Protein 5NMU (pdb70)

Organism: Microcystis aeruginosa (strain PCC 7806) (NCBI:txid267872)

Secondary structure (DSSP, 8-state):
---BHHHHSBS---EE-TTSBHHHHHHHHHHHT-SEEEEPPSSTTSPPEEEEHHHHHHHTGGGT--TTT-BGGGT-BSS---B-TT-BHHHHHHHHHHHT-SEEEEEETTEEEEEEEHHHHHHH--TTTS---TTHHHHHHHHHHHHHHHHHHH-TTSHHHHHHHHHHHHHHHHHH-/--BHHHHSB----EE-TTSBHHHHHHHHHHHT-SEEEEPPSSTTPPPEEEEHHHHHHHTGGGT--TTTSBGGGT-BSS---B-TTSBHHHHHHHHHHHT-SEEEEEETTEEEEEEEHHHHHHH--TTTS---TTHHHHHHHHHHHHHHHHHHT-S---HHHHHHHHHHHHHH-/--SPPBHHHHSB----EE-TTSBHHHHHHHHHHHT-SEEEEPPSSTTSPPEEEEHHHHHHHTGGGT--TTT-BGGGT-BSSPP-B-TTSBHHHHHHHHHHHT-SEEEEEETTEEEEEEEHHHHHHH--TTTS---TTHHHHHHHHHHHHHHHHHHS-TT--THHHHHHHH-

Solvent-accessible surface area: 25749 Å² total; per-residue (Å²): 233,74,38,33,0,65,107,5,22,51,89,126,42,28,53,18,92,3,7,10,14,0,30,60,0,46,135,37,14,140,121,101,162,34,126,7,0,0,1,67,31,61,104,123,79,7,18,28,0,10,0,17,66,28,22,19,82,142,90,1,68,72,142,67,91,59,44,146,101,34,17,0,39,90,3,13,28,2,6,9,12,61,0,61,5,48,10,5,4,33,27,0,42,79,6,4,54,73,30,192,48,104,23,0,0,0,13,109,69,123,74,33,56,0,19,0,8,60,39,10,20,114,151,95,14,19,98,119,125,130,103,60,110,46,15,25,79,4,25,9,40,4,9,83,80,60,0,139,66,55,1,84,88,125,32,122,140,24,111,72,5,58,58,11,79,73,84,2,102,120,16,74,61,80,43,109,196,140,42,42,0,59,107,4,17,56,128,50,41,29,43,19,128,2,2,15,22,0,15,71,0,1,146,36,0,75,119,106,124,28,46,8,0,0,1,87,35,97,105,103,72,13,18,27,0,8,0,17,4,9,22,0,0,19,90,0,3,2,93,8,72,40,0,93,92,32,19,0,41,88,2,7,34,3,6,12,17,64,1,74,2,66,13,4,6,23,18,0,0,47,7,0,10,72,25,157,42,46,20,0,0,0,18,97,67,96,77,34,50,0,20,0,8,0,8,10,1,0,17,96,8,23,14,27,121,113,44,80,103,16,16,23,75,2,29,3,36,5,14,98,86,73,0,63,67,62,13,98,90,149,27,132,114,69,4,55,70,10,120,79,75,5,52,113,22,78,72,102,46,132,92,135,156,76,39,48,0,70,110,4,21,51,132,114,49,64,36,17,109,14,68,18,24,0,18,68,0,2,148,45,0,91,132,74,126,32,44,8,0,1,1,67,32,155,94,130,171,23,54,32,0,10,0,17,4,11,21,0,0,15,89,0,6,1,99,12,82,42,0,105,93,30,96,0,132,88,4,41,48,54,104,15,51,65,1,79,4,93,52,7,5,38,87,0,0,52,49,0,12,122,56,157,43,46,19,0,0,0,14,98,67,138,76,33,55,0,20,0,9,0,8,8,0,0,18,90,6,28,14,24,116,76,43,88,97,13,84,5,84,81,76,42,124,50,20,34,104,77,7,102,62,79,26,84,88,111,38,121,87,87,88,125,87,93,16,46,46,21,70,101,113

B-factor: mean 53.78, std 20.83, range [27.97, 143.53]

Radius of gyration: 27.19 Å; Cα contacts (8 Å, |Δi|>4): 928; chains: 3; bounding box: 87×64×67 Å

Sequence (521 aa):
MVLQAQEIMTQNVVTIRGSATVADAVKLMKEKKLRGLIVEPRHEQDPYGIVTETDIVYKVAAFGHDPKTMRVYEIMAKPCVVVNPELGVEYVARLFAQTRIRRAPVIQGKTLLGIISVSDILFKSDFVEKPKRLFIEDEIEAAREDARAICAAKGETSPDCAAAWDVVEELQAEASHVLQAQEIMTQNVVTIRGSATVADAVKLMKEKKLRGLIVEPRHEQDPYGIVTETDIVYKVAAFGHDPKTMRVYEIMAKPCVVVNPELGVEYVARLFAQTRIRRAPVIQGKTLLGIISVSDILFKSDFVEKPKRLFIEDEIEAAREDARAICAAKGETSCAAAWDVVEELQAEASGPMVLQAQEIMTQNVVTIRGSATVADAVKLMKEKKLRGLIVEPRHEQDPYGIVTETDIVYKVAAFGHDPKTMRVYEIMAKPCVVVNPELGVEYVARLFAQTRIRRAPVIQGKTLLGIISVSDILFKSDFVEKPKRLFIEDEIEAAREDARAICAAKGETSAWDVVEELQAE

Foldseek 3Di:
DFDWQLNLFAQDAAADAQFAFLVVVVVVCVVVVDQKHKHDAPDQPFAIKMDGVCLCCVVDVVVVHDRRPHTNNVRIGPPDDEGARGHGLVVVVVVCVVVVHFKHFHDDRSDTGGMHGVVSCVPPNCCVVQPDDPPLVVVLVVLVVVLVVCCVVPHVPDPVNVVSVVSNVVSVVSVVD/DDWQLNLFAQDAAADAQQAFLVVVVVVCVVVVDQKHKHAAPDDPFAIKMAGVCLCCVVDVVVVHDSRPHTNNVRIGPPDDEAERGDDLVVVVVVCVVVVHFKHFHDDNNDTRGMGGPVSCVPPNPCVVQPDDPCLVVVLVVLVVVLVVCCVVVHVPPSVVSVVVNVVSVVVVD/DPDFDWQLNLFAQDADADAQFDFLVVVVVVCVVVVHQKHKHDAPDQPFAIKMDGVCLCCVVDVVVPHDSRPHTNNVRIDPPDDEAARGHGLVVVVVVCVVVVHFKHFHDDNSRTGGMGGVVSCVVPPPCVVDPDDPCLVVVLVVQVVVLCVCCVPVPVVGSVCSNVVSVVD

Structure (mmCIF, N/CA/C/O backbone):
data_5NMU
#
_entry.id   5NMU
#
_cell.length_a   81.607
_cell.length_b   124.021
_cell.length_c   118.447
_cell.angle_alpha   90.00
_cell.angle_beta   90.00
_cell.angle_gamma   90.00
#
_symmetry.space_group_name_H-M   'C 2 2 21'
#
loop_
_entity.id
_entity.type
_entity.pdbx_description
1 polymer CBS-CP12
2 non-polymer 'CHLORIDE ION'
3 water water
#
loop_
_atom_site.group_PDB
_atom_site.id
_atom_site.type_symbol
_atom_site.label_atom_id
_atom_site.label_alt_id
_atom_site.label_comp_id
_atom_site.label_asym_id
_atom_site.label_entity_id
_atom_site.label_seq_id
_atom_site.pdbx_PDB_ins_code
_atom_site.Cartn_x
_atom_site.Cartn_y
_atom_site.Cartn_z
_atom_site.occupancy
_atom_site.B_iso_or_equiv
_atom_site.auth_seq_id
_atom_site.auth_comp_id
_atom_site.auth_asym_id
_atom_site.auth_atom_id
_atom_site.pdbx_PDB_model_num
ATOM 1 N N . MET A 1 3 ? 3.969 -19.741 -1.094 1.00 74.45 3 MET A N 1
ATOM 2 C CA . MET A 1 3 ? 2.657 -20.113 -1.718 1.00 74.17 3 MET A CA 1
ATOM 3 C C . MET A 1 3 ? 2.785 -20.533 -3.189 1.00 67.23 3 MET A C 1
ATOM 4 O O . MET A 1 3 ? 3.170 -19.731 -4.035 1.00 67.89 3 MET A O 1
ATOM 9 N N . VAL A 1 4 ? 2.377 -21.769 -3.479 1.00 60.07 4 VAL A N 1
ATOM 10 C CA . VAL A 1 4 ? 2.514 -22.399 -4.811 1.00 54.12 4 VAL A CA 1
ATOM 11 C C . VAL A 1 4 ? 1.681 -21.634 -5.867 1.00 49.71 4 VAL A C 1
ATOM 12 O O . VAL A 1 4 ? 0.491 -21.330 -5.646 1.00 46.48 4 VAL A O 1
ATOM 16 N N . LEU A 1 5 ? 2.310 -21.320 -7.002 1.00 46.17 5 LEU A N 1
ATOM 17 C CA . LEU A 1 5 ? 1.592 -20.673 -8.114 1.00 43.76 5 LEU A CA 1
ATOM 18 C C . LEU A 1 5 ? 0.472 -21.598 -8.650 1.00 42.33 5 LEU A C 1
ATOM 19 O O . LEU A 1 5 ? 0.680 -22.818 -8.810 1.00 40.29 5 LEU A O 1
ATOM 24 N N . GLN A 1 6 ? -0.709 -21.017 -8.883 1.00 41.37 6 GLN A N 1
ATOM 25 C CA . GLN A 1 6 ? -1.904 -21.761 -9.263 1.00 40.39 6 GLN A CA 1
ATOM 26 C C . GLN A 1 6 ? -2.294 -21.550 -10.708 1.00 39.09 6 GLN A C 1
ATOM 27 O O . GLN A 1 6 ? -2.008 -20.514 -11.256 1.00 38.19 6 GLN A O 1
ATOM 33 N N . ALA A 1 7 ? -3.026 -22.520 -11.274 1.00 37.29 7 ALA A N 1
ATOM 34 C CA . ALA A 1 7 ? -3.613 -22.421 -12.623 1.00 36.40 7 ALA A CA 1
ATOM 35 C C . ALA A 1 7 ? -4.348 -21.124 -12.826 1.00 38.03 7 ALA A C 1
ATOM 36 O O . ALA A 1 7 ? -4.120 -20.456 -13.807 1.00 36.42 7 ALA A O 1
ATOM 38 N N . GLN A 1 8 ? -5.224 -20.739 -11.891 1.00 40.60 8 GLN A N 1
ATOM 39 C CA . GLN A 1 8 ? -5.966 -19.491 -12.081 1.00 42.76 8 GLN A CA 1
ATOM 40 C C . GLN A 1 8 ? -5.094 -18.253 -12.178 1.00 42.19 8 GLN A C 1
ATOM 41 O O . GLN A 1 8 ? -5.488 -17.276 -12.807 1.00 42.67 8 GLN A O 1
ATOM 47 N N . GLU A 1 9 ? -3.906 -18.290 -11.599 1.00 41.57 9 GLU A N 1
ATOM 48 C CA . GLU A 1 9 ? -3.003 -17.142 -11.677 1.00 42.37 9 GLU A CA 1
ATOM 49 C C . GLU A 1 9 ? -2.365 -16.982 -13.032 1.00 41.48 9 GLU A C 1
ATOM 50 O O . GLU A 1 9 ? -1.992 -15.885 -13.381 1.00 41.79 9 GLU A O 1
ATOM 56 N N . ILE A 1 10 ? -2.200 -18.057 -13.791 1.00 39.81 10 ILE A N 1
ATOM 57 C CA . ILE A 1 10 ? -1.540 -17.948 -15.103 1.00 39.58 10 ILE A CA 1
ATOM 58 C C . ILE A 1 10 ? -2.456 -18.197 -16.293 1.00 38.19 10 ILE A C 1
ATOM 59 O O . ILE A 1 10 ? -2.027 -18.073 -17.404 1.00 37.36 10 ILE A O 1
ATOM 64 N N . MET A 1 11 ? -3.702 -18.559 -16.059 1.00 37.96 11 MET A N 1
ATOM 65 C CA . MET A 1 11 ? -4.618 -18.829 -17.132 1.00 37.42 11 MET A CA 1
ATOM 66 C C . MET A 1 11 ? -4.914 -17.596 -17.955 1.00 39.41 11 MET A C 1
ATOM 67 O O . MET A 1 11 ? -4.789 -16.503 -17.481 1.00 39.08 11 MET A O 1
ATOM 72 N N . THR A 1 12 ? -5.317 -17.787 -19.207 1.00 39.61 12 THR A N 1
ATOM 73 C CA . THR A 1 12 ? -5.920 -16.704 -19.936 1.00 42.62 12 THR A CA 1
ATOM 74 C C . THR A 1 12 ? -7.339 -16.488 -19.373 1.00 44.62 12 THR A C 1
ATOM 75 O O . THR A 1 12 ? -8.191 -17.382 -19.419 1.00 42.42 12 THR A O 1
ATOM 79 N N . GLN A 1 13 ? -7.565 -15.294 -18.845 1.00 50.05 13 GLN A N 1
ATOM 80 C CA . GLN A 1 13 ? -8.786 -14.973 -18.102 1.00 54.70 13 GLN A CA 1
ATOM 81 C C . GLN A 1 13 ? -9.958 -14.755 -19.059 1.00 57.91 13 GLN A C 1
ATOM 82 O O . GLN A 1 13 ? -11.105 -15.190 -18.752 1.00 58.57 13 GLN A O 1
ATOM 85 N N . ASN A 1 14 ? -9.680 -14.065 -20.175 1.00 58.09 14 ASN A N 1
ATOM 86 C CA . ASN A 1 14 ? -10.667 -13.818 -21.203 1.00 61.38 14 ASN A CA 1
ATOM 87 C C . ASN A 1 14 ? -10.927 -15.129 -21.844 1.00 60.38 14 ASN A C 1
ATOM 88 O O . ASN A 1 14 ? -10.082 -15.612 -22.584 1.00 68.41 14 ASN A O 1
ATOM 93 N N . VAL A 1 15 ? -12.067 -15.728 -21.558 1.00 56.38 15 VAL A N 1
ATOM 94 C CA . VAL A 1 15 ? -12.395 -17.007 -22.154 1.00 53.92 15 VAL A CA 1
ATOM 95 C C . VAL A 1 15 ? -13.669 -16.784 -22.965 1.00 53.05 15 VAL A C 1
ATOM 96 O O . VAL A 1 15 ? -14.490 -15.994 -22.586 1.00 54.36 15 VAL A O 1
ATOM 100 N N . VAL A 1 16 ? -13.742 -17.447 -24.112 1.00 52.16 16 VAL A N 1
ATOM 101 C CA . VAL A 1 16 ? -14.809 -17.326 -25.088 1.00 51.38 16 VAL A CA 1
ATOM 102 C C . VAL A 1 16 ? -15.372 -18.712 -25.259 1.00 50.03 16 VAL A C 1
ATOM 103 O O . VAL A 1 16 ? -14.578 -19.693 -25.319 1.00 50.70 16 VAL A O 1
ATOM 107 N N . THR A 1 17 ? -16.702 -18.801 -25.366 1.00 47.71 17 THR A N 1
ATOM 108 C CA . THR A 1 17 ? -17.365 -20.066 -25.608 1.00 45.38 17 THR A CA 1
ATOM 109 C C . THR A 1 17 ? -18.032 -20.074 -27.004 1.00 45.94 17 THR A C 1
ATOM 110 O O . THR A 1 17 ? -18.160 -19.040 -27.631 1.00 45.98 17 THR A O 1
ATOM 114 N N . ILE A 1 18 ? -18.450 -21.257 -27.455 1.00 43.67 18 ILE A N 1
ATOM 115 C CA . ILE A 1 18 ? -19.240 -21.415 -28.688 1.00 42.89 18 ILE A CA 1
ATOM 116 C C . ILE A 1 18 ? -20.185 -22.596 -28.511 1.00 43.41 18 ILE A C 1
ATOM 117 O O . ILE A 1 18 ? -19.949 -23.505 -27.658 1.00 42.31 18 ILE A O 1
ATOM 122 N N . ARG A 1 19 ? -21.274 -22.607 -29.251 1.00 42.94 19 ARG A N 1
ATOM 123 C CA . ARG A 1 19 ? -22.171 -23.752 -29.144 1.00 44.87 19 ARG A CA 1
ATOM 124 C C . ARG A 1 19 ? -21.648 -24.894 -30.010 1.00 43.31 19 ARG A C 1
ATOM 125 O O . ARG A 1 19 ? -20.970 -24.665 -30.995 1.00 41.43 19 ARG A O 1
ATOM 133 N N . GLY A 1 20 ? -21.917 -26.124 -29.579 1.00 41.44 20 GLY A N 1
ATOM 134 C CA . GLY A 1 20 ? -21.617 -27.311 -30.318 1.00 40.76 20 GLY A CA 1
ATOM 135 C C . GLY A 1 20 ? -22.254 -27.364 -31.705 1.00 41.87 20 GLY A C 1
ATOM 136 O O . GLY A 1 20 ? -21.688 -27.985 -32.615 1.00 39.83 20 GLY A O 1
ATOM 137 N N . SER A 1 21 ? -23.407 -26.714 -31.848 1.00 43.21 21 SER A N 1
ATOM 138 C CA . SER A 1 21 ? -24.151 -26.653 -33.088 1.00 45.17 21 SER A CA 1
ATOM 139 C C . SER A 1 21 ? -23.587 -25.661 -34.087 1.00 45.16 21 SER A C 1
ATOM 140 O O . SER A 1 21 ? -24.050 -25.622 -35.203 1.00 47.70 21 SER A O 1
ATOM 143 N N . ALA A 1 22 ? -22.616 -24.829 -33.689 1.00 44.59 22 ALA A N 1
ATOM 144 C CA . ALA A 1 22 ? -22.086 -23.819 -34.589 1.00 43.68 22 ALA A CA 1
ATOM 145 C C . ALA A 1 22 ? -21.228 -24.500 -35.641 1.00 42.53 22 ALA A C 1
ATOM 146 O O . ALA A 1 22 ? -20.730 -25.626 -35.434 1.00 41.21 22 ALA A O 1
ATOM 148 N N . THR A 1 23 ? -21.013 -23.792 -36.740 1.00 42.92 23 THR A N 1
ATOM 149 C CA . THR A 1 23 ? -20.226 -24.343 -37.856 1.00 42.15 23 THR A CA 1
ATOM 150 C C . THR A 1 23 ? -18.759 -24.170 -37.489 1.00 40.90 23 THR A C 1
ATOM 151 O O . THR A 1 23 ? -18.405 -23.219 -36.740 1.00 40.42 23 THR A O 1
ATOM 155 N N . VAL A 1 24 ? -17.909 -25.018 -38.060 1.00 39.17 24 VAL A N 1
ATOM 156 C CA . VAL A 1 24 ? -16.482 -24.894 -37.869 1.00 38.96 24 VAL A CA 1
ATOM 157 C C . VAL A 1 24 ? -16.022 -23.511 -38.407 1.00 40.57 24 VAL A C 1
ATOM 158 O O . VAL A 1 24 ? -15.152 -22.860 -37.828 1.00 40.84 24 VAL A O 1
ATOM 162 N N . ALA A 1 25 ? -16.622 -23.045 -39.502 1.00 42.10 25 ALA A N 1
ATOM 163 C CA . ALA A 1 25 ? -16.373 -21.696 -39.999 1.00 43.24 25 ALA A CA 1
ATOM 164 C C . ALA A 1 25 ? -16.621 -20.600 -38.963 1.00 43.66 25 ALA A C 1
ATOM 165 O O . ALA A 1 25 ? -15.856 -19.617 -38.890 1.00 45.07 25 ALA A O 1
ATOM 167 N N . ASP A 1 26 ? -17.707 -20.721 -38.207 1.00 44.71 26 ASP A N 1
ATOM 168 C CA . ASP A 1 26 ? -18.012 -19.762 -37.122 1.00 45.15 26 ASP A CA 1
ATOM 169 C C . ASP A 1 26 ? -16.907 -19.808 -36.100 1.00 42.70 26 ASP A C 1
ATOM 170 O O . ASP A 1 26 ? -16.424 -18.779 -35.641 1.00 43.31 26 ASP A O 1
ATOM 175 N N . ALA A 1 27 ? -16.493 -21.016 -35.734 1.00 42.59 27 ALA A N 1
ATOM 176 C CA . ALA A 1 27 ? -15.434 -21.172 -34.738 1.00 40.82 27 ALA A CA 1
ATOM 177 C C . ALA A 1 27 ? -14.174 -20.501 -35.244 1.00 41.28 27 ALA A C 1
ATOM 178 O O . ALA A 1 27 ? -13.496 -19.813 -34.476 1.00 41.11 27 ALA A O 1
ATOM 180 N N . VAL A 1 28 ? -13.874 -20.682 -36.544 1.00 40.70 28 VAL A N 1
ATOM 181 C CA . VAL A 1 28 ? -12.642 -20.170 -37.109 1.00 40.53 28 VAL A CA 1
ATOM 182 C C . VAL A 1 28 ? -12.633 -18.658 -37.097 1.00 41.75 28 VAL A C 1
ATOM 183 O O . VAL A 1 28 ? -11.617 -18.048 -36.770 1.00 40.77 28 VAL A O 1
ATOM 187 N N . LYS A 1 29 ? -13.763 -18.058 -37.456 1.00 44.51 29 LYS A N 1
ATOM 188 C CA . LYS A 1 29 ? -13.864 -16.627 -37.502 1.00 47.19 29 LYS A CA 1
ATOM 189 C C . LYS A 1 29 ? -13.676 -16.017 -36.112 1.00 46.44 29 LYS A C 1
ATOM 190 O O . LYS A 1 29 ? -13.012 -15.006 -35.944 1.00 47.21 29 LYS A O 1
ATOM 196 N N . LEU A 1 30 ? -14.323 -16.624 -35.135 1.00 45.57 30 LEU A N 1
ATOM 197 C CA . LEU A 1 30 ? -14.169 -16.220 -33.747 1.00 46.11 30 LEU A CA 1
ATOM 198 C C . LEU A 1 30 ? -12.695 -16.335 -33.328 1.00 44.12 30 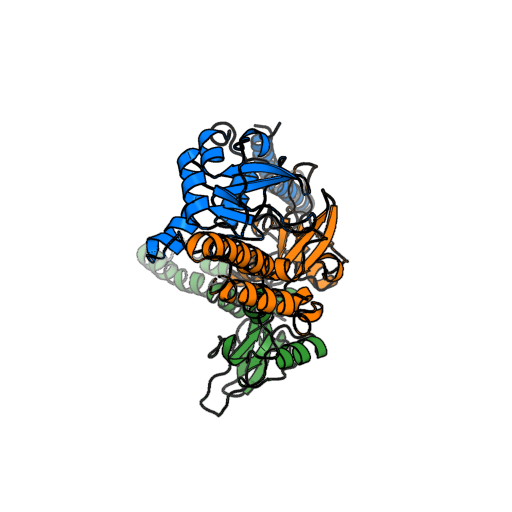LEU A C 1
ATOM 199 O O . LEU A 1 30 ? -12.128 -15.403 -32.741 1.00 42.19 30 LEU A O 1
ATOM 204 N N . MET A 1 31 ? -12.060 -17.443 -33.702 1.00 42.97 31 MET A N 1
ATOM 205 C CA . MET A 1 31 ? -10.684 -17.674 -33.292 1.00 42.48 31 MET A CA 1
ATOM 206 C C . MET A 1 31 ? -9.717 -16.698 -33.917 1.00 43.28 31 MET A C 1
ATOM 207 O O . MET A 1 31 ? -8.797 -16.258 -33.255 1.00 40.90 31 MET A O 1
ATOM 212 N N . LYS A 1 32 ? -9.906 -16.381 -35.196 1.00 47.13 32 LYS A N 1
ATOM 213 C CA . LYS A 1 32 ? -9.067 -15.382 -35.850 1.00 51.34 32 LYS A CA 1
ATOM 214 C C . LYS A 1 32 ? -9.248 -13.964 -35.287 1.00 51.97 32 LYS A C 1
ATOM 215 O O . LYS A 1 32 ? -8.288 -13.236 -35.073 1.00 53.48 32 LYS A O 1
ATOM 221 N N . GLU A 1 33 ? -10.485 -13.572 -35.103 1.00 52.63 33 GLU A N 1
ATOM 222 C CA . GLU A 1 33 ? -10.812 -12.273 -34.562 1.00 56.50 33 GLU A CA 1
ATOM 223 C C . GLU A 1 33 ? -10.150 -11.992 -33.203 1.00 57.01 33 GLU A C 1
ATOM 224 O O . GLU A 1 33 ? -9.686 -10.889 -32.955 1.00 56.10 33 GLU A O 1
ATOM 230 N N . LYS A 1 34 ? -10.102 -12.984 -32.318 1.00 54.98 34 LYS A N 1
ATOM 231 C CA . LYS A 1 34 ? -9.454 -12.789 -31.032 1.00 56.32 34 LYS A CA 1
ATOM 232 C C . LYS A 1 34 ? -8.111 -13.540 -30.846 1.00 52.90 34 LYS A C 1
ATOM 233 O O . LYS A 1 34 ? -7.588 -13.567 -29.759 1.00 54.02 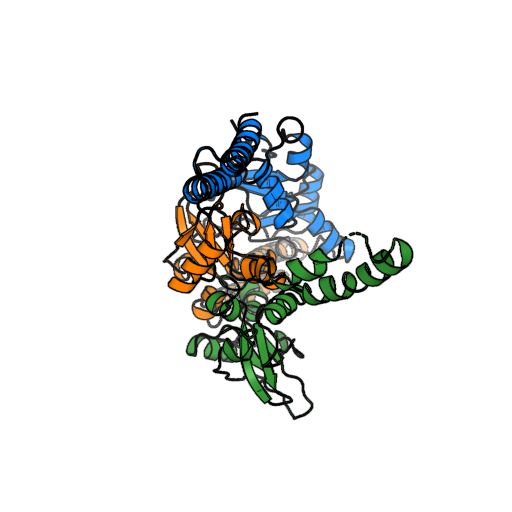34 LYS A O 1
ATOM 239 N N . LYS A 1 35 ? -7.549 -14.127 -31.891 1.00 52.08 35 LYS A N 1
ATOM 240 C CA . LYS A 1 35 ? -6.288 -14.897 -31.775 1.00 51.13 35 LYS A CA 1
ATOM 241 C C . LYS A 1 35 ? -6.359 -15.984 -30.679 1.00 47.17 35 LYS A C 1
ATOM 242 O O . LYS A 1 35 ? -5.532 -16.070 -29.791 1.00 45.67 35 LYS A O 1
ATOM 248 N N . LEU A 1 36 ? -7.383 -16.818 -30.779 1.00 45.22 36 LEU A N 1
ATOM 249 C CA . LEU A 1 36 ? -7.650 -17.897 -29.812 1.00 43.54 36 LEU A CA 1
ATOM 250 C C . LEU A 1 36 ? -7.246 -19.210 -30.396 1.00 39.88 36 LEU A C 1
ATOM 251 O O . LEU A 1 36 ? -7.540 -19.486 -31.533 1.00 38.43 36 LEU A O 1
ATOM 256 N N . ARG A 1 37 ? -6.566 -20.013 -29.611 1.00 37.95 37 ARG A N 1
ATOM 257 C CA . ARG A 1 37 ? -6.169 -21.325 -30.025 1.00 38.40 37 ARG A CA 1
ATOM 258 C C . ARG A 1 37 ? -7.071 -22.449 -29.479 1.00 37.92 37 ARG A C 1
ATOM 259 O O . ARG A 1 37 ? -6.897 -23.644 -29.874 1.00 34.94 37 ARG A O 1
ATOM 267 N N . GLY A 1 38 ? -8.043 -22.071 -28.630 1.00 36.27 38 GLY A N 1
ATOM 268 C CA . GLY A 1 38 ? -9.056 -22.984 -28.132 1.00 36.22 38 GLY A CA 1
ATOM 269 C C . GLY A 1 38 ? -10.330 -22.234 -27.807 1.00 37.06 38 GLY A C 1
ATOM 270 O O . GLY A 1 38 ? -10.265 -21.102 -27.372 1.00 38.18 38 GLY A O 1
ATOM 271 N N . LEU A 1 39 ? -11.477 -22.832 -28.107 1.00 37.60 39 LEU A N 1
ATOM 272 C CA . LEU A 1 39 ? -12.765 -22.324 -27.687 1.00 38.04 39 LEU A CA 1
ATOM 273 C C . LEU A 1 39 ? -13.439 -23.366 -26.828 1.00 37.42 39 LEU A C 1
ATOM 274 O O . LEU A 1 39 ? -13.455 -24.574 -27.142 1.00 35.49 39 LEU A O 1
ATOM 279 N N . ILE A 1 40 ? -14.058 -22.891 -25.755 1.00 38.16 40 ILE A N 1
ATOM 280 C CA . ILE A 1 40 ? -14.768 -23.789 -24.868 1.00 37.23 40 ILE A CA 1
ATOM 281 C C . ILE A 1 40 ? -16.195 -23.940 -25.393 1.00 38.45 40 ILE A C 1
ATOM 282 O O . ILE A 1 40 ? -16.851 -22.957 -25.765 1.00 41.47 40 ILE A O 1
ATOM 287 N N . VAL A 1 41 ? -16.688 -25.165 -25.404 1.00 38.08 41 VAL A N 1
ATOM 288 C CA . VAL A 1 41 ? -18.030 -25.441 -25.872 1.00 38.84 41 VAL A CA 1
ATOM 289 C C . VAL A 1 41 ? -19.038 -25.361 -24.694 1.00 40.77 41 VAL A C 1
ATOM 290 O O . VAL A 1 41 ? -18.903 -26.068 -23.647 1.00 37.59 41 VAL A O 1
ATOM 294 N N . GLU A 1 42 ? -20.089 -24.604 -24.944 1.00 42.19 42 GLU A N 1
ATOM 295 C CA . GLU A 1 42 ? -21.031 -24.161 -23.925 1.00 44.90 42 GLU A CA 1
ATOM 296 C C . GLU A 1 42 ? -21.917 -25.333 -23.458 1.00 43.74 42 GLU A C 1
ATOM 297 O O . GLU A 1 42 ? -22.541 -25.950 -24.269 1.00 43.11 42 GLU A O 1
ATOM 303 N N . PRO A 1 43 ? -21.951 -25.647 -22.151 1.00 44.01 43 PRO A N 1
ATOM 304 C CA . PRO A 1 43 ? -22.878 -26.652 -21.640 1.00 45.05 43 PRO A CA 1
ATOM 305 C C . PRO A 1 43 ? -24.296 -26.284 -22.001 1.00 47.52 43 PRO A C 1
ATOM 306 O O . PRO A 1 43 ? -24.652 -25.111 -21.971 1.00 47.88 43 PRO A O 1
ATOM 310 N N . ARG A 1 44 ? -25.100 -27.254 -22.381 1.00 50.00 44 ARG A N 1
ATOM 311 C CA . ARG A 1 44 ? -26.474 -26.936 -22.795 1.00 53.65 44 ARG A CA 1
ATOM 312 C C . ARG A 1 44 ? -27.423 -26.772 -21.595 1.00 52.95 44 ARG A C 1
ATOM 313 O O . ARG A 1 44 ? -28.466 -26.182 -21.725 1.00 53.21 44 ARG A O 1
ATOM 321 N N . HIS A 1 45 ? -27.051 -27.328 -20.455 1.00 51.77 45 HIS A N 1
ATOM 322 C CA . HIS A 1 45 ? -27.801 -27.217 -19.207 1.00 51.87 45 HIS A CA 1
ATOM 323 C C . HIS A 1 45 ? -26.789 -27.520 -18.091 1.00 50.10 45 HIS A C 1
ATOM 324 O O . HIS A 1 45 ? -25.633 -27.900 -18.360 1.00 46.06 45 HIS A O 1
ATOM 331 N N . GLU A 1 46 ? -27.228 -27.371 -16.850 1.00 51.06 46 GLU A N 1
ATOM 332 C CA . GLU A 1 46 ? -26.349 -27.455 -15.668 1.00 50.90 46 GLU A CA 1
ATOM 333 C C . GLU A 1 46 ? -25.567 -28.757 -15.506 1.00 49.34 46 GLU A C 1
ATOM 334 O O . GLU A 1 46 ? -24.426 -28.716 -15.072 1.00 47.56 46 GLU A O 1
ATOM 340 N N . GLN A 1 47 ? -26.180 -29.889 -15.854 1.00 49.68 47 GLN A N 1
ATOM 341 C CA . GLN A 1 47 ? -25.518 -31.209 -15.808 1.00 49.32 47 GLN A CA 1
ATOM 342 C C . GLN A 1 47 ? -24.693 -31.590 -17.064 1.00 46.51 47 GLN A C 1
ATOM 343 O O . GLN A 1 47 ? -24.098 -32.667 -17.086 1.00 44.76 47 GLN A O 1
ATOM 349 N N . ASP A 1 48 ? -24.655 -30.724 -18.071 1.00 44.28 48 ASP A N 1
ATOM 350 C CA . ASP A 1 48 ? -24.001 -31.018 -19.353 1.00 42.71 48 ASP A CA 1
ATOM 351 C C . ASP A 1 48 ? -22.514 -30.661 -19.251 1.00 40.90 48 ASP A C 1
ATOM 352 O O . ASP A 1 48 ? -22.164 -29.541 -18.851 1.00 39.07 48 ASP A O 1
ATOM 357 N N . PRO A 1 49 ? -21.623 -31.591 -19.622 1.00 39.79 49 PRO A N 1
ATOM 358 C CA . PRO A 1 49 ? -20.193 -31.259 -19.452 1.00 39.81 49 PRO A CA 1
ATOM 359 C C . PRO A 1 49 ? -19.707 -30.142 -20.370 1.00 39.29 49 PRO A C 1
ATOM 360 O O . PRO A 1 49 ? -20.349 -29.839 -21.338 1.00 38.18 49 PRO A O 1
ATOM 364 N N . TYR A 1 50 ? -18.592 -29.524 -19.996 1.00 38.46 50 TYR A N 1
ATOM 365 C CA . TYR A 1 50 ? -17.860 -28.640 -20.871 1.00 38.73 50 TYR A CA 1
ATOM 366 C C . TYR A 1 50 ? -17.199 -29.419 -21.996 1.00 37.17 50 TYR A C 1
ATOM 367 O O . TYR A 1 50 ? -16.941 -30.593 -21.881 1.00 35.97 50 TYR A O 1
ATOM 376 N N . GLY A 1 51 ? -16.958 -28.730 -23.092 1.00 36.18 51 GLY A N 1
ATOM 377 C CA . GLY A 1 51 ? -16.222 -29.312 -24.206 1.00 35.21 51 GLY A CA 1
ATOM 378 C C . GLY A 1 51 ? -15.216 -28.296 -24.657 1.00 33.60 51 GLY A C 1
ATOM 379 O O . GLY A 1 51 ? -15.229 -27.166 -24.164 1.00 33.05 51 GLY A O 1
ATOM 380 N N . ILE A 1 52 ? -14.343 -28.705 -25.558 1.00 32.57 52 ILE A N 1
ATOM 381 C CA . ILE A 1 52 ? -13.314 -27.845 -26.102 1.00 32.74 52 ILE A CA 1
ATOM 382 C C . ILE A 1 52 ? -13.073 -28.233 -27.566 1.00 32.43 52 ILE A C 1
ATOM 383 O O . ILE A 1 52 ? -13.120 -29.405 -27.929 1.00 31.84 52 ILE A O 1
ATOM 388 N N . VAL A 1 53 ? -12.820 -27.214 -28.378 1.00 34.21 53 VAL A N 1
ATOM 389 C CA . VAL A 1 53 ? -12.345 -27.356 -29.745 1.00 34.82 53 VAL A CA 1
ATOM 390 C C . VAL A 1 53 ? -11.095 -26.467 -29.888 1.00 34.42 53 VAL A C 1
ATOM 391 O O . VAL A 1 53 ? -11.079 -25.288 -29.419 1.00 34.16 53 VAL A O 1
ATOM 395 N N . THR A 1 54 ? -10.050 -27.069 -30.452 1.00 33.57 54 THR A N 1
ATOM 396 C CA . THR A 1 54 ? -8.717 -26.460 -30.517 1.00 33.08 54 THR A CA 1
ATOM 397 C C . THR A 1 54 ? -8.269 -26.245 -31.911 1.00 33.68 54 THR A C 1
ATOM 398 O O . THR A 1 54 ? -8.825 -26.846 -32.847 1.00 33.87 54 THR A O 1
ATOM 402 N N . GLU A 1 55 ? -7.249 -25.404 -32.055 1.00 33.52 55 GLU A N 1
ATOM 403 C CA . GLU A 1 55 ? -6.564 -25.239 -33.348 1.00 34.33 55 GLU A CA 1
ATOM 404 C C . GLU A 1 55 ? -6.158 -26.549 -34.028 1.00 34.71 55 GLU A C 1
ATOM 405 O O . GLU A 1 55 ? -6.224 -26.656 -35.265 1.00 35.96 55 GLU A O 1
ATOM 411 N N . THR A 1 56 ? -5.693 -27.502 -33.228 1.00 34.32 56 THR A N 1
ATOM 412 C CA . THR A 1 56 ? -5.201 -28.781 -33.684 1.00 35.53 56 THR A CA 1
ATOM 413 C C . THR A 1 56 ? -6.388 -29.614 -34.149 1.00 35.84 56 THR A C 1
ATOM 414 O O . THR A 1 56 ? -6.260 -30.301 -35.170 1.00 37.60 56 THR A O 1
ATOM 418 N N . ASP A 1 57 ? -7.552 -29.532 -33.486 1.00 33.29 57 ASP A N 1
ATOM 419 C CA . ASP A 1 57 ? -8.730 -30.240 -33.998 1.00 34.00 57 ASP A CA 1
ATOM 420 C C . ASP A 1 57 ? -9.071 -29.734 -35.413 1.00 34.55 57 ASP A C 1
ATOM 421 O O . ASP A 1 57 ? -9.422 -30.532 -36.312 1.00 33.59 57 ASP A O 1
ATOM 426 N N . ILE A 1 58 ? -9.078 -28.404 -35.539 1.00 33.20 58 ILE A N 1
ATOM 427 C CA . ILE A 1 58 ? -9.464 -27.766 -36.755 1.00 34.38 58 ILE A CA 1
ATOM 428 C C . ILE A 1 58 ? -8.495 -28.103 -37.914 1.00 34.55 58 ILE A C 1
ATOM 429 O O . ILE A 1 58 ? -8.925 -28.532 -38.959 1.00 33.16 58 ILE A O 1
ATOM 434 N N . VAL A 1 59 ? -7.204 -27.947 -37.678 1.00 34.04 59 VAL A N 1
ATOM 435 C CA . VAL A 1 59 ? -6.199 -28.257 -38.678 1.00 33.77 59 VAL A CA 1
ATOM 436 C C . VAL A 1 59 ? -6.133 -29.752 -39.033 1.00 34.73 59 VAL A C 1
ATOM 437 O O . VAL A 1 59 ? -6.065 -30.117 -40.248 1.00 34.54 59 VAL A O 1
ATOM 441 N N . TYR A 1 60 ? -6.132 -30.632 -38.000 1.00 33.40 60 TYR A N 1
ATOM 442 C CA . TYR A 1 60 ? -6.045 -32.078 -38.258 1.00 33.80 60 TYR A CA 1
ATOM 443 C C . TYR A 1 60 ? -7.305 -32.664 -38.854 1.00 34.42 60 TYR A C 1
ATOM 444 O O . TYR A 1 60 ? -7.211 -33.514 -39.709 1.00 34.29 60 TYR A O 1
ATOM 453 N N . LYS A 1 61 ? -8.474 -32.244 -38.397 1.00 35.37 61 LYS A N 1
ATOM 454 C CA . LYS A 1 61 ? -9.725 -32.938 -38.762 1.00 36.53 61 LYS A CA 1
ATOM 455 C C . LYS A 1 61 ? -10.477 -32.289 -39.904 1.00 38.10 61 LYS A C 1
ATOM 456 O O . LYS A 1 61 ? -11.309 -32.945 -40.519 1.00 39.70 61 LYS A O 1
ATOM 462 N N . VAL A 1 62 ? -10.204 -31.011 -40.174 1.00 36.85 62 VAL A N 1
ATOM 463 C CA . VAL A 1 62 ? -10.948 -30.257 -41.144 1.00 37.74 62 VAL A CA 1
ATOM 464 C C . VAL A 1 62 ? -9.965 -29.954 -42.268 1.00 39.12 62 VAL A C 1
ATOM 465 O O . VAL A 1 62 ? -10.078 -30.578 -43.355 1.00 39.36 62 VAL A O 1
ATOM 469 N N . ALA A 1 63 ? -8.983 -29.065 -42.016 1.00 38.99 63 ALA A N 1
ATOM 470 C CA . ALA A 1 63 ? -8.050 -28.636 -43.101 1.00 39.26 63 ALA A CA 1
ATOM 471 C C . ALA A 1 63 ? -7.282 -29.792 -43.751 1.00 39.44 63 ALA A C 1
ATOM 472 O O . ALA A 1 63 ? -7.184 -29.860 -44.978 1.00 40.85 63 ALA A O 1
ATOM 474 N N . ALA A 1 64 ? -6.732 -30.681 -42.933 1.00 38.60 64 ALA A N 1
ATOM 475 C CA . ALA A 1 64 ? -5.940 -31.802 -43.435 1.00 39.60 64 ALA A CA 1
ATOM 476 C C . ALA A 1 64 ? -6.673 -32.756 -44.352 1.00 40.92 64 ALA A C 1
ATOM 477 O O . ALA A 1 64 ? -6.026 -33.445 -45.111 1.00 39.48 64 ALA A O 1
ATOM 479 N N . PHE A 1 65 ? -8.006 -32.805 -44.278 1.00 43.65 65 PHE A N 1
ATOM 480 C CA . PHE A 1 65 ? -8.821 -33.683 -45.170 1.00 45.38 65 PHE A CA 1
ATOM 481 C C . PHE A 1 65 ? -9.620 -32.904 -46.170 1.00 45.77 65 PHE A C 1
ATOM 482 O O . PHE A 1 65 ? -10.541 -33.425 -46.760 1.00 48.93 65 PHE A O 1
ATOM 490 N N . GLY A 1 66 ? -9.275 -31.637 -46.352 1.00 44.45 66 GLY A N 1
ATOM 491 C CA . GLY A 1 66 ? -10.039 -30.751 -47.177 1.00 45.17 66 GLY A CA 1
ATOM 492 C C . GLY A 1 66 ? -11.528 -30.679 -46.979 1.00 45.06 66 GLY A C 1
ATOM 493 O O . GLY A 1 66 ? -12.227 -30.342 -47.921 1.00 45.11 66 GLY A O 1
ATOM 494 N N . HIS A 1 67 ? -12.030 -30.970 -45.784 1.00 44.46 67 HIS A N 1
ATOM 495 C CA . HIS A 1 67 ? -13.460 -30.812 -45.516 1.00 45.54 67 HIS A CA 1
ATOM 496 C C . HIS A 1 67 ? -13.818 -29.335 -45.526 1.00 45.20 67 HIS A C 1
ATOM 497 O O . HIS A 1 67 ? -12.951 -28.470 -45.386 1.00 43.72 67 HIS A O 1
ATOM 504 N N . ASP A 1 68 ? -15.096 -29.064 -45.732 1.00 46.36 68 ASP A N 1
ATOM 505 C CA . ASP A 1 68 ? -15.628 -27.706 -45.779 1.00 47.83 68 ASP A CA 1
ATOM 506 C C . ASP A 1 68 ? -16.098 -27.198 -44.415 1.00 47.10 68 ASP A C 1
ATOM 507 O O . ASP A 1 68 ? -17.167 -27.598 -43.945 1.00 48.01 68 ASP A O 1
ATOM 512 N N . PRO A 1 69 ? -15.350 -26.243 -43.815 1.00 45.64 69 PRO A N 1
ATOM 513 C CA . PRO A 1 69 ? -15.764 -25.765 -42.515 1.00 45.49 69 PRO A CA 1
ATOM 514 C C . PRO A 1 69 ? -17.131 -25.080 -42.456 1.00 46.81 69 PRO A C 1
ATOM 515 O O . PRO A 1 69 ? -17.708 -24.941 -41.341 1.00 46.12 69 PRO A O 1
ATOM 519 N N . LYS A 1 70 ? -17.649 -24.654 -43.609 1.00 47.08 70 LYS A N 1
ATOM 520 C CA . LYS A 1 70 ? -18.920 -23.914 -43.641 1.00 49.05 70 LYS A CA 1
ATOM 521 C C . LYS A 1 70 ? -20.097 -24.843 -43.439 1.00 49.85 70 LYS A C 1
ATOM 522 O O . LYS A 1 70 ? -21.149 -24.398 -43.024 1.00 53.26 70 LYS A O 1
ATOM 528 N N . THR A 1 71 ? -19.912 -26.135 -43.684 1.00 51.02 71 THR A N 1
ATOM 529 C CA . THR A 1 71 ? -20.957 -27.134 -43.456 1.00 53.07 71 THR A CA 1
ATOM 530 C C . THR A 1 71 ? -20.667 -27.990 -42.262 1.00 52.66 71 THR A C 1
ATOM 531 O O . THR A 1 71 ? -21.597 -28.305 -41.540 1.00 57.90 71 THR A O 1
ATOM 535 N N . MET A 1 72 ? -19.415 -28.368 -42.018 1.00 53.41 72 MET A N 1
ATOM 536 C CA . MET A 1 72 ? -19.070 -29.113 -40.756 1.00 51.01 72 MET A CA 1
ATOM 537 C C . MET A 1 72 ? -19.417 -28.354 -39.449 1.00 49.97 72 MET A C 1
ATOM 538 O O . MET A 1 72 ? -19.258 -27.127 -39.357 1.00 48.20 72 MET A O 1
ATOM 543 N N . ARG A 1 73 ? -19.839 -29.096 -38.419 1.00 47.58 73 ARG A N 1
ATOM 544 C CA . ARG A 1 73 ? -20.215 -28.495 -37.140 1.00 46.21 73 ARG A CA 1
ATOM 545 C C . ARG A 1 73 ? -19.176 -28.803 -36.065 1.00 43.29 73 ARG A C 1
ATOM 546 O O . ARG A 1 73 ? -18.432 -29.760 -36.174 1.00 41.57 73 ARG A O 1
ATOM 554 N N . VAL A 1 74 ? -19.149 -27.970 -35.033 1.00 42.20 74 VAL A N 1
ATOM 555 C CA . VAL A 1 74 ? -18.199 -28.085 -33.941 1.00 40.25 74 VAL A CA 1
ATOM 556 C C . VAL A 1 74 ? -18.354 -29.421 -33.236 1.00 39.58 74 VAL A C 1
ATOM 557 O O . VAL A 1 74 ? -17.362 -30.073 -32.936 1.00 37.13 74 VAL A O 1
ATOM 561 N N . TYR A 1 75 ? -19.592 -29.873 -33.045 1.00 41.34 75 TYR A N 1
ATOM 562 C CA . TYR A 1 75 ? -19.794 -31.160 -32.396 1.00 41.58 75 TYR A CA 1
ATOM 563 C C . TYR A 1 75 ? -19.080 -32.316 -33.079 1.00 41.21 75 TYR A C 1
ATOM 564 O O . TYR A 1 75 ? -18.732 -33.296 -32.388 1.00 39.16 75 TYR A O 1
ATOM 573 N N . GLU A 1 76 ? -18.852 -32.212 -34.396 1.00 39.90 76 GLU A N 1
ATOM 574 C CA . GLU A 1 76 ? -18.168 -33.286 -35.098 1.00 40.94 76 GLU A CA 1
ATOM 575 C C . GLU A 1 76 ? -16.676 -33.330 -34.792 1.00 40.02 76 GLU A C 1
ATOM 576 O O . GLU A 1 76 ? -16.082 -34.350 -35.008 1.00 41.01 76 GLU A O 1
ATOM 582 N N . ILE A 1 77 ? -16.060 -32.240 -34.319 1.00 39.56 77 ILE A N 1
ATOM 583 C CA . ILE A 1 77 ? -14.612 -32.221 -34.062 1.00 38.62 77 ILE A CA 1
ATOM 584 C C . ILE A 1 77 ? -14.197 -32.015 -32.586 1.00 38.13 77 ILE A C 1
ATOM 585 O O . ILE A 1 77 ? -13.061 -32.339 -32.219 1.00 37.11 77 ILE A O 1
ATOM 590 N N . MET A 1 78 ? -15.113 -31.499 -31.760 1.00 38.05 78 MET A N 1
ATOM 591 C CA . MET A 1 78 ? -14.808 -31.159 -30.389 1.00 36.88 78 MET A CA 1
ATOM 592 C C . MET A 1 78 ? -14.492 -32.368 -29.543 1.00 35.59 78 MET A C 1
ATOM 593 O O . MET A 1 78 ? -14.824 -33.498 -29.912 1.00 35.77 78 MET A O 1
ATOM 598 N N . ALA A 1 79 ? -13.940 -32.079 -28.367 1.00 33.52 79 ALA A N 1
ATOM 599 C CA . ALA A 1 79 ? -13.782 -33.040 -27.303 1.00 32.99 79 ALA A CA 1
ATOM 600 C C . ALA A 1 79 ? -14.788 -32.735 -26.219 1.00 33.13 79 ALA A C 1
ATOM 601 O O . ALA A 1 79 ? -14.741 -31.706 -25.622 1.00 32.38 79 ALA A O 1
ATOM 603 N N . LYS A 1 80 ? -15.734 -33.619 -25.983 1.00 34.18 80 LYS A N 1
ATOM 604 C CA . LYS A 1 80 ? -16.775 -33.335 -25.020 1.00 34.94 80 LYS A CA 1
ATOM 605 C C . LYS A 1 80 ? -17.195 -34.668 -24.502 1.00 35.90 80 LYS A C 1
ATOM 606 O O . LYS A 1 80 ? -17.543 -35.499 -25.315 1.00 35.96 80 LYS A O 1
ATOM 612 N N . PRO A 1 81 ? -17.156 -34.894 -23.189 1.00 36.77 81 PRO A N 1
ATOM 613 C CA . PRO A 1 81 ? -16.467 -34.022 -22.216 1.00 38.08 81 PRO A CA 1
ATOM 614 C C . PRO A 1 81 ? -14.969 -33.896 -22.459 1.00 37.95 81 PRO A C 1
ATOM 615 O O . PRO A 1 81 ? -14.371 -34.734 -23.104 1.00 39.32 81 PRO A O 1
ATOM 619 N N . CYS A 1 82 ? -14.373 -32.870 -21.899 1.00 37.83 82 CYS A N 1
ATOM 620 C CA . CYS A 1 82 ? -12.947 -32.642 -22.041 1.00 36.73 82 CYS A CA 1
ATOM 621 C C . CYS A 1 82 ? -12.280 -32.676 -20.680 1.00 35.63 82 CYS A C 1
ATOM 622 O O . CYS A 1 82 ? -12.956 -32.662 -19.672 1.00 37.10 82 CYS A O 1
ATOM 625 N N . VAL A 1 83 ? -10.963 -32.795 -20.661 1.00 34.62 83 VAL A N 1
ATOM 626 C CA . VAL A 1 83 ? -10.158 -32.677 -19.450 1.00 33.80 83 VAL A CA 1
ATOM 627 C C . VAL A 1 83 ? -10.278 -31.258 -19.023 1.00 34.77 83 VAL A C 1
ATOM 628 O O . VAL A 1 83 ? -10.130 -30.347 -19.854 1.00 34.98 83 VAL A O 1
ATOM 632 N N . VAL A 1 84 ? -10.485 -31.057 -17.722 1.00 35.66 84 VAL A N 1
ATOM 633 C CA . VAL A 1 84 ? -10.651 -29.745 -17.112 1.00 36.18 84 VAL A CA 1
ATOM 634 C C . VAL A 1 84 ? -9.602 -29.560 -15.982 1.00 36.01 84 VAL A C 1
ATOM 635 O O . VAL A 1 84 ? -9.072 -30.529 -15.433 1.00 34.40 84 VAL A O 1
ATOM 639 N N . VAL A 1 85 ? -9.335 -28.295 -15.667 1.00 35.51 85 VAL A N 1
ATOM 640 C CA . VAL A 1 85 ? -8.340 -27.890 -14.694 1.00 35.68 85 VAL A CA 1
ATOM 641 C C . VAL A 1 85 ? -9.060 -27.073 -13.582 1.00 37.15 85 VAL A C 1
ATOM 642 O O . VAL A 1 85 ? -9.760 -26.108 -13.899 1.00 34.82 85 VAL A O 1
ATOM 646 N N . ASN A 1 86 ? -8.883 -27.506 -12.310 1.00 39.10 86 ASN A N 1
ATOM 647 C CA . ASN A 1 86 ? -9.323 -26.806 -11.063 1.00 42.15 86 ASN A CA 1
ATOM 648 C C . ASN A 1 86 ? -8.489 -25.524 -10.957 1.00 38.83 86 ASN A C 1
ATOM 649 O O . ASN A 1 86 ? -7.276 -25.610 -11.153 1.00 37.74 86 ASN A O 1
ATOM 654 N N . PRO A 1 87 ? -9.107 -24.348 -10.641 1.00 38.13 87 PRO A N 1
ATOM 655 C CA . PRO A 1 87 ? -8.351 -23.089 -10.563 1.00 37.05 87 PRO A CA 1
ATOM 656 C C . PRO A 1 87 ? -7.176 -23.110 -9.598 1.00 38.23 87 PRO A C 1
ATOM 657 O O . PRO A 1 87 ? -6.179 -22.456 -9.896 1.00 37.14 87 PRO A O 1
ATOM 661 N N . GLU A 1 88 ? -7.279 -23.878 -8.489 1.00 38.32 88 GLU A N 1
ATOM 662 C CA . GLU A 1 88 ? -6.224 -23.995 -7.475 1.00 39.65 88 GLU A CA 1
ATOM 663 C C . GLU A 1 88 ? -5.069 -24.951 -7.793 1.00 39.00 88 GLU A C 1
ATOM 664 O O . GLU A 1 88 ? -4.055 -25.015 -7.058 1.00 38.83 88 GLU A O 1
ATOM 670 N N . LEU A 1 89 ? -5.188 -25.678 -8.895 1.00 38.57 89 LEU A N 1
ATOM 671 C CA . LEU A 1 89 ? -4.190 -26.687 -9.235 1.00 38.02 89 LEU A CA 1
ATOM 672 C C . LEU A 1 89 ? -2.856 -26.015 -9.488 1.00 37.67 89 LEU A C 1
ATOM 673 O O . LEU A 1 89 ? -2.748 -25.099 -10.305 1.00 38.96 89 LEU A O 1
ATOM 678 N N . GLY A 1 90 ? -1.859 -26.460 -8.749 1.00 36.78 90 GLY A N 1
ATOM 679 C CA . GLY A 1 90 ? -0.518 -25.959 -8.898 1.00 36.66 90 GLY A CA 1
ATOM 680 C C . GLY A 1 90 ? -0.021 -26.172 -10.340 1.00 35.86 90 GLY A C 1
ATOM 681 O O . GLY A 1 90 ? -0.313 -27.167 -11.010 1.00 34.46 90 GLY A O 1
ATOM 682 N N . VAL A 1 91 ? 0.731 -25.197 -10.812 1.00 36.91 91 VAL A N 1
ATOM 683 C CA . VAL A 1 91 ? 1.198 -25.187 -12.177 1.00 36.68 91 VAL A CA 1
ATOM 684 C C . VAL A 1 91 ? 2.090 -26.388 -12.565 1.00 36.44 91 VAL A C 1
ATOM 685 O O . VAL A 1 91 ? 2.141 -26.746 -13.719 1.00 36.34 91 VAL A O 1
ATOM 689 N N . GLU A 1 92 ? 2.851 -26.966 -11.640 1.00 36.67 92 GLU A N 1
ATOM 690 C CA . GLU A 1 92 ? 3.609 -28.195 -11.962 1.00 37.38 92 GLU A CA 1
ATOM 691 C C . GLU A 1 92 ? 2.608 -29.353 -12.266 1.00 36.49 92 GLU A C 1
ATOM 692 O O . GLU A 1 92 ? 2.841 -30.230 -13.133 1.00 32.45 92 GLU A O 1
ATOM 698 N N . TYR A 1 93 ? 1.474 -29.348 -11.563 1.00 35.55 93 TYR A N 1
ATOM 699 C CA . TYR A 1 93 ? 0.474 -30.393 -11.836 1.00 36.09 93 TYR A CA 1
ATOM 700 C C . TYR A 1 93 ? -0.278 -30.182 -13.124 1.00 34.42 93 TYR A C 1
ATOM 701 O O . TYR A 1 93 ? -0.665 -31.132 -13.731 1.00 32.56 93 TYR A O 1
ATOM 710 N N . VAL A 1 94 ? -0.539 -28.932 -13.511 1.00 34.27 94 VAL A N 1
ATOM 711 C CA . VAL A 1 94 ? -1.238 -28.702 -14.754 1.00 33.07 94 VAL A CA 1
ATOM 712 C C . VAL A 1 94 ? -0.327 -29.230 -15.903 1.00 32.55 94 VAL A C 1
ATOM 713 O O . VAL A 1 94 ? -0.834 -29.803 -16.892 1.00 31.79 94 VAL A O 1
ATOM 717 N N . ALA A 1 95 ? 0.982 -28.996 -15.766 1.00 32.66 95 ALA A N 1
ATOM 718 C CA . ALA A 1 95 ? 1.990 -29.460 -16.759 1.00 34.69 95 ALA A CA 1
ATOM 719 C C . ALA A 1 95 ? 1.920 -30.964 -16.864 1.00 34.68 95 ALA A C 1
ATOM 720 O O . ALA A 1 95 ? 1.876 -31.511 -17.939 1.00 32.81 95 ALA A O 1
ATOM 722 N N . ARG A 1 96 ? 1.853 -31.619 -15.713 1.00 35.75 96 ARG A N 1
ATOM 723 C CA . ARG A 1 96 ? 1.857 -33.080 -15.670 1.00 36.92 96 ARG A CA 1
ATOM 724 C C . ARG A 1 96 ? 0.578 -33.664 -16.224 1.00 36.59 96 ARG A C 1
ATOM 725 O O . ARG A 1 96 ? 0.665 -34.641 -16.973 1.00 33.95 96 ARG A O 1
ATOM 733 N N . LEU A 1 97 ? -0.583 -33.086 -15.851 1.00 34.15 97 LEU A N 1
ATOM 734 C CA . LEU A 1 97 ? -1.855 -33.483 -16.452 1.00 33.84 97 LEU A CA 1
ATOM 735 C C . LEU A 1 97 ? -1.791 -33.454 -17.995 1.00 32.97 97 LEU A C 1
ATOM 736 O O . LEU A 1 97 ? -2.278 -34.381 -18.684 1.00 31.35 97 LEU A O 1
ATOM 741 N N . PHE A 1 98 ? -1.297 -32.328 -18.516 1.00 32.96 98 PHE A N 1
ATOM 742 C CA . PHE A 1 98 ? -1.263 -32.097 -19.963 1.00 32.97 98 PHE A CA 1
ATOM 743 C C . PHE A 1 98 ? -0.351 -33.146 -20.615 1.00 33.68 98 PHE A C 1
ATOM 744 O O . PHE A 1 98 ? -0.736 -33.730 -21.617 1.00 32.16 98 PHE A O 1
ATOM 752 N N . ALA A 1 99 ? 0.805 -33.414 -20.003 1.00 34.58 99 ALA A N 1
ATOM 753 C CA . ALA A 1 99 ? 1.735 -34.440 -20.503 1.00 36.84 99 ALA A CA 1
ATOM 754 C C . ALA A 1 99 ? 1.107 -35.827 -20.514 1.00 39.31 99 ALA A C 1
ATOM 755 O O . ALA A 1 99 ? 1.215 -36.526 -21.501 1.00 38.79 99 ALA A O 1
ATOM 757 N N . GLN A 1 100 ? 0.387 -36.170 -19.449 1.00 39.19 100 GLN A N 1
ATOM 758 C CA . GLN A 1 100 ? -0.182 -37.492 -19.294 1.00 42.72 100 GLN A CA 1
ATOM 759 C C . GLN A 1 100 ? -1.395 -37.744 -20.159 1.00 41.04 100 GLN A C 1
ATOM 760 O O . GLN A 1 100 ? -1.625 -38.901 -20.514 1.00 42.74 100 GLN A O 1
ATOM 766 N N . THR A 1 101 ? -2.227 -36.730 -20.354 1.00 37.49 101 THR A N 1
ATOM 767 C CA . THR A 1 101 ? -3.373 -36.847 -21.223 1.00 36.48 101 THR A CA 1
ATOM 768 C C . THR A 1 101 ? -3.048 -36.422 -22.685 1.00 37.91 101 THR A C 1
ATOM 769 O O . THR A 1 101 ? -3.896 -36.567 -23.516 1.00 37.08 101 THR A O 1
ATOM 773 N N . ARG A 1 102 ? -1.857 -35.885 -22.954 1.00 38.50 102 ARG A N 1
ATOM 774 C CA . ARG A 1 102 ? -1.428 -35.446 -24.278 1.00 39.87 102 ARG A CA 1
ATOM 775 C C . ARG A 1 102 ? -2.357 -34.390 -24.809 1.00 37.67 102 ARG A C 1
ATOM 776 O O . ARG A 1 102 ? -2.813 -34.542 -25.919 1.00 36.25 102 ARG A O 1
ATOM 784 N N . ILE A 1 103 ? -2.666 -33.362 -24.020 1.00 33.67 103 ILE A N 1
ATOM 785 C CA . ILE A 1 103 ? -3.379 -32.192 -24.500 1.00 33.66 103 ILE A CA 1
ATOM 786 C C . ILE A 1 103 ? -2.501 -30.995 -24.292 1.00 32.29 103 ILE A C 1
ATOM 787 O O . ILE A 1 103 ? -1.497 -31.088 -23.598 1.00 31.64 103 ILE A O 1
ATOM 792 N N . ARG A 1 104 ? -2.871 -29.882 -24.900 1.00 31.70 104 ARG A N 1
ATOM 793 C CA . ARG A 1 104 ? -2.091 -28.645 -24.806 1.00 32.09 104 ARG A CA 1
ATOM 794 C C . ARG A 1 104 ? -2.890 -27.521 -24.179 1.00 31.41 104 ARG A C 1
ATOM 795 O O . ARG A 1 104 ? -2.334 -26.431 -23.964 1.00 32.13 104 ARG A O 1
ATOM 803 N N . ARG A 1 105 ? -4.128 -27.795 -23.780 1.00 31.29 105 ARG A N 1
ATOM 804 C CA . ARG A 1 105 ? -5.115 -26.732 -23.553 1.00 33.57 105 ARG A CA 1
ATOM 805 C C . ARG A 1 105 ? -6.347 -27.281 -22.797 1.00 32.32 105 ARG A C 1
ATOM 806 O O . ARG A 1 105 ? -6.811 -28.362 -23.133 1.00 31.72 105 ARG A O 1
ATOM 814 N N . ALA A 1 106 ? -6.877 -26.568 -21.801 1.00 32.65 106 ALA A N 1
ATOM 815 C CA . ALA A 1 106 ? -8.068 -27.039 -21.036 1.00 32.41 106 ALA A CA 1
ATOM 816 C C . ALA A 1 106 ? -8.850 -25.876 -20.443 1.00 32.72 106 ALA A C 1
ATOM 817 O O . ALA A 1 106 ? -8.270 -24.850 -20.103 1.00 32.87 106 ALA A O 1
ATOM 819 N N . PRO A 1 107 ? -10.177 -26.008 -20.361 1.00 33.49 107 PRO A N 1
ATOM 820 C CA . PRO A 1 107 ? -10.898 -24.956 -19.590 1.00 34.09 107 PRO A CA 1
ATOM 821 C C . PRO A 1 107 ? -10.483 -25.055 -18.126 1.00 33.97 107 PRO A C 1
ATOM 822 O O . PRO A 1 107 ? -10.225 -26.167 -17.643 1.00 34.21 107 PRO A O 1
ATOM 826 N N . VAL A 1 108 ? -10.386 -23.898 -17.488 1.00 34.28 108 VAL A N 1
ATOM 827 C CA . VAL A 1 108 ? -10.348 -23.767 -16.045 1.00 34.66 108 VAL A CA 1
ATOM 828 C C . VAL A 1 108 ? -11.762 -23.650 -15.487 1.00 36.05 108 VAL A C 1
ATOM 829 O O . VAL A 1 108 ? -12.451 -22.687 -15.748 1.00 37.45 108 VAL A O 1
ATOM 833 N N . ILE A 1 109 ? -12.136 -24.663 -14.700 1.00 36.48 109 ILE A N 1
ATOM 834 C CA . ILE A 1 109 ? -13.462 -24.844 -14.170 1.00 38.58 109 ILE A CA 1
ATOM 835 C C . ILE A 1 109 ? -13.470 -24.998 -12.618 1.00 38.47 109 ILE A C 1
ATOM 836 O O . ILE A 1 109 ? -12.737 -25.825 -12.039 1.00 36.33 109 ILE A O 1
ATOM 841 N N . GLN A 1 110 ? -14.349 -24.239 -11.972 1.00 40.07 110 GLN A N 1
ATOM 842 C CA . GLN A 1 110 ? -14.605 -24.339 -10.505 1.00 40.54 110 GLN A CA 1
ATOM 843 C C . GLN A 1 110 ? -16.055 -24.791 -10.389 1.00 40.80 110 GLN A C 1
ATOM 844 O O . GLN A 1 110 ? -16.981 -24.046 -10.715 1.00 40.24 110 GLN A O 1
ATOM 850 N N . GLY A 1 111 ? -16.259 -26.031 -9.970 1.00 41.10 111 GLY A N 1
ATOM 851 C CA . GLY A 1 111 ? -17.584 -26.667 -9.942 1.00 41.66 111 GLY A CA 1
ATOM 852 C C . GLY A 1 111 ? -18.134 -26.799 -11.364 1.00 40.86 111 GLY A C 1
ATOM 853 O O . GLY A 1 111 ? -17.540 -27.456 -12.168 1.00 41.53 111 GLY A O 1
ATOM 854 N N . LYS A 1 112 ? -19.263 -26.153 -11.649 1.00 41.60 112 LYS A N 1
ATOM 855 C CA . LYS A 1 112 ? -19.832 -26.014 -12.990 1.00 42.46 112 LYS A CA 1
ATOM 856 C C . LYS A 1 112 ? -19.485 -24.674 -13.684 1.00 41.15 112 LYS A C 1
ATOM 857 O O . LYS A 1 112 ? -20.000 -24.422 -14.774 1.00 39.64 112 LYS A O 1
ATOM 863 N N . THR A 1 113 ? -18.667 -23.825 -13.030 1.00 40.42 113 THR A N 1
ATOM 864 C CA . THR A 1 113 ? -18.424 -22.451 -13.472 1.00 41.21 113 THR A CA 1
ATOM 865 C C . THR A 1 113 ? -17.097 -22.301 -14.220 1.00 40.71 113 THR A C 1
ATOM 866 O O . THR A 1 113 ? -16.023 -22.575 -13.678 1.00 41.27 113 THR A O 1
ATOM 870 N N . LEU A 1 114 ? -17.187 -21.787 -15.440 1.00 40.69 114 LEU A N 1
ATOM 871 C CA . LEU A 1 114 ? -16.045 -21.591 -16.321 1.00 39.27 114 LEU A CA 1
ATOM 872 C C . LEU A 1 114 ? -15.342 -20.343 -15.852 1.00 39.44 114 LEU A C 1
ATOM 873 O O . LEU A 1 114 ? -15.995 -19.361 -15.594 1.00 40.97 114 LEU A O 1
ATOM 878 N N . LEU A 1 115 ? -14.031 -20.408 -15.657 1.00 38.91 115 LEU A N 1
ATOM 879 C CA . LEU A 1 115 ? -13.245 -19.233 -15.195 1.00 39.72 115 LEU A CA 1
ATOM 880 C C . LEU A 1 115 ? -12.237 -18.715 -16.219 1.00 38.74 115 LEU A C 1
ATOM 881 O O . LEU A 1 115 ? -11.821 -17.580 -16.148 1.00 38.94 115 LEU A O 1
ATOM 886 N N . GLY A 1 116 ? -11.798 -19.574 -17.124 1.00 37.69 116 GLY A N 1
ATOM 887 C CA . GLY A 1 116 ? -10.683 -19.251 -17.976 1.00 37.64 116 GLY A CA 1
ATOM 888 C C . GLY A 1 116 ? -10.308 -20.463 -18.803 1.00 37.14 116 GLY A C 1
ATOM 889 O O . GLY A 1 116 ? -11.019 -21.496 -18.801 1.00 36.52 116 GLY A O 1
ATOM 890 N N . ILE A 1 117 ? -9.187 -20.336 -19.513 1.00 36.61 117 ILE A N 1
ATOM 891 C CA . ILE A 1 117 ? -8.645 -21.394 -20.331 1.00 35.29 117 ILE A CA 1
ATOM 892 C C . ILE A 1 117 ? -7.131 -21.378 -20.082 1.00 34.35 117 ILE A C 1
ATOM 893 O O . ILE A 1 117 ? -6.512 -20.323 -19.985 1.00 35.97 117 ILE A O 1
ATOM 898 N N . ILE A 1 118 ? -6.550 -22.547 -19.921 1.00 32.88 118 ILE A N 1
ATOM 899 C CA . ILE A 1 118 ? -5.121 -22.655 -19.629 1.00 32.13 118 ILE A CA 1
ATOM 900 C C . ILE A 1 118 ? -4.454 -23.595 -20.677 1.00 31.64 118 ILE A C 1
ATOM 901 O O . ILE A 1 118 ? -4.995 -24.681 -20.993 1.00 29.87 118 ILE A O 1
ATOM 906 N N . SER A 1 119 ? -3.292 -23.161 -21.174 1.00 31.53 119 SER A N 1
ATOM 907 C CA . SER A 1 119 ? -2.571 -23.866 -22.244 1.00 31.26 119 SER A CA 1
ATOM 908 C C . SER A 1 119 ? -1.095 -24.018 -21.900 1.00 31.55 119 SER A C 1
ATOM 909 O O . SER A 1 119 ? -0.580 -23.433 -20.937 1.00 28.79 119 SER A O 1
ATOM 912 N N . VAL A 1 120 ? -0.457 -24.835 -22.723 1.00 30.96 120 VAL A N 1
ATOM 913 C CA . VAL A 1 120 ? 0.975 -24.990 -22.685 1.00 31.61 120 VAL A CA 1
ATOM 914 C C . VAL A 1 120 ? 1.712 -23.677 -22.813 1.00 32.13 120 VAL A C 1
ATOM 915 O O . VAL A 1 120 ? 2.737 -23.512 -22.134 1.00 32.79 120 VAL A O 1
ATOM 919 N N . SER A 1 121 ? 1.186 -22.756 -23.628 1.00 31.59 121 SER A N 1
ATOM 920 C CA . SER A 1 121 ? 1.743 -21.414 -23.785 1.00 33.24 121 SER A CA 1
ATOM 921 C C . SER A 1 121 ? 1.648 -20.595 -22.445 1.00 34.34 121 SER A C 1
ATOM 922 O O . SER A 1 121 ? 2.600 -19.946 -22.049 1.00 33.17 121 SER A O 1
ATOM 925 N N . ASP A 1 122 ? 0.492 -20.654 -21.778 1.00 35.10 122 ASP A N 1
ATOM 926 C CA . ASP A 1 122 ? 0.330 -20.012 -20.484 1.00 36.28 122 ASP A CA 1
ATOM 927 C C . ASP A 1 122 ? 1.372 -20.522 -19.518 1.00 36.43 122 ASP A C 1
ATOM 928 O O . ASP A 1 122 ? 1.964 -19.734 -18.807 1.00 36.80 122 ASP A O 1
ATOM 933 N N . ILE A 1 123 ? 1.669 -21.812 -19.563 1.00 34.46 123 ILE A N 1
ATOM 934 C CA . ILE A 1 123 ? 2.684 -22.336 -18.716 1.00 35.12 123 ILE A CA 1
ATOM 935 C C . ILE A 1 123 ? 4.075 -21.824 -19.131 1.00 36.54 123 ILE A C 1
ATOM 936 O O . ILE A 1 123 ? 4.846 -21.359 -18.274 1.00 37.41 123 ILE A O 1
ATOM 941 N N . LEU A 1 124 ? 4.400 -21.914 -20.414 1.00 35.79 124 LEU A N 1
ATOM 942 C CA . LEU A 1 124 ? 5.715 -21.529 -20.877 1.00 36.67 124 LEU A CA 1
ATOM 943 C C . LEU A 1 124 ? 5.997 -20.071 -20.527 1.00 38.76 124 LEU A C 1
ATOM 944 O O . LEU A 1 124 ? 7.075 -19.752 -20.014 1.00 39.57 124 LEU A O 1
ATOM 949 N N . PHE A 1 125 ? 5.018 -19.209 -20.779 1.00 38.08 125 PHE A N 1
ATOM 950 C CA . PHE A 1 125 ? 5.216 -17.800 -20.606 1.00 39.83 125 PHE A CA 1
ATOM 951 C C . PHE A 1 125 ? 5.023 -17.272 -19.194 1.00 41.59 125 PHE A C 1
ATOM 952 O O . PHE A 1 125 ? 5.544 -16.234 -18.888 1.00 42.73 125 PHE A O 1
ATOM 960 N N . LYS A 1 126 ? 4.268 -17.938 -18.340 1.00 41.19 126 LYS A N 1
ATOM 961 C CA . LYS A 1 126 ? 3.927 -17.336 -17.047 1.00 42.70 126 LYS A CA 1
ATOM 962 C C . LYS A 1 126 ? 4.152 -18.219 -15.839 1.00 43.50 126 LYS A C 1
ATOM 963 O O . LYS A 1 126 ? 3.951 -17.787 -14.728 1.00 46.81 126 LYS A O 1
ATOM 969 N N . SER A 1 127 ? 4.546 -19.475 -16.011 1.00 43.67 127 SER A N 1
ATOM 970 C CA . SER A 1 127 ? 4.836 -20.303 -14.857 1.00 42.87 127 SER A CA 1
ATOM 971 C C . SER A 1 127 ? 6.219 -19.921 -14.325 1.00 43.90 127 SER A C 1
ATOM 972 O O . SER A 1 127 ? 7.086 -19.411 -15.061 1.00 43.34 127 SER A O 1
ATOM 975 N N . ASP A 1 128 ? 6.410 -20.211 -13.049 1.00 43.44 128 ASP A N 1
ATOM 976 C CA . ASP A 1 128 ? 7.669 -19.997 -12.325 1.00 44.62 128 ASP A CA 1
ATOM 977 C C . ASP A 1 128 ? 8.579 -21.250 -12.330 1.00 44.34 128 ASP A C 1
ATOM 978 O O . ASP A 1 128 ? 9.467 -21.396 -11.477 1.00 44.92 128 ASP A O 1
ATOM 983 N N . PHE A 1 129 ? 8.353 -22.154 -13.286 1.00 42.12 129 PHE A N 1
ATOM 984 C CA . PHE A 1 129 ? 9.082 -23.425 -13.385 1.00 41.56 129 PHE A CA 1
ATOM 985 C C . PHE A 1 129 ? 10.590 -23.246 -13.570 1.00 41.92 129 PHE A C 1
ATOM 986 O O . PHE A 1 129 ? 11.351 -24.132 -13.191 1.00 41.72 129 PHE A O 1
ATOM 994 N N . VAL A 1 130 ? 11.044 -22.113 -14.109 1.00 43.00 130 VAL A N 1
ATOM 995 C CA . VAL A 1 130 ? 12.503 -21.888 -14.231 1.00 46.12 130 VAL A CA 1
ATOM 996 C C . VAL A 1 130 ? 13.107 -21.568 -12.841 1.00 48.30 130 VAL A C 1
ATOM 997 O O . VAL A 1 130 ? 14.085 -22.150 -12.408 1.00 47.08 130 VAL A O 1
ATOM 1001 N N . GLU A 1 131 ? 12.503 -20.621 -12.158 1.00 51.23 131 GLU A N 1
ATOM 1002 C CA . GLU A 1 131 ? 13.032 -20.181 -10.860 1.00 55.08 131 GLU A CA 1
ATOM 1003 C C . GLU A 1 131 ? 12.686 -21.193 -9.757 1.00 54.84 131 GLU A C 1
ATOM 1004 O O . GLU A 1 131 ? 13.520 -21.489 -8.925 1.00 56.88 131 GLU A O 1
ATOM 1010 N N . LYS A 1 132 ? 11.496 -21.778 -9.792 1.00 54.67 132 LYS A N 1
ATOM 1011 C CA . LYS A 1 132 ? 11.058 -22.718 -8.743 1.00 56.07 132 LYS A CA 1
ATOM 1012 C C . LYS A 1 132 ? 10.641 -24.090 -9.297 1.00 52.70 132 LYS A C 1
ATOM 1013 O O . LYS A 1 132 ? 9.430 -24.412 -9.353 1.00 54.51 132 LYS A O 1
ATOM 1019 N N . PRO A 1 133 ? 11.616 -24.900 -9.728 1.00 49.42 133 PRO A N 1
ATOM 1020 C CA . PRO A 1 133 ? 11.229 -26.223 -10.233 1.00 49.30 133 PRO A CA 1
ATOM 1021 C C . PRO A 1 133 ? 10.738 -27.101 -9.061 1.00 50.55 133 PRO A C 1
ATOM 1022 O O . PRO A 1 133 ? 11.406 -27.182 -8.050 1.00 49.91 133 PRO A O 1
ATOM 1026 N N . LYS A 1 134 ? 9.568 -27.726 -9.210 1.00 53.02 134 LYS A N 1
ATOM 1027 C CA . LYS A 1 134 ? 8.991 -28.537 -8.115 1.00 55.53 134 LYS A CA 1
ATOM 1028 C C . LYS A 1 134 ? 9.121 -30.004 -8.486 1.00 52.47 134 LYS A C 1
ATOM 1029 O O . LYS A 1 134 ? 8.526 -30.442 -9.455 1.00 51.07 134 LYS A O 1
ATOM 1035 N N . ARG A 1 135 ? 9.997 -30.702 -7.775 1.00 53.28 135 ARG A N 1
ATOM 1036 C CA . ARG A 1 135 ? 10.169 -32.150 -7.910 1.00 56.75 135 ARG A CA 1
ATOM 1037 C C . ARG A 1 135 ? 8.838 -32.835 -7.550 1.00 55.14 135 ARG A C 1
ATOM 1038 O O . ARG A 1 135 ? 8.323 -32.677 -6.418 1.00 51.94 135 ARG A O 1
ATOM 1046 N N . LEU A 1 136 ? 8.247 -33.516 -8.526 1.00 60.36 136 LEU A N 1
ATOM 1047 C CA . LEU A 1 136 ? 6.899 -34.051 -8.372 1.00 60.84 136 LEU A CA 1
ATOM 1048 C C . LEU A 1 136 ? 6.863 -35.133 -7.268 1.00 53.40 136 LEU A C 1
ATOM 1049 O O . LEU A 1 136 ? 7.803 -35.935 -7.087 1.00 52.44 136 LEU A O 1
ATOM 1054 N N . PHE A 1 137 ? 5.796 -35.055 -6.486 1.00 49.02 137 PHE A N 1
ATOM 1055 C CA . PHE A 1 137 ? 5.523 -35.982 -5.402 1.00 46.72 137 PHE A CA 1
ATOM 1056 C C . PHE A 1 137 ? 6.630 -36.053 -4.365 1.00 43.63 137 PHE A C 1
ATOM 1057 O O . PHE A 1 137 ? 6.848 -37.106 -3.778 1.00 42.35 137 PHE A O 1
ATOM 1065 N N . ILE A 1 138 ? 7.369 -34.948 -4.171 1.00 45.32 138 ILE A N 1
ATOM 1066 C CA . ILE A 1 138 ? 8.526 -34.973 -3.285 1.00 42.50 138 ILE A CA 1
ATOM 1067 C C . ILE A 1 138 ? 8.135 -35.245 -1.848 1.00 41.32 138 ILE A C 1
ATOM 1068 O O . ILE A 1 138 ? 8.923 -35.859 -1.109 1.00 40.14 138 ILE A O 1
ATOM 1073 N N . GLU A 1 139 ? 6.920 -34.861 -1.447 1.00 42.67 139 GLU A N 1
ATOM 1074 C CA . GLU A 1 139 ? 6.418 -35.208 -0.104 1.00 44.52 139 GLU A CA 1
ATOM 1075 C C . GLU A 1 139 ? 6.157 -36.714 0.094 1.00 42.54 139 GLU A C 1
ATOM 1076 O O . GLU A 1 139 ? 6.341 -37.213 1.203 1.00 40.70 139 GLU A O 1
ATOM 1082 N N . ASP A 1 140 ? 5.716 -37.409 -0.957 1.00 41.40 140 ASP A N 1
ATOM 1083 C CA . ASP A 1 140 ? 5.565 -38.857 -0.910 1.00 40.54 140 ASP A CA 1
ATOM 1084 C C . ASP A 1 140 ? 6.967 -39.490 -0.791 1.00 38.17 140 ASP A C 1
ATOM 1085 O O . ASP A 1 140 ? 7.138 -40.437 -0.010 1.00 36.08 140 ASP A O 1
ATOM 1090 N N . GLU A 1 141 ? 7.963 -38.945 -1.498 1.00 37.16 141 GLU A N 1
ATOM 1091 C CA . GLU A 1 141 ? 9.333 -39.470 -1.421 1.00 39.19 141 GLU A CA 1
ATOM 1092 C C . GLU A 1 141 ? 9.949 -39.333 -0.029 1.00 37.66 141 GLU A C 1
ATOM 1093 O O . GLU A 1 141 ? 10.648 -40.208 0.396 1.00 37.74 141 GLU A O 1
ATOM 1099 N N . ILE A 1 142 ? 9.739 -38.173 0.589 1.00 37.87 142 ILE A N 1
ATOM 1100 C CA . ILE A 1 142 ? 10.166 -37.867 1.948 1.00 38.94 142 ILE A CA 1
ATOM 1101 C C . ILE A 1 142 ? 9.486 -38.856 2.916 1.00 37.10 142 ILE A C 1
ATOM 1102 O O . ILE A 1 142 ? 10.154 -39.511 3.725 1.00 35.75 142 ILE A O 1
ATOM 1107 N N . GLU A 1 143 ? 8.167 -38.972 2.809 1.00 37.37 143 GLU A N 1
ATOM 1108 C CA . GLU A 1 143 ? 7.443 -39.841 3.699 1.00 39.52 143 GLU A CA 1
ATOM 1109 C C . GLU A 1 143 ? 7.967 -41.289 3.502 1.00 37.81 143 GLU A C 1
ATOM 1110 O O . GLU A 1 143 ? 8.295 -41.960 4.483 1.00 37.09 143 GLU A O 1
ATOM 1116 N N . ALA A 1 144 ? 8.108 -41.749 2.262 1.00 34.37 144 ALA A N 1
ATOM 1117 C CA . ALA A 1 144 ? 8.672 -43.093 2.044 1.00 34.73 144 ALA A CA 1
ATOM 1118 C C . ALA A 1 144 ? 10.095 -43.283 2.596 1.00 33.27 144 ALA A C 1
ATOM 1119 O O . ALA A 1 144 ? 10.451 -44.349 3.145 1.00 32.01 144 ALA A O 1
ATOM 1121 N N . ALA A 1 145 ? 10.903 -42.261 2.433 1.00 32.30 145 ALA A N 1
ATOM 1122 C CA . ALA A 1 145 ? 12.269 -42.353 2.832 1.00 34.36 145 ALA A CA 1
ATOM 1123 C C . ALA A 1 145 ? 12.415 -42.361 4.387 1.00 35.37 145 ALA A C 1
ATOM 1124 O O . ALA A 1 145 ? 13.335 -42.977 4.938 1.00 35.45 145 ALA A O 1
ATOM 1126 N N . ARG A 1 146 ? 11.500 -41.683 5.059 1.00 36.24 146 ARG A N 1
ATOM 1127 C CA . ARG A 1 146 ? 11.421 -41.709 6.511 1.00 38.35 146 ARG A CA 1
ATOM 1128 C C . ARG A 1 146 ? 11.010 -43.093 7.047 1.00 39.58 146 ARG A C 1
ATOM 1129 O O . ARG A 1 146 ? 11.639 -43.604 8.014 1.00 38.83 146 ARG A O 1
ATOM 1137 N N . GLU A 1 147 ? 10.008 -43.718 6.423 1.00 38.25 147 GLU A N 1
ATOM 1138 C CA . GLU A 1 147 ? 9.701 -45.117 6.740 1.00 40.80 147 GLU A CA 1
ATOM 1139 C C . GLU A 1 147 ? 10.876 -46.034 6.505 1.00 40.09 147 GLU A C 1
ATOM 1140 O O . GLU A 1 147 ? 11.127 -46.877 7.334 1.00 40.48 147 GLU A O 1
ATOM 1146 N N . ASP A 1 148 ? 11.598 -45.878 5.391 1.00 39.12 148 ASP A N 1
ATOM 1147 C CA . ASP A 1 148 ? 12.809 -46.698 5.150 1.00 39.05 148 ASP A CA 1
ATOM 1148 C C . ASP A 1 148 ? 13.819 -46.489 6.236 1.00 38.54 148 ASP A C 1
ATOM 1149 O O . ASP A 1 148 ? 14.453 -47.446 6.665 1.00 38.09 148 ASP A O 1
ATOM 1154 N N . ALA A 1 149 ? 14.009 -45.232 6.650 1.00 37.05 149 ALA A N 1
ATOM 1155 C CA . ALA A 1 149 ? 15.043 -44.926 7.622 1.00 38.32 149 ALA A CA 1
ATOM 1156 C C . ALA A 1 149 ? 14.692 -45.557 8.961 1.00 41.13 149 ALA A C 1
ATOM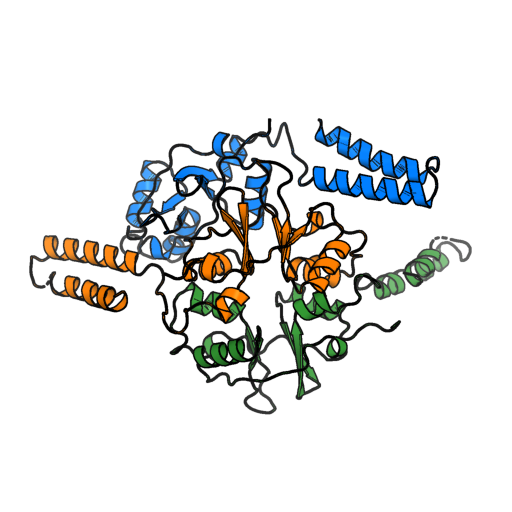 1157 O O . ALA A 1 149 ? 15.547 -46.159 9.629 1.00 41.84 149 ALA A O 1
ATOM 1159 N N . ARG A 1 150 ? 13.428 -45.408 9.357 1.00 43.09 150 ARG A N 1
ATOM 1160 C CA . ARG A 1 150 ? 12.969 -46.015 10.603 1.00 46.47 150 ARG A CA 1
ATOM 1161 C C . ARG A 1 150 ? 13.136 -47.509 10.624 1.00 45.83 150 ARG A C 1
ATOM 1162 O O . ARG A 1 150 ? 13.585 -48.085 11.651 1.00 43.95 150 ARG A O 1
ATOM 1170 N N . ALA A 1 151 ? 12.770 -48.156 9.510 1.00 42.96 151 ALA A N 1
ATOM 1171 C CA . ALA A 1 151 ? 12.842 -49.628 9.457 1.00 44.60 151 ALA A CA 1
ATOM 1172 C C . ALA A 1 151 ? 14.309 -50.073 9.585 1.00 44.66 151 ALA A C 1
ATOM 1173 O O . ALA A 1 151 ? 14.643 -50.910 10.435 1.00 44.95 151 ALA A O 1
ATOM 1175 N N . ILE A 1 152 ? 15.171 -49.449 8.774 1.00 44.57 152 ILE A N 1
ATOM 1176 C CA . ILE A 1 152 ? 16.605 -49.750 8.748 1.00 45.65 152 ILE A CA 1
ATOM 1177 C C . ILE A 1 152 ? 17.244 -49.520 10.124 1.00 46.03 152 ILE A C 1
ATOM 1178 O O . ILE A 1 152 ? 17.985 -50.385 10.621 1.00 47.47 152 ILE A O 1
ATOM 1183 N N . CYS A 1 153 ? 16.925 -48.389 10.732 1.00 45.71 153 CYS A N 1
ATOM 1184 C CA . CYS A 1 153 ? 17.498 -48.022 12.042 1.00 47.72 153 CYS A CA 1
ATOM 1185 C C . CYS A 1 153 ? 17.076 -48.975 13.171 1.00 51.50 153 CYS A C 1
ATOM 1186 O O . CYS A 1 153 ? 17.888 -49.330 14.044 1.00 54.53 153 CYS A O 1
ATOM 1189 N N . ALA A 1 154 ? 15.810 -49.376 13.157 1.00 51.34 154 ALA A N 1
ATOM 1190 C CA . ALA A 1 154 ? 15.294 -50.356 14.111 1.00 53.71 154 ALA A CA 1
ATOM 1191 C C . ALA A 1 154 ? 15.867 -51.776 13.896 1.00 55.49 154 ALA A C 1
ATOM 1192 O O . ALA A 1 154 ? 16.147 -52.495 14.876 1.00 53.90 154 ALA A O 1
ATOM 1194 N N . ALA A 1 155 ? 16.041 -52.168 12.626 1.00 54.37 155 ALA A N 1
ATOM 1195 C CA . ALA A 1 155 ? 16.658 -53.465 12.317 1.00 57.55 155 ALA A CA 1
ATOM 1196 C C . ALA A 1 155 ? 18.144 -53.484 12.673 1.00 58.07 155 ALA A C 1
ATOM 1197 O O . ALA A 1 155 ? 18.571 -54.308 13.462 1.00 59.95 155 ALA A O 1
ATOM 1199 N N . LYS A 1 156 ? 18.907 -52.562 12.100 1.00 56.99 156 LYS A N 1
ATOM 1200 C CA . LYS A 1 156 ? 20.364 -52.565 12.223 1.00 58.36 156 LYS A CA 1
ATOM 1201 C C . LYS A 1 156 ? 20.971 -51.736 13.361 1.00 56.32 156 LYS A C 1
ATOM 1202 O O . LYS A 1 156 ? 22.168 -51.825 13.554 1.00 58.27 156 LYS A O 1
ATOM 1208 N N . GLY A 1 157 ? 20.189 -50.960 14.115 1.00 53.98 157 GLY A N 1
ATOM 1209 C CA . GLY A 1 157 ? 20.728 -50.131 15.207 1.00 53.16 157 GLY A CA 1
ATOM 1210 C C . GLY A 1 157 ? 20.713 -48.629 14.857 1.00 52.12 157 GLY A C 1
ATOM 1211 O O . GLY A 1 157 ? 21.056 -48.201 13.717 1.00 50.52 157 GLY A O 1
ATOM 1212 N N . GLU A 1 158 ? 20.306 -47.822 15.835 1.00 50.33 158 GLU A N 1
ATOM 1213 C CA . GLU A 1 158 ? 20.135 -46.409 15.641 1.00 48.50 158 GLU A CA 1
ATOM 1214 C C . GLU A 1 158 ? 21.457 -45.644 15.440 1.00 46.16 158 GLU A C 1
ATOM 1215 O O . GLU A 1 158 ? 21.414 -44.474 15.058 1.00 45.18 158 GLU A O 1
ATOM 1221 N N . THR A 1 159 ? 22.601 -46.287 15.683 1.00 44.80 159 THR A N 1
ATOM 1222 C CA . THR A 1 159 ? 23.912 -45.671 15.536 1.00 45.09 159 THR A CA 1
ATOM 1223 C C . THR A 1 159 ? 24.758 -46.369 14.481 1.00 45.39 159 THR A C 1
ATOM 1224 O O . THR A 1 159 ? 25.942 -46.103 14.376 1.00 46.49 159 THR A O 1
ATOM 1228 N N . SER A 1 160 ? 24.132 -47.200 13.659 1.00 46.59 160 SER A N 1
ATOM 1229 C CA . SER A 1 160 ? 24.824 -47.847 12.545 1.00 48.92 160 SER A CA 1
ATOM 1230 C C . SER A 1 160 ? 25.022 -46.885 11.355 1.00 48.41 160 SER A C 1
ATOM 1231 O O . SER A 1 160 ? 24.227 -45.947 11.187 1.00 45.65 160 SER A O 1
ATOM 1234 N N . PRO A 1 161 ? 26.078 -47.118 10.523 1.00 49.65 161 PRO A N 1
ATOM 1235 C CA . PRO A 1 161 ? 26.295 -46.309 9.325 1.00 49.48 161 PRO A CA 1
ATOM 1236 C C . PRO A 1 161 ? 25.113 -46.354 8.301 1.00 48.63 161 PRO A C 1
ATOM 1237 O O . PRO A 1 161 ? 24.763 -45.322 7.733 1.00 45.13 161 PRO A O 1
ATOM 1241 N N . ASP A 1 162 ? 24.491 -47.517 8.108 1.00 50.20 162 ASP A N 1
ATOM 1242 C CA . ASP A 1 162 ? 23.337 -47.611 7.205 1.00 50.05 162 ASP A CA 1
ATOM 1243 C C . ASP A 1 162 ? 22.168 -46.828 7.764 1.00 46.45 162 ASP A C 1
ATOM 1244 O O . ASP A 1 162 ? 21.399 -46.289 6.996 1.00 44.15 162 ASP A O 1
ATOM 1249 N N . CYS A 1 163 ? 22.014 -46.768 9.102 1.00 45.53 163 CYS A N 1
ATOM 1250 C CA . CYS A 1 163 ? 20.977 -45.922 9.700 1.00 42.58 163 CYS A CA 1
ATOM 1251 C C . CYS A 1 163 ? 21.224 -44.468 9.317 1.00 41.80 163 CYS A C 1
ATOM 1252 O O . CYS A 1 163 ? 20.310 -43.772 8.861 1.00 41.06 163 CYS A O 1
ATOM 1255 N N . ALA A 1 164 ? 22.465 -44.026 9.448 1.00 42.63 164 ALA A N 1
ATOM 1256 C CA . ALA A 1 164 ? 22.831 -42.640 9.178 1.00 42.62 164 ALA A CA 1
ATOM 1257 C C . ALA A 1 164 ? 22.636 -42.304 7.702 1.00 42.87 164 ALA A C 1
ATOM 1258 O O . ALA A 1 164 ? 22.083 -41.247 7.363 1.00 42.21 164 ALA A O 1
ATOM 1260 N N . ALA A 1 165 ? 23.034 -43.226 6.836 1.00 45.03 165 ALA A N 1
ATOM 1261 C CA . ALA A 1 165 ? 22.862 -43.064 5.373 1.00 45.98 165 ALA A CA 1
ATOM 1262 C C . ALA A 1 165 ? 21.384 -42.964 5.011 1.00 43.78 165 ALA A C 1
ATOM 1263 O O . ALA A 1 165 ? 21.044 -42.105 4.241 1.00 44.19 165 ALA A O 1
ATOM 1265 N N . ALA A 1 166 ? 20.508 -43.759 5.634 1.00 41.84 166 ALA A N 1
ATOM 1266 C CA . ALA A 1 166 ? 19.092 -43.636 5.332 1.00 40.44 166 ALA A CA 1
ATOM 1267 C C . ALA A 1 166 ? 18.453 -42.329 5.788 1.00 40.51 166 ALA A C 1
ATOM 1268 O O . ALA A 1 166 ? 17.641 -41.760 5.060 1.00 39.60 166 ALA A O 1
ATOM 1270 N N . TRP A 1 167 ? 18.803 -41.823 6.976 1.00 40.80 167 TRP A N 1
ATOM 1271 C CA . TRP A 1 167 ? 18.361 -40.472 7.315 1.00 40.37 167 TRP A CA 1
ATOM 1272 C C . TRP A 1 167 ? 18.975 -39.382 6.444 1.00 41.58 167 TRP A C 1
ATOM 1273 O O . TRP A 1 167 ? 18.355 -38.315 6.260 1.00 41.78 167 TRP A O 1
ATOM 1284 N N . ASP A 1 168 ? 20.177 -39.603 5.919 1.00 43.46 168 ASP A N 1
ATOM 1285 C CA . ASP A 1 168 ? 20.736 -38.632 4.963 1.00 45.67 168 ASP A CA 1
ATOM 1286 C C . ASP A 1 168 ? 19.921 -38.525 3.647 1.00 45.03 168 ASP A C 1
ATOM 1287 O O . ASP A 1 168 ? 19.791 -37.445 3.084 1.00 45.56 168 ASP A O 1
ATOM 1292 N N . VAL A 1 169 ? 19.339 -39.624 3.192 1.00 44.64 169 VAL A N 1
ATOM 1293 C CA . VAL A 1 169 ? 18.355 -39.573 2.060 1.00 42.76 169 VAL A CA 1
ATOM 1294 C C . VAL A 1 169 ? 17.204 -38.640 2.456 1.00 42.81 169 VAL A C 1
ATOM 1295 O O . VAL A 1 169 ? 16.865 -37.738 1.700 1.00 43.20 169 VAL A O 1
ATOM 1299 N N . VAL A 1 170 ? 16.662 -38.780 3.681 1.00 41.87 170 VAL A N 1
ATOM 1300 C CA . VAL A 1 170 ? 15.556 -37.887 4.113 1.00 41.65 170 VAL A CA 1
ATOM 1301 C C . VAL A 1 170 ? 15.971 -36.405 4.143 1.00 44.07 170 VAL A C 1
ATOM 1302 O O . VAL A 1 170 ? 15.252 -35.507 3.639 1.00 43.90 170 VAL A O 1
ATOM 1306 N N . GLU A 1 171 ? 17.125 -36.176 4.746 1.00 45.62 171 GLU A N 1
ATOM 1307 C CA . GLU A 1 171 ? 17.658 -34.842 4.916 1.00 49.99 171 GLU A CA 1
ATOM 1308 C C . GLU A 1 171 ? 17.776 -34.119 3.544 1.00 50.15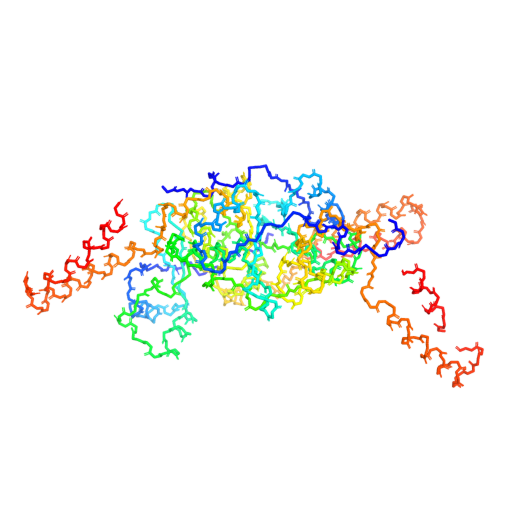 171 GLU A C 1
ATOM 1309 O O . GLU A 1 171 ? 17.295 -32.998 3.384 1.00 51.22 171 GLU A O 1
ATOM 1315 N N . GLU A 1 172 ? 18.425 -34.769 2.585 1.00 49.15 172 GLU A N 1
ATOM 1316 C CA . GLU A 1 172 ? 18.610 -34.214 1.239 1.00 50.47 172 GLU A CA 1
ATOM 1317 C C . GLU A 1 172 ? 17.282 -33.886 0.598 1.00 48.67 172 GLU A C 1
ATOM 1318 O O . GLU A 1 172 ? 17.097 -32.768 0.113 1.00 49.16 172 GLU A O 1
ATOM 1324 N N . LEU A 1 173 ? 16.334 -34.828 0.653 1.00 46.22 173 LEU A N 1
ATOM 1325 C CA . LEU A 1 173 ? 14.995 -34.587 0.104 1.00 46.05 173 LEU A CA 1
ATOM 1326 C C . LEU A 1 173 ? 14.334 -33.412 0.836 1.00 50.04 173 LEU A C 1
ATOM 1327 O O . LEU A 1 173 ? 13.717 -32.589 0.183 1.00 48.69 173 LEU A O 1
ATOM 1332 N N . GLN A 1 174 ? 14.498 -33.313 2.166 1.00 52.01 174 GLN A N 1
ATOM 1333 C CA . GLN A 1 174 ? 13.902 -32.203 2.941 1.00 57.01 174 GLN A CA 1
ATOM 1334 C C . GLN A 1 174 ? 14.518 -30.819 2.624 1.00 60.30 174 GLN A C 1
ATOM 1335 O O . GLN A 1 174 ? 13.790 -29.828 2.601 1.00 61.80 174 GLN A O 1
ATOM 1341 N N . ALA A 1 175 ? 15.828 -30.766 2.356 1.00 59.71 175 ALA A N 1
ATOM 1342 C CA . ALA A 1 175 ? 16.532 -29.514 1.995 1.00 63.67 175 ALA A CA 1
ATOM 1343 C C . ALA A 1 175 ? 15.989 -28.941 0.712 1.00 66.46 175 ALA A C 1
ATOM 1344 O O . ALA A 1 175 ? 15.715 -27.736 0.602 1.00 69.46 175 ALA A O 1
ATOM 1346 N N . GLU A 1 176 ? 15.814 -29.840 -0.246 1.00 66.08 176 GLU A N 1
ATOM 1347 C CA . GLU A 1 176 ? 15.288 -29.515 -1.556 1.00 70.17 176 GLU A CA 1
ATOM 1348 C C . GLU A 1 176 ? 13.859 -28.927 -1.459 1.00 73.40 176 GLU A C 1
ATOM 1349 O O . GLU A 1 176 ? 13.610 -27.831 -1.968 1.00 75.78 176 GLU A O 1
ATOM 1355 N N . ALA A 1 177 ? 12.954 -29.623 -0.760 1.00 72.07 177 ALA A N 1
ATOM 1356 C CA . ALA A 1 177 ? 11.555 -29.166 -0.596 1.00 75.50 177 ALA A CA 1
ATOM 1357 C C . ALA A 1 177 ? 11.364 -27.796 0.030 1.00 81.20 177 ALA A C 1
ATOM 1358 O O . ALA A 1 177 ? 10.463 -27.090 -0.378 1.00 83.47 177 ALA A O 1
ATOM 1360 N N . SER A 1 178 ? 12.143 -27.456 1.058 1.00 84.92 178 SER A N 1
ATOM 1361 C CA . SER A 1 178 ? 12.029 -26.135 1.694 1.00 91.58 178 SER A CA 1
ATOM 1362 C C . SER A 1 178 ? 12.846 -25.039 0.958 1.00 97.19 178 SER A C 1
ATOM 1363 O O . SER A 1 178 ? 12.689 -23.858 1.255 1.00 97.54 178 SER A O 1
ATOM 1366 N N . HIS A 1 179 ? 13.705 -25.455 0.018 1.00 98.92 179 HIS A N 1
ATOM 1367 C CA . HIS A 1 179 ? 14.356 -24.575 -0.964 1.00 101.83 179 HIS A CA 1
ATOM 1368 C C . HIS A 1 179 ? 13.361 -24.217 -2.090 1.00 103.83 179 HIS A C 1
ATOM 1369 O O . HIS A 1 179 ? 12.552 -25.048 -2.535 1.00 98.61 179 HIS A O 1
ATOM 1376 N N . VAL B 1 4 ? -31.996 -39.100 -17.108 1.00 64.10 4 VAL B N 1
ATOM 1377 C CA . VAL B 1 4 ? -30.587 -39.431 -17.542 1.00 61.55 4 VAL B CA 1
ATOM 1378 C C . VAL B 1 4 ? -29.810 -40.104 -16.409 1.00 60.49 4 VAL B C 1
ATOM 1379 O O . VAL B 1 4 ? -29.628 -39.523 -15.328 1.00 59.66 4 VAL B O 1
ATOM 1383 N N . LEU B 1 5 ? -29.356 -41.327 -16.667 1.00 56.25 5 LEU B N 1
ATOM 1384 C CA . LEU B 1 5 ? -28.577 -42.053 -15.707 1.00 53.51 5 LEU B CA 1
ATOM 1385 C C . LEU B 1 5 ? -27.257 -41.331 -15.476 1.00 50.28 5 LEU B C 1
ATOM 1386 O O . LEU B 1 5 ? -26.557 -40.990 -16.446 1.00 46.77 5 LEU B O 1
ATOM 1391 N N . GLN B 1 6 ? -26.923 -41.146 -14.189 1.00 48.55 6 GLN B N 1
ATOM 1392 C CA . GLN B 1 6 ? -25.733 -40.419 -13.755 1.00 47.27 6 GLN B CA 1
ATOM 1393 C C . GLN B 1 6 ? -24.640 -41.363 -13.263 1.00 45.02 6 GLN B C 1
ATOM 1394 O O . GLN B 1 6 ? -24.896 -42.493 -12.843 1.00 43.83 6 GLN B O 1
ATOM 1400 N N . ALA B 1 7 ? -23.408 -40.876 -13.349 1.00 42.77 7 ALA B N 1
ATOM 1401 C CA . ALA B 1 7 ? -22.230 -41.547 -12.849 1.00 40.95 7 ALA B CA 1
ATOM 1402 C C . ALA B 1 7 ? -22.458 -42.048 -11.438 1.00 42.93 7 ALA B C 1
ATOM 1403 O O . ALA B 1 7 ? -22.141 -43.174 -11.126 1.00 43.58 7 ALA B O 1
ATOM 1405 N N . GLN B 1 8 ? -22.980 -41.190 -10.571 1.00 45.59 8 GLN B N 1
ATOM 1406 C CA . GLN B 1 8 ? -23.154 -41.561 -9.168 1.00 48.08 8 GLN B CA 1
ATOM 1407 C C . GLN B 1 8 ? -24.139 -42.695 -8.941 1.00 48.22 8 GLN B C 1
ATOM 1408 O O . GLN B 1 8 ? -24.026 -43.395 -7.957 1.00 48.53 8 GLN B O 1
ATOM 1414 N N . GLU B 1 9 ? -25.069 -42.889 -9.863 1.00 48.41 9 GLU B N 1
ATOM 1415 C CA . GLU B 1 9 ? -26.051 -43.966 -9.758 1.00 51.59 9 GLU B CA 1
ATOM 1416 C C . GLU B 1 9 ? -25.489 -45.334 -10.138 1.00 50.59 9 GLU B C 1
ATOM 1417 O O . GLU B 1 9 ? -26.097 -46.337 -9.817 1.00 52.71 9 GLU B O 1
ATOM 1423 N N . ILE B 1 10 ? -24.380 -45.372 -10.889 1.00 48.51 10 ILE B N 1
ATOM 1424 C CA . ILE B 1 10 ? -23.722 -46.628 -11.241 1.00 47.51 10 ILE B CA 1
ATOM 1425 C C . ILE B 1 10 ? -22.312 -46.838 -10.660 1.00 47.50 10 ILE B C 1
ATOM 1426 O O . ILE B 1 10 ? -21.763 -47.947 -10.795 1.00 45.89 10 ILE B O 1
ATOM 1431 N N . MET B 1 11 ? -21.753 -45.837 -9.977 1.00 47.04 11 MET B N 1
ATOM 1432 C CA . MET B 1 11 ? -20.395 -45.962 -9.459 1.00 48.24 11 MET B CA 1
ATOM 1433 C C . MET B 1 11 ? -20.308 -47.017 -8.364 1.00 51.54 11 MET B C 1
ATOM 1434 O O . MET B 1 11 ? -21.299 -47.349 -7.731 1.00 52.29 11 MET B O 1
ATOM 1439 N N . THR B 1 12 ? -19.104 -47.506 -8.120 1.00 52.63 12 THR B N 1
ATOM 1440 C CA . THR B 1 12 ? -18.876 -48.304 -6.936 1.00 54.00 12 THR B CA 1
ATOM 1441 C C . THR B 1 12 ? -18.690 -47.315 -5.782 1.00 55.86 12 THR B C 1
ATOM 1442 O O . THR B 1 12 ? -17.858 -46.387 -5.850 1.00 51.79 12 THR B O 1
ATOM 1446 N N . GLN B 1 13 ? -19.480 -47.520 -4.730 1.00 60.34 13 GLN B N 1
ATOM 1447 C CA . GLN B 1 13 ? -19.655 -46.538 -3.663 1.00 65.38 13 GLN B CA 1
ATOM 1448 C C . GLN B 1 13 ? -18.547 -46.644 -2.637 1.00 66.87 13 GLN B C 1
ATOM 1449 O O . GLN B 1 13 ? -18.176 -45.651 -1.997 1.00 70.18 13 GLN B O 1
ATOM 1455 N N . ASN B 1 14 ? -18.066 -47.866 -2.446 1.00 68.23 14 ASN B N 1
ATOM 1456 C CA . ASN B 1 14 ? -17.104 -48.172 -1.416 1.00 70.14 14 ASN B CA 1
ATOM 1457 C C . ASN B 1 14 ? -15.772 -47.825 -2.045 1.00 68.80 14 ASN B C 1
ATOM 1458 O O . ASN B 1 14 ? -15.378 -48.433 -3.022 1.00 67.95 14 ASN B O 1
ATOM 1459 N N . VAL B 1 15 ? -15.086 -46.840 -1.481 1.00 69.98 15 VAL B N 1
ATOM 1460 C CA . VAL B 1 15 ? -13.845 -46.396 -2.052 1.00 68.08 15 VAL B CA 1
ATOM 1461 C C . VAL B 1 15 ? -12.758 -46.302 -1.034 1.00 64.90 15 VAL B C 1
ATOM 1462 O O . VAL B 1 15 ? -12.839 -45.509 -0.078 1.00 60.09 15 VAL B O 1
ATOM 1466 N N . VAL B 1 16 ? -11.715 -47.083 -1.328 1.00 60.24 16 VAL B N 1
ATOM 1467 C CA . VAL B 1 16 ? -10.532 -47.173 -0.515 1.00 60.11 16 VAL B CA 1
ATOM 1468 C C . VAL B 1 16 ? -9.481 -46.212 -1.053 1.00 54.43 16 VAL B C 1
ATOM 1469 O O . VAL B 1 16 ? -9.286 -46.101 -2.304 1.00 53.30 16 VAL B O 1
ATOM 1473 N N . THR B 1 17 ? -8.874 -45.455 -0.123 1.00 50.35 17 THR B N 1
ATOM 1474 C CA . THR B 1 17 ? -7.765 -44.586 -0.460 1.00 49.79 17 THR B CA 1
ATOM 1475 C C . THR B 1 17 ? -6.425 -45.156 0.001 1.00 48.18 17 THR B C 1
ATOM 1476 O O . THR B 1 17 ? -6.371 -46.025 0.881 1.00 48.56 17 THR B O 1
ATOM 1480 N N . ILE B 1 18 ? -5.349 -44.694 -0.630 1.00 44.43 18 ILE B N 1
ATOM 1481 C CA . ILE B 1 18 ? -3.993 -45.053 -0.198 1.00 43.38 18 ILE B CA 1
ATOM 1482 C C . ILE B 1 18 ? -3.084 -43.821 -0.393 1.00 41.87 18 ILE B C 1
ATOM 1483 O O . ILE B 1 18 ? -3.389 -42.938 -1.216 1.00 39.16 18 ILE B O 1
ATOM 1488 N N . ARG B 1 19 ? -2.020 -43.726 0.395 1.00 40.41 19 ARG B N 1
ATOM 1489 C CA . ARG B 1 19 ? -1.075 -42.615 0.243 1.00 42.27 19 ARG B CA 1
ATOM 1490 C C . ARG B 1 19 ? -0.044 -42.958 -0.803 1.00 39.32 19 ARG B C 1
ATOM 1491 O O . ARG B 1 19 ? 0.228 -44.133 -1.011 1.00 36.34 19 ARG B O 1
ATOM 1499 N N . GLY B 1 20 ? 0.481 -41.923 -1.489 1.00 37.84 20 GLY B N 1
ATOM 1500 C CA . GLY B 1 20 ? 1.437 -42.091 -2.591 1.00 36.08 20 GLY B CA 1
ATOM 1501 C C . GLY B 1 20 ? 2.755 -42.636 -2.069 1.00 36.32 20 GLY B C 1
ATOM 1502 O O . GLY B 1 20 ? 3.489 -43.281 -2.816 1.00 35.30 20 GLY B O 1
ATOM 1503 N N . SER B 1 21 ? 3.040 -42.362 -0.794 1.00 36.04 21 SER B N 1
ATOM 1504 C CA . SER B 1 21 ? 4.165 -42.940 -0.084 1.00 36.83 21 SER B CA 1
ATOM 1505 C C . SER B 1 21 ? 4.105 -44.447 0.209 1.00 36.68 21 SER B C 1
ATOM 1506 O O . SER B 1 21 ? 5.128 -45.046 0.531 1.00 35.68 21 SER B O 1
ATOM 1509 N N . ALA B 1 22 ? 2.932 -45.055 0.136 1.00 36.33 22 ALA B N 1
ATOM 1510 C CA . ALA B 1 22 ? 2.803 -46.505 0.403 1.00 36.32 22 ALA B CA 1
ATOM 1511 C C . ALA B 1 22 ? 3.535 -47.342 -0.671 1.00 36.54 22 ALA B C 1
ATOM 1512 O O . ALA B 1 22 ? 3.649 -46.912 -1.819 1.00 38.92 22 ALA B O 1
ATOM 1514 N N . THR B 1 23 ? 3.986 -48.522 -0.290 1.00 36.23 23 THR B N 1
ATOM 1515 C CA . THR B 1 23 ? 4.611 -49.448 -1.202 1.00 36.07 23 THR B CA 1
ATOM 1516 C C . THR B 1 23 ? 3.543 -50.005 -2.124 1.00 35.79 23 THR B C 1
ATOM 1517 O O . THR B 1 23 ? 2.352 -50.021 -1.814 1.00 35.92 23 THR B O 1
ATOM 1521 N N . VAL B 1 24 ? 3.993 -50.438 -3.286 1.00 36.25 24 VAL B N 1
ATOM 1522 C CA . VAL B 1 24 ? 3.120 -51.071 -4.247 1.00 35.40 24 VAL B CA 1
ATOM 1523 C C . VAL B 1 24 ? 2.576 -52.321 -3.591 1.00 36.89 24 VAL B C 1
ATOM 1524 O O . VAL B 1 24 ? 1.397 -52.601 -3.752 1.00 36.29 24 VAL B O 1
ATOM 1528 N N . ALA B 1 25 ? 3.414 -53.022 -2.810 1.00 38.55 25 ALA B N 1
ATOM 1529 C CA . ALA B 1 25 ? 2.963 -54.197 -2.041 1.00 40.51 25 ALA B CA 1
ATOM 1530 C C . ALA B 1 25 ? 1.812 -53.896 -1.086 1.00 40.69 25 ALA B C 1
ATOM 1531 O O . ALA B 1 25 ? 0.851 -54.652 -1.026 1.00 41.51 25 ALA B O 1
ATOM 1533 N N . ASP B 1 26 ? 1.892 -52.782 -0.376 1.00 40.76 26 ASP B N 1
ATOM 1534 C CA . ASP B 1 26 ? 0.759 -52.300 0.418 1.00 41.45 26 ASP B CA 1
ATOM 1535 C C . ASP B 1 26 ? -0.488 -52.067 -0.460 1.00 39.33 26 ASP B C 1
ATOM 1536 O O . ASP B 1 26 ? -1.603 -52.470 -0.100 1.00 38.17 26 ASP B O 1
ATOM 1541 N N . ALA B 1 27 ? -0.325 -51.385 -1.598 1.00 38.11 27 ALA B N 1
ATOM 1542 C CA . ALA B 1 27 ? -1.447 -51.262 -2.547 1.00 37.72 27 ALA B CA 1
ATOM 1543 C C . ALA B 1 27 ? -2.068 -52.611 -2.930 1.00 37.68 27 ALA B C 1
ATOM 1544 O O . ALA B 1 27 ? -3.297 -52.773 -2.851 1.00 38.11 27 ALA B O 1
ATOM 1546 N N . VAL B 1 28 ? -1.226 -53.558 -3.325 1.00 37.08 28 VAL B N 1
ATOM 1547 C CA . VAL B 1 28 ? -1.699 -54.869 -3.816 1.00 37.26 28 VAL B CA 1
ATOM 1548 C C . VAL B 1 28 ? -2.428 -55.572 -2.680 1.00 38.09 28 VAL B C 1
ATOM 1549 O O . VAL B 1 28 ? -3.480 -56.149 -2.879 1.00 37.94 28 VAL B O 1
ATOM 1553 N N . LYS B 1 29 ? -1.908 -55.464 -1.461 1.00 39.64 29 LYS B N 1
ATOM 1554 C CA . LYS B 1 29 ? -2.517 -56.174 -0.315 1.00 41.73 29 LYS B CA 1
ATOM 1555 C C . LYS B 1 29 ? -3.970 -55.710 -0.065 1.00 44.03 29 LYS B C 1
ATOM 1556 O O . LYS B 1 29 ? -4.896 -56.538 0.168 1.00 43.75 29 LYS B O 1
ATOM 1562 N N . LEU B 1 30 ? -4.177 -54.396 -0.125 1.00 44.25 30 LEU B N 1
ATOM 1563 C CA . LEU B 1 30 ? -5.502 -53.807 0.062 1.00 45.23 30 LEU B CA 1
ATOM 1564 C C . LEU B 1 30 ? -6.443 -54.148 -1.119 1.00 44.04 30 LEU B C 1
ATOM 1565 O O . LEU B 1 30 ? -7.611 -54.462 -0.937 1.00 42.37 30 LEU B O 1
ATOM 1570 N N . MET B 1 31 ? -5.891 -54.131 -2.325 1.00 42.96 31 MET B N 1
ATOM 1571 C CA . MET B 1 31 ? -6.641 -54.461 -3.513 1.00 43.53 31 MET B CA 1
ATOM 1572 C C . MET B 1 31 ? -7.074 -55.919 -3.509 1.00 44.47 31 MET B C 1
ATOM 1573 O O . MET B 1 31 ? -8.206 -56.175 -3.899 1.00 43.36 31 MET B O 1
ATOM 1578 N N . LYS B 1 32 ? -6.197 -56.840 -3.057 1.00 46.06 32 LYS B N 1
ATOM 1579 C CA . LYS B 1 32 ? -6.515 -58.282 -2.901 1.00 48.55 32 LYS B CA 1
ATOM 1580 C C . LYS B 1 32 ? -7.660 -58.462 -1.889 1.00 49.84 32 LYS B C 1
ATOM 1581 O O . LYS B 1 32 ? -8.599 -59.192 -2.117 1.00 49.04 32 LYS B O 1
ATOM 1587 N N . GLU B 1 33 ? -7.517 -57.812 -0.747 1.00 52.29 33 GLU B N 1
ATOM 1588 C CA . GLU B 1 33 ? -8.428 -57.924 0.398 1.00 56.41 33 GLU B CA 1
ATOM 1589 C C . GLU B 1 33 ? -9.853 -57.546 0.026 1.00 56.75 33 GLU B C 1
ATOM 1590 O O . GLU B 1 33 ? -10.758 -58.197 0.442 1.00 57.47 33 GLU B O 1
ATOM 1596 N N . LYS B 1 34 ? -10.045 -56.511 -0.786 1.00 55.95 34 LYS B N 1
ATOM 1597 C CA . LYS B 1 34 ? -11.378 -56.028 -1.118 1.00 56.53 34 LYS B CA 1
ATOM 1598 C C . LYS B 1 34 ? -11.759 -56.229 -2.589 1.00 54.18 34 LYS B C 1
ATOM 1599 O O . LYS B 1 34 ? -12.833 -55.806 -2.997 1.00 52.35 34 LYS B O 1
ATOM 1605 N N . LYS B 1 35 ? -10.896 -56.889 -3.368 1.00 52.78 35 LYS B N 1
ATOM 1606 C CA . LYS B 1 35 ? -11.064 -57.060 -4.805 1.00 52.64 35 LYS B CA 1
ATOM 1607 C C . LYS B 1 35 ? -11.245 -55.730 -5.575 1.00 50.01 35 LYS B C 1
ATOM 1608 O O . LYS B 1 35 ? -12.144 -55.607 -6.382 1.00 49.63 35 LYS B O 1
ATOM 1614 N N . LEU B 1 36 ? -10.356 -54.767 -5.315 1.00 47.10 36 LEU B N 1
ATOM 1615 C CA . LEU B 1 36 ? -10.388 -53.462 -5.935 1.00 46.17 36 LEU B CA 1
ATOM 1616 C C . LEU B 1 36 ? -9.386 -53.429 -7.072 1.00 44.74 36 LEU B C 1
ATOM 1617 O O . LEU B 1 36 ? -8.203 -53.749 -6.864 1.00 43.25 36 LEU B O 1
ATOM 1622 N N . ARG B 1 37 ? -9.863 -53.023 -8.250 1.00 43.77 37 ARG B N 1
ATOM 1623 C CA . ARG B 1 37 ? -8.993 -52.779 -9.423 1.00 42.71 37 ARG B CA 1
ATOM 1624 C C . ARG B 1 37 ? -8.456 -51.350 -9.582 1.00 40.32 37 ARG B C 1
ATOM 1625 O O . ARG B 1 37 ? -7.616 -51.092 -10.444 1.00 40.34 37 ARG B O 1
ATOM 1633 N N . GLY B 1 38 ? -8.923 -50.424 -8.753 1.00 39.87 38 GLY B N 1
ATOM 1634 C CA . GLY B 1 38 ? -8.225 -49.142 -8.524 1.00 38.31 38 GLY B CA 1
ATOM 1635 C C . GLY B 1 38 ? -8.248 -48.722 -7.044 1.00 38.69 38 GLY B C 1
ATOM 1636 O O . GLY B 1 38 ? -9.143 -49.095 -6.282 1.00 39.77 38 GLY B O 1
ATOM 1637 N N . LEU B 1 39 ? -7.225 -47.979 -6.628 1.00 38.34 39 LEU B N 1
ATOM 1638 C CA . LEU B 1 39 ? -7.232 -47.210 -5.393 1.00 37.61 39 LEU B CA 1
ATOM 1639 C C . LEU B 1 39 ? -7.057 -45.740 -5.706 1.00 36.35 39 LEU B C 1
ATOM 1640 O O . LEU B 1 39 ? -6.248 -45.355 -6.537 1.00 34.93 39 LEU B O 1
ATOM 1645 N N . ILE B 1 40 ? -7.801 -44.928 -4.985 1.00 36.61 40 ILE B N 1
ATOM 1646 C CA . ILE B 1 40 ? -7.724 -43.492 -5.064 1.00 37.07 40 ILE B CA 1
ATOM 1647 C C . ILE B 1 40 ? -6.599 -43.002 -4.153 1.00 39.02 40 ILE B C 1
ATOM 1648 O O . ILE B 1 40 ? -6.438 -43.487 -3.036 1.00 39.37 40 ILE B O 1
ATOM 1653 N N . VAL B 1 41 ? -5.780 -42.082 -4.668 1.00 39.13 41 VAL B N 1
ATOM 1654 C CA . VAL B 1 41 ? -4.695 -41.516 -3.905 1.00 39.23 41 VAL B CA 1
ATOM 1655 C C . VAL B 1 41 ? -5.219 -40.214 -3.344 1.00 41.43 41 VAL B C 1
ATOM 1656 O O . VAL B 1 41 ? -5.712 -39.372 -4.071 1.00 39.55 41 VAL B O 1
ATOM 1660 N N . GLU B 1 42 ? -5.090 -40.058 -2.027 1.00 45.81 42 GLU B N 1
ATOM 1661 C CA . GLU B 1 42 ? -5.786 -39.016 -1.287 1.00 47.35 42 GLU B CA 1
ATOM 1662 C C . GLU B 1 42 ? -4.935 -37.751 -1.307 1.00 44.87 42 GLU B C 1
ATOM 1663 O O . GLU B 1 42 ? -3.721 -37.839 -1.098 1.00 46.14 42 GLU B O 1
ATOM 1669 N N . PRO B 1 43 ? -5.549 -36.593 -1.539 1.00 44.64 43 PRO B N 1
ATOM 1670 C CA . PRO B 1 43 ? -4.864 -35.321 -1.488 1.00 45.74 43 PRO B CA 1
ATOM 1671 C C . PRO B 1 43 ? -4.177 -35.084 -0.170 1.00 45.89 43 PRO B C 1
ATOM 1672 O O . PRO B 1 43 ? -4.801 -35.323 0.853 1.00 47.14 43 PRO B O 1
ATOM 1676 N N . ARG B 1 44 ? -2.918 -34.634 -0.207 1.00 47.01 44 ARG B N 1
ATOM 1677 C CA . ARG B 1 44 ? -2.127 -34.337 0.999 1.00 50.36 44 ARG B CA 1
ATOM 1678 C C . ARG B 1 44 ? -2.582 -33.072 1.675 1.00 51.06 44 ARG B C 1
ATOM 1679 O O . ARG B 1 44 ? -2.297 -32.894 2.853 1.00 56.06 44 ARG B O 1
ATOM 1687 N N . HIS B 1 45 ? -3.209 -32.171 0.929 1.00 49.27 45 HIS B N 1
ATOM 1688 C CA . HIS B 1 45 ? -3.717 -30.911 1.444 1.00 50.55 45 HIS B CA 1
ATOM 1689 C C . HIS B 1 45 ? -4.814 -30.373 0.506 1.00 52.26 45 HIS B C 1
ATOM 1690 O O . HIS B 1 45 ? -5.177 -31.000 -0.539 1.00 50.89 45 HIS B O 1
ATOM 1697 N N . GLU B 1 46 ? -5.298 -29.193 0.837 1.00 54.23 46 GLU B N 1
ATOM 1698 C CA . GLU B 1 46 ? -6.469 -28.622 0.200 1.00 57.07 46 GLU B CA 1
ATOM 1699 C C . GLU B 1 46 ? -6.385 -28.315 -1.312 1.00 53.12 46 GLU B C 1
ATOM 1700 O O . GLU B 1 46 ? -7.407 -28.292 -1.951 1.00 53.40 46 GLU B O 1
ATOM 1706 N N . GLN B 1 47 ? -5.211 -27.944 -1.810 1.00 50.83 47 GLN B N 1
ATOM 1707 C CA . GLN B 1 47 ? -4.956 -27.667 -3.228 1.00 50.37 47 GLN B CA 1
ATOM 1708 C C . GLN B 1 47 ? -4.421 -28.840 -4.016 1.00 47.53 47 GLN B C 1
ATOM 1709 O O . GLN B 1 47 ? -4.180 -28.676 -5.227 1.00 45.43 47 GLN B O 1
ATOM 1715 N N . ASP B 1 48 ? -4.210 -29.981 -3.354 1.00 44.13 48 ASP B N 1
ATOM 1716 C CA . ASP B 1 48 ? -3.548 -31.127 -3.954 1.00 42.20 48 ASP B CA 1
ATOM 1717 C C . ASP B 1 48 ? -4.575 -31.908 -4.747 1.00 40.71 48 ASP B C 1
ATOM 1718 O O . ASP B 1 48 ? -5.649 -32.147 -4.242 1.00 41.36 48 ASP B O 1
ATOM 1723 N N . PRO B 1 49 ? -4.259 -32.313 -5.993 1.00 38.48 49 PRO B N 1
ATOM 1724 C CA . PRO B 1 49 ? -5.255 -33.088 -6.760 1.00 36.66 49 PRO B CA 1
ATOM 1725 C C . PRO B 1 49 ? -5.401 -34.526 -6.285 1.00 35.62 49 PRO B C 1
ATOM 1726 O O . PRO B 1 49 ? -4.537 -35.054 -5.618 1.00 35.18 49 PRO B O 1
ATOM 1730 N N . TYR B 1 50 ? -6.513 -35.137 -6.686 1.00 35.08 50 TYR B N 1
ATOM 1731 C CA . TYR B 1 50 ? -6.701 -36.581 -6.586 1.00 34.64 50 TYR B CA 1
ATOM 1732 C C . TYR B 1 50 ? -5.820 -37.333 -7.540 1.00 32.99 50 TYR B C 1
ATOM 1733 O O . TYR B 1 50 ? -5.451 -36.815 -8.561 1.00 31.91 50 TYR B O 1
ATOM 1742 N N . GLY B 1 51 ? -5.453 -38.547 -7.169 1.00 33.32 51 GLY B N 1
ATOM 1743 C CA . GLY B 1 51 ? -4.638 -39.411 -7.990 1.00 32.63 51 GLY B CA 1
ATOM 1744 C C . GLY B 1 51 ? -5.276 -40.782 -7.997 1.00 32.62 51 GLY B C 1
ATOM 1745 O O . GLY B 1 51 ? -6.217 -41.023 -7.259 1.00 33.09 51 GLY B O 1
ATOM 1746 N N . ILE B 1 52 ? -4.804 -41.662 -8.867 1.00 33.32 52 ILE B N 1
ATOM 1747 C CA . ILE B 1 52 ? -5.325 -43.014 -8.921 1.00 33.92 52 ILE B CA 1
ATOM 1748 C C . ILE B 1 52 ? -4.243 -44.001 -9.338 1.00 32.99 52 ILE B C 1
ATOM 1749 O O . ILE B 1 52 ? -3.321 -43.670 -10.129 1.00 31.52 52 ILE B O 1
ATOM 1754 N N . VAL B 1 53 ? -4.344 -45.200 -8.774 1.00 32.31 53 VAL B N 1
ATOM 1755 C CA . VAL B 1 53 ? -3.423 -46.271 -9.096 1.00 32.09 53 VAL B CA 1
ATOM 1756 C C . VAL B 1 53 ? -4.276 -47.472 -9.427 1.00 31.71 53 VAL B C 1
ATOM 1757 O O . VAL B 1 53 ? -5.197 -47.768 -8.702 1.00 32.74 53 VAL B O 1
ATOM 1761 N N . THR B 1 54 ? -3.999 -48.134 -10.545 1.00 30.76 54 THR B N 1
ATOM 1762 C CA . THR B 1 54 ? -4.894 -49.163 -11.061 1.00 31.72 54 THR B CA 1
ATOM 1763 C C . THR B 1 54 ? -4.174 -50.465 -11.224 1.00 31.53 54 THR B C 1
ATOM 1764 O O . THR B 1 54 ? -2.954 -50.533 -11.152 1.00 30.71 54 THR B O 1
ATOM 1768 N N . GLU B 1 55 ? -4.954 -51.496 -11.518 1.00 33.71 55 GLU B N 1
ATOM 1769 C CA . GLU B 1 55 ? -4.422 -52.834 -11.751 1.00 35.05 55 GLU B CA 1
ATOM 1770 C C . GLU B 1 55 ? -3.475 -52.872 -12.943 1.00 35.11 55 GLU B C 1
ATOM 1771 O O . GLU B 1 55 ? -2.424 -53.574 -12.903 1.00 34.50 55 GLU B O 1
ATOM 1777 N N . THR B 1 56 ? -3.812 -52.095 -13.985 1.00 35.29 56 THR B N 1
ATOM 1778 C CA . THR B 1 56 ? -2.945 -52.001 -15.160 1.00 35.92 56 THR B CA 1
ATOM 1779 C C . THR B 1 56 ? -1.613 -51.312 -14.834 1.00 34.23 56 THR B C 1
ATOM 1780 O O . THR B 1 56 ? -0.539 -51.802 -15.249 1.00 34.72 56 THR B O 1
ATOM 1784 N N . ASP B 1 57 ? -1.649 -50.248 -14.025 1.00 32.51 57 ASP B N 1
ATOM 1785 C CA . ASP B 1 57 ? -0.402 -49.646 -13.569 1.00 32.83 57 ASP B CA 1
ATOM 1786 C C . ASP B 1 57 ? 0.463 -50.683 -12.893 1.00 32.31 57 ASP B C 1
ATOM 1787 O O . ASP B 1 57 ? 1.653 -50.781 -13.160 1.00 31.21 57 ASP B O 1
ATOM 1792 N N . ILE B 1 58 ? -0.139 -51.461 -11.993 1.00 32.75 58 ILE B N 1
ATOM 1793 C CA . ILE B 1 58 ? 0.641 -52.429 -11.225 1.00 31.84 58 ILE B CA 1
ATOM 1794 C C . ILE B 1 58 ? 1.192 -53.516 -12.120 1.00 31.11 58 ILE B C 1
ATOM 1795 O O . ILE B 1 58 ? 2.362 -53.817 -12.041 1.00 31.43 58 ILE B O 1
ATOM 1800 N N . VAL B 1 59 ? 0.374 -54.077 -13.001 1.00 32.05 59 VAL B N 1
ATOM 1801 C CA . VAL B 1 59 ? 0.811 -55.197 -13.851 1.00 32.77 59 VAL B CA 1
ATOM 1802 C C . VAL B 1 59 ? 1.845 -54.721 -14.858 1.00 33.64 59 VAL B C 1
ATOM 1803 O O . VAL B 1 59 ? 2.883 -55.353 -14.999 1.00 33.84 59 VAL B O 1
ATOM 1807 N N . TYR B 1 60 ? 1.566 -53.603 -15.551 1.00 33.77 60 TYR B N 1
ATOM 1808 C CA . TYR B 1 60 ? 2.465 -53.118 -16.606 1.00 33.98 60 TYR B CA 1
ATOM 1809 C C . TYR B 1 60 ? 3.727 -52.505 -16.049 1.00 33.89 60 TYR B C 1
ATOM 1810 O O . TYR B 1 60 ? 4.773 -52.681 -16.609 1.00 33.48 60 TYR B O 1
ATOM 1819 N N . LYS B 1 61 ? 3.633 -51.756 -14.953 1.00 34.07 61 LYS B N 1
ATOM 1820 C CA . LYS B 1 61 ? 4.802 -51.005 -14.526 1.00 34.27 61 LYS B CA 1
ATOM 1821 C C . LYS B 1 61 ? 5.640 -51.759 -13.507 1.00 35.16 61 LYS B C 1
ATOM 1822 O O . LYS B 1 61 ? 6.791 -51.434 -13.376 1.00 36.21 61 LYS B O 1
ATOM 1828 N N . VAL B 1 62 ? 5.091 -52.761 -12.808 1.00 34.80 62 VAL B N 1
ATOM 1829 C CA . VAL B 1 62 ? 5.808 -53.478 -11.753 1.00 35.56 62 VAL B CA 1
ATOM 1830 C C . VAL B 1 62 ? 6.042 -54.941 -12.192 1.00 35.39 62 VAL B C 1
ATOM 1831 O O . VAL B 1 62 ? 7.192 -55.388 -12.414 1.00 35.36 62 VAL B O 1
ATOM 1835 N N . ALA B 1 63 ? 4.944 -55.675 -12.370 1.00 35.56 63 ALA B N 1
ATOM 1836 C CA . ALA B 1 63 ? 5.016 -57.118 -12.593 1.00 35.12 63 ALA B CA 1
ATOM 1837 C C . ALA B 1 63 ? 5.708 -57.407 -13.909 1.00 35.62 63 ALA B C 1
ATOM 1838 O O . ALA B 1 63 ? 6.528 -58.327 -13.987 1.00 35.49 63 ALA B O 1
ATOM 1840 N N . ALA B 1 64 ? 5.408 -56.620 -14.946 1.00 34.85 64 ALA B N 1
ATOM 1841 C CA . ALA B 1 64 ? 6.010 -56.870 -16.272 1.00 36.23 64 ALA B CA 1
ATOM 1842 C C . ALA B 1 64 ? 7.518 -56.654 -16.352 1.00 37.73 64 ALA B C 1
ATOM 1843 O O . ALA B 1 64 ? 8.113 -57.094 -17.312 1.00 39.27 64 ALA B O 1
ATOM 1845 N N . PHE B 1 65 ? 8.141 -55.990 -15.372 1.00 38.90 65 PHE B N 1
ATOM 1846 C CA . PHE B 1 65 ? 9.592 -55.916 -15.266 1.00 40.13 65 PHE B CA 1
ATOM 1847 C C . PHE B 1 65 ? 10.149 -56.819 -14.182 1.00 42.55 65 PHE B C 1
ATOM 1848 O O . PHE B 1 65 ? 11.354 -56.933 -14.003 1.00 44.44 65 PHE B O 1
ATOM 1856 N N . GLY B 1 66 ? 9.276 -57.478 -13.438 1.00 43.58 66 GLY B N 1
ATOM 1857 C CA . GLY B 1 66 ? 9.705 -58.189 -12.243 1.00 43.77 66 GLY B CA 1
ATOM 1858 C C . GLY B 1 66 ? 10.351 -57.330 -11.186 1.00 43.20 66 GLY B C 1
ATOM 1859 O O . GLY B 1 66 ? 11.215 -57.808 -10.451 1.00 43.55 66 GLY B O 1
ATOM 1860 N N . HIS B 1 67 ? 9.958 -56.065 -11.117 1.00 41.70 67 HIS B N 1
ATOM 1861 C CA . HIS B 1 67 ? 10.416 -55.203 -10.032 1.00 39.98 67 HIS B CA 1
ATOM 1862 C C . HIS B 1 67 ? 9.857 -55.710 -8.705 1.00 39.49 67 HIS B C 1
ATOM 1863 O O . HIS B 1 67 ? 8.821 -56.359 -8.664 1.00 38.67 67 HIS B O 1
ATOM 1870 N N . ASP B 1 68 ? 10.477 -55.283 -7.613 1.00 39.34 68 ASP B N 1
ATOM 1871 C CA . ASP B 1 68 ? 10.019 -55.654 -6.294 1.00 40.43 68 ASP B CA 1
ATOM 1872 C C . ASP B 1 68 ? 8.943 -54.687 -5.797 1.00 39.20 68 ASP B C 1
ATOM 1873 O O . ASP B 1 68 ? 9.240 -53.497 -5.493 1.00 39.54 68 ASP B O 1
ATOM 1878 N N . PRO B 1 69 ? 7.716 -55.190 -5.643 1.00 37.74 69 PRO B N 1
ATOM 1879 C CA . PRO B 1 69 ? 6.671 -54.321 -5.119 1.00 38.69 69 PRO B CA 1
ATOM 1880 C C . PRO B 1 69 ? 6.903 -53.804 -3.684 1.00 39.06 69 PRO B C 1
ATOM 1881 O O . PRO B 1 69 ? 6.329 -52.762 -3.321 1.00 36.27 69 PRO B O 1
ATOM 1885 N N . LYS B 1 70 ? 7.708 -54.532 -2.899 1.00 40.37 70 LYS B N 1
ATOM 1886 C CA . LYS B 1 70 ? 8.006 -54.129 -1.524 1.00 42.12 70 LYS B CA 1
ATOM 1887 C C . LYS B 1 70 ? 8.907 -52.880 -1.483 1.00 42.91 70 LYS B C 1
ATOM 1888 O O . LYS B 1 70 ? 8.924 -52.167 -0.491 1.00 43.12 70 LYS B O 1
ATOM 1894 N N . THR B 1 71 ? 9.654 -52.599 -2.539 1.00 42.31 71 THR B N 1
ATOM 1895 C CA . THR B 1 71 ? 10.500 -51.418 -2.523 1.00 42.94 71 THR B CA 1
ATOM 1896 C C . THR B 1 71 ? 9.968 -50.295 -3.419 1.00 44.03 71 THR B C 1
ATOM 1897 O O . THR B 1 71 ? 10.203 -49.132 -3.106 1.00 46.63 71 THR B O 1
ATOM 1901 N N . MET B 1 72 ? 9.257 -50.609 -4.513 1.00 41.88 72 MET B N 1
ATOM 1902 C CA . MET B 1 72 ? 8.654 -49.560 -5.308 1.00 40.50 72 MET B CA 1
ATOM 1903 C C . MET B 1 72 ? 7.511 -48.954 -4.528 1.00 38.55 72 MET B C 1
ATOM 1904 O O . MET B 1 72 ? 6.842 -49.644 -3.765 1.00 37.73 72 MET B O 1
ATOM 1909 N N . ARG B 1 73 ? 7.236 -47.686 -4.807 1.00 36.81 73 ARG B N 1
ATOM 1910 C CA . ARG B 1 73 ? 6.170 -46.951 -4.143 1.00 36.56 73 ARG B CA 1
ATOM 1911 C C . ARG B 1 73 ? 5.041 -46.550 -5.088 1.00 34.21 73 ARG B C 1
ATOM 1912 O O . ARG B 1 73 ? 5.221 -46.489 -6.296 1.00 34.33 73 ARG B O 1
ATOM 1920 N N . VAL B 1 74 ? 3.894 -46.229 -4.514 1.00 32.71 74 VAL B N 1
ATOM 1921 C CA . VAL B 1 74 ? 2.726 -45.918 -5.306 1.00 32.26 74 VAL B CA 1
ATOM 1922 C C . VAL B 1 74 ? 2.974 -44.679 -6.184 1.00 32.28 74 VAL B C 1
ATOM 1923 O O . VAL B 1 74 ? 2.486 -44.622 -7.350 1.00 31.50 74 VAL B O 1
ATOM 1927 N N . TYR B 1 75 ? 3.689 -43.704 -5.644 1.00 32.93 75 TYR B N 1
ATOM 1928 C CA . TYR B 1 75 ? 3.907 -42.460 -6.347 1.00 33.05 75 TYR B CA 1
ATOM 1929 C C . TYR B 1 75 ? 4.648 -42.685 -7.659 1.00 33.57 75 TYR B C 1
ATOM 1930 O O . TYR B 1 75 ? 4.506 -41.868 -8.541 1.00 32.89 75 TYR B O 1
ATOM 1939 N N . GLU B 1 76 ? 5.422 -43.774 -7.767 1.00 34.41 76 GLU B N 1
ATOM 1940 C CA . GLU B 1 76 ? 6.148 -44.096 -8.969 1.00 34.64 76 GLU B CA 1
ATOM 1941 C C . GLU B 1 76 ? 5.266 -44.590 -10.135 1.00 34.78 76 GLU B C 1
ATOM 1942 O O . GLU B 1 76 ? 5.702 -44.566 -11.267 1.00 33.99 76 GLU B O 1
ATOM 1948 N N . ILE B 1 77 ? 4.049 -45.059 -9.860 1.00 33.98 77 ILE B N 1
ATOM 1949 C CA . ILE B 1 77 ? 3.189 -45.626 -10.895 1.00 32.82 77 ILE B CA 1
ATOM 1950 C C . ILE B 1 77 ? 1.810 -45.021 -10.961 1.00 32.18 77 ILE B C 1
ATOM 1951 O O . ILE B 1 77 ? 1.063 -45.365 -11.833 1.00 33.96 77 ILE B O 1
ATOM 1956 N N . MET B 1 78 ? 1.451 -44.114 -10.057 1.00 31.64 78 MET B N 1
ATOM 1957 C CA . MET B 1 78 ? 0.103 -43.565 -10.061 1.00 30.69 78 MET B CA 1
ATOM 1958 C C . MET B 1 78 ? -0.065 -42.501 -11.160 1.00 29.74 78 MET B C 1
ATOM 1959 O O . MET B 1 78 ? 0.931 -41.950 -11.665 1.00 28.47 78 MET B O 1
ATOM 1964 N N . ALA B 1 79 ? -1.320 -42.194 -11.459 1.00 28.96 79 ALA B N 1
ATOM 1965 C CA . ALA B 1 79 ? -1.681 -41.023 -12.203 1.00 29.60 79 ALA B CA 1
ATOM 1966 C C . ALA B 1 79 ? -2.145 -39.988 -11.234 1.00 30.53 79 ALA B C 1
ATOM 1967 O O . ALA B 1 79 ? -3.167 -40.162 -10.582 1.00 29.96 79 ALA B O 1
ATOM 1969 N N . LYS B 1 80 ? -1.364 -38.910 -11.118 1.00 32.48 80 LYS B N 1
ATOM 1970 C CA . LYS B 1 80 ? -1.709 -37.784 -10.327 1.00 34.29 80 LYS B CA 1
ATOM 1971 C C . LYS B 1 80 ? -1.157 -36.510 -11.035 1.00 34.41 80 LYS B C 1
ATOM 1972 O O . LYS B 1 80 ? 0.066 -36.421 -11.272 1.00 31.45 80 LYS B O 1
ATOM 1978 N N . PRO B 1 81 ? -2.006 -35.522 -11.316 1.00 35.22 81 PRO B N 1
ATOM 1979 C CA . PRO B 1 81 ? -3.460 -35.528 -11.120 1.00 35.13 81 PRO B CA 1
ATOM 1980 C C . PRO B 1 81 ? -4.145 -36.546 -12.042 1.00 34.20 81 PRO B C 1
ATOM 1981 O O . PRO B 1 81 ? -3.576 -36.889 -13.066 1.00 34.25 81 PRO B O 1
ATOM 1985 N N . CYS B 1 82 ? -5.293 -37.099 -11.654 1.00 34.02 82 CYS B N 1
ATOM 1986 C CA . CYS B 1 82 ? -5.963 -38.067 -12.503 1.00 33.32 82 CYS B CA 1
ATOM 1987 C C . CYS B 1 82 ? -7.172 -37.393 -13.120 1.00 33.51 82 CYS B C 1
ATOM 1988 O O . CYS B 1 82 ? -7.584 -36.342 -12.670 1.00 34.74 82 CYS B O 1
ATOM 1991 N N . VAL B 1 83 ? -7.720 -37.986 -14.177 1.00 33.70 83 VAL B N 1
ATOM 1992 C CA . VAL B 1 83 ? -9.024 -37.609 -14.720 1.00 33.12 83 VAL B CA 1
ATOM 1993 C C . VAL B 1 83 ? -10.092 -37.977 -13.683 1.00 34.11 83 VAL B C 1
ATOM 1994 O O . VAL B 1 83 ? -10.116 -39.104 -13.207 1.00 36.14 83 VAL B O 1
ATOM 1998 N N . VAL B 1 84 ? -10.933 -37.016 -13.327 1.00 34.54 84 VAL B N 1
ATOM 1999 C CA . VAL B 1 84 ? -11.984 -37.180 -12.336 1.00 35.94 84 VAL B CA 1
ATOM 2000 C C . VAL B 1 84 ? -13.341 -37.142 -13.026 1.00 36.61 84 VAL B C 1
ATOM 2001 O O . VAL B 1 84 ? -13.496 -36.544 -14.103 1.00 35.61 84 VAL B O 1
ATOM 2005 N N . VAL B 1 85 ? -14.331 -37.720 -12.376 1.00 36.67 85 VAL B N 1
ATOM 2006 C CA . VAL B 1 85 ? -15.704 -37.688 -12.877 1.00 37.64 85 VAL B CA 1
ATOM 2007 C C . VAL B 1 85 ? -16.636 -36.965 -11.859 1.00 40.75 85 VAL B C 1
ATOM 2008 O O . VAL B 1 85 ? -16.588 -37.235 -10.679 1.00 38.62 85 VAL B O 1
ATOM 2012 N N . ASN B 1 86 ? -17.474 -36.053 -12.378 1.00 43.22 86 ASN B N 1
ATOM 2013 C CA . ASN B 1 86 ? -18.533 -35.331 -11.664 1.00 47.46 86 ASN B CA 1
ATOM 2014 C C . ASN B 1 86 ? -19.649 -36.341 -11.336 1.00 45.47 86 ASN B C 1
ATOM 2015 O O . ASN B 1 86 ? -20.020 -37.137 -12.194 1.00 41.87 86 ASN B O 1
ATOM 2020 N N . PRO B 1 87 ? -20.200 -36.326 -10.100 1.00 44.14 87 PRO B N 1
ATOM 2021 C CA . PRO B 1 87 ? -21.294 -37.274 -9.824 1.00 44.60 87 PRO B CA 1
ATOM 2022 C C . PRO B 1 87 ? -22.483 -37.214 -10.805 1.00 45.02 87 PRO B C 1
ATOM 2023 O O . PRO B 1 87 ? -23.065 -38.256 -11.131 1.00 43.60 87 PRO B O 1
ATOM 2027 N N . GLU B 1 88 ? -22.812 -36.014 -11.282 1.00 44.68 88 GLU B N 1
ATOM 2028 C CA . GLU B 1 88 ? -23.945 -35.831 -12.137 1.00 46.76 88 GLU B CA 1
ATOM 2029 C C . GLU B 1 88 ? -23.737 -36.119 -13.632 1.00 45.12 88 GLU B C 1
ATOM 2030 O O . GLU B 1 88 ? -24.700 -36.081 -14.359 1.00 43.72 88 GLU B O 1
ATOM 2036 N N . LEU B 1 89 ? -22.515 -36.403 -14.085 1.00 44.00 89 LEU B N 1
ATOM 2037 C CA . LEU B 1 89 ? -22.234 -36.625 -15.525 1.00 43.17 89 LEU B CA 1
ATOM 2038 C C . LEU B 1 89 ? -22.985 -37.824 -16.125 1.00 43.23 89 LEU B C 1
ATOM 2039 O O . LEU B 1 89 ? -22.947 -38.943 -15.589 1.00 41.28 89 LEU B O 1
ATOM 2044 N N . GLY B 1 90 ? -23.669 -37.619 -17.245 1.00 42.59 90 GLY B N 1
ATOM 2045 C CA . GLY B 1 90 ? -24.368 -38.736 -17.866 1.00 43.45 90 GLY B CA 1
ATOM 2046 C C . GLY B 1 90 ? -23.453 -39.925 -18.155 1.00 42.60 90 GLY B C 1
ATOM 2047 O O . GLY B 1 90 ? -22.323 -39.746 -18.547 1.00 40.77 90 GLY B O 1
ATOM 2048 N N . VAL B 1 91 ? -23.939 -41.148 -17.939 1.00 44.06 91 VAL B N 1
ATOM 2049 C CA . VAL B 1 91 ? -23.106 -42.333 -18.142 1.00 44.59 91 VAL B CA 1
ATOM 2050 C C . VAL B 1 91 ? -22.552 -42.396 -19.569 1.00 42.94 91 VAL B C 1
ATOM 2051 O O . VAL B 1 91 ? -21.407 -42.814 -19.787 1.00 41.87 91 VAL B O 1
ATOM 2055 N N . GLU B 1 92 ? -23.335 -41.945 -20.535 1.00 42.66 92 GLU B N 1
ATOM 2056 C CA . GLU B 1 92 ? -22.861 -41.885 -21.951 1.00 43.03 92 GLU B CA 1
ATOM 2057 C C . GLU B 1 92 ? -21.618 -41.045 -22.111 1.00 39.65 92 GLU B C 1
ATOM 2058 O O . GLU B 1 92 ? -20.699 -41.404 -22.833 1.00 39.14 92 GLU B O 1
ATOM 2064 N N . TYR B 1 93 ? -21.594 -39.937 -21.389 1.00 39.59 93 TYR B N 1
ATOM 2065 C CA . TYR B 1 93 ? -20.440 -39.077 -21.315 1.00 39.73 93 TYR B CA 1
ATOM 2066 C C . TYR B 1 93 ? -19.296 -39.648 -20.508 1.00 38.05 93 TYR B C 1
ATOM 2067 O O . TYR B 1 93 ? -18.152 -39.382 -20.830 1.00 37.97 93 TYR B O 1
ATOM 2076 N N . VAL B 1 94 ? -19.584 -40.434 -19.470 1.00 37.67 94 VAL B N 1
ATOM 2077 C CA . VAL B 1 94 ? -18.498 -41.142 -18.800 1.00 37.18 94 VAL B CA 1
ATOM 2078 C C . VAL B 1 94 ? -17.808 -42.072 -19.835 1.00 37.09 94 VAL B C 1
ATOM 2079 O O . VAL B 1 94 ? -16.578 -42.072 -19.942 1.00 36.66 94 VAL B O 1
ATOM 2083 N N . ALA B 1 95 ? -18.599 -42.793 -20.635 1.00 36.17 95 ALA B N 1
ATOM 2084 C CA . ALA B 1 95 ? -18.038 -43.774 -21.586 1.00 35.99 95 ALA B CA 1
ATOM 2085 C C . ALA B 1 95 ? -17.110 -43.068 -22.554 1.00 36.36 95 ALA B C 1
ATOM 2086 O O . ALA B 1 95 ? -15.992 -43.491 -22.863 1.00 36.93 95 ALA B O 1
ATOM 2088 N N . ARG B 1 96 ? -17.571 -41.913 -22.966 1.00 38.56 96 ARG B N 1
ATOM 2089 C CA . ARG B 1 96 ? -16.890 -41.158 -23.935 1.00 39.67 96 ARG B CA 1
ATOM 2090 C C . ARG B 1 96 ? -15.622 -40.508 -23.405 1.00 37.90 96 ARG B C 1
ATOM 2091 O O . ARG B 1 96 ? -14.632 -40.519 -24.109 1.00 36.87 96 ARG B O 1
ATOM 2099 N N . LEU B 1 97 ? -15.648 -39.944 -22.189 1.00 37.22 97 LEU B N 1
ATOM 2100 C CA . LEU B 1 97 ? -14.422 -39.454 -21.540 1.00 35.89 97 LEU B CA 1
ATOM 2101 C C . LEU B 1 97 ? -13.349 -40.524 -21.439 1.00 35.20 97 LEU B C 1
ATOM 2102 O O . LEU B 1 97 ? -12.180 -40.285 -21.743 1.00 34.62 97 LEU B O 1
ATOM 2107 N N . PHE B 1 98 ? -13.779 -41.707 -21.021 1.00 35.39 98 PHE B N 1
ATOM 2108 C CA . PHE B 1 98 ? -12.895 -42.875 -20.884 1.00 36.26 98 PHE B CA 1
ATOM 2109 C C . PHE B 1 98 ? -12.273 -43.285 -22.252 1.00 36.49 98 PHE B C 1
ATOM 2110 O O . PHE B 1 98 ? -11.102 -43.534 -22.318 1.00 34.65 98 PHE B O 1
ATOM 2118 N N . ALA B 1 99 ? -13.071 -43.331 -23.322 1.00 38.32 99 ALA B N 1
ATOM 2119 C CA . ALA B 1 99 ? -12.546 -43.607 -24.661 1.00 39.42 99 ALA B CA 1
ATOM 2120 C C . ALA B 1 99 ? -11.538 -42.562 -25.058 1.00 40.22 99 ALA B C 1
ATOM 2121 O O . ALA B 1 99 ? -10.494 -42.854 -25.549 1.00 43.21 99 ALA B O 1
ATOM 2123 N N . GLN B 1 100 ? -11.872 -41.321 -24.845 1.00 41.36 100 GLN B N 1
ATOM 2124 C CA . GLN B 1 100 ? -11.066 -40.244 -25.346 1.00 43.30 100 GLN B CA 1
ATOM 2125 C C . GLN B 1 100 ? -9.772 -40.080 -24.558 1.00 40.69 100 GLN B C 1
ATOM 2126 O O . GLN B 1 100 ? -8.767 -39.695 -25.120 1.00 38.93 100 GLN B O 1
ATOM 2132 N N . THR B 1 101 ? -9.759 -40.360 -23.265 1.00 37.91 101 THR B N 1
ATOM 2133 C CA . THR B 1 101 ? -8.522 -40.299 -22.561 1.00 37.65 101 THR B CA 1
ATOM 2134 C C . THR B 1 101 ? -7.841 -41.660 -22.407 1.00 38.91 101 THR B C 1
ATOM 2135 O O . THR B 1 101 ? -6.803 -41.717 -21.771 1.00 41.43 101 THR B O 1
ATOM 2139 N N . ARG B 1 102 ? -8.444 -42.733 -22.903 1.00 39.16 102 ARG B N 1
ATOM 2140 C CA . ARG B 1 102 ? -7.888 -44.086 -22.794 1.00 42.98 102 ARG B CA 1
ATOM 2141 C C . ARG B 1 102 ? -7.680 -44.569 -21.346 1.00 40.48 102 ARG B C 1
ATOM 2142 O O . ARG B 1 102 ? -6.700 -45.258 -21.056 1.00 37.59 102 ARG B O 1
ATOM 2150 N N . ILE B 1 103 ? -8.630 -44.251 -20.476 1.00 37.24 103 ILE B N 1
ATOM 2151 C CA . ILE B 1 103 ? -8.641 -44.798 -19.111 1.00 38.50 103 ILE B CA 1
ATOM 2152 C C . ILE B 1 103 ? -9.832 -45.694 -18.916 1.00 36.55 103 ILE B C 1
ATOM 2153 O O . ILE B 1 103 ? -10.759 -45.703 -19.713 1.00 36.46 103 ILE B O 1
ATOM 2158 N N . ARG B 1 104 ? -9.779 -46.452 -17.844 1.00 36.50 104 ARG B N 1
ATOM 2159 C CA . ARG B 1 104 ? -10.790 -47.436 -17.567 1.00 37.88 104 ARG B CA 1
ATOM 2160 C C . ARG B 1 104 ? -11.518 -47.213 -16.295 1.00 37.02 104 ARG B C 1
ATOM 2161 O O . ARG B 1 104 ? -12.484 -47.911 -16.036 1.00 38.48 104 ARG B O 1
ATOM 2169 N N . ARG B 1 105 ? -11.083 -46.228 -15.522 1.00 36.47 105 ARG B N 1
ATOM 2170 C CA . ARG B 1 105 ? -11.621 -45.996 -14.217 1.00 36.97 105 ARG B CA 1
ATOM 2171 C C . ARG B 1 105 ? -11.188 -44.629 -13.658 1.00 34.88 105 ARG B C 1
ATOM 2172 O O . ARG B 1 105 ? -10.182 -44.049 -14.074 1.00 33.38 105 ARG B O 1
ATOM 2180 N N . ALA B 1 106 ? -12.020 -44.081 -12.784 1.00 33.67 106 ALA B N 1
ATOM 2181 C CA . ALA B 1 106 ? -11.760 -42.739 -12.242 1.00 34.13 106 ALA B CA 1
ATOM 2182 C C . ALA B 1 106 ? -12.520 -42.511 -10.982 1.00 34.18 106 ALA B C 1
ATOM 2183 O O . ALA B 1 106 ? -13.590 -43.039 -10.854 1.00 34.75 106 ALA B O 1
ATOM 2185 N N . PRO B 1 107 ? -12.002 -41.659 -10.086 1.00 34.80 107 PRO B N 1
ATOM 2186 C CA . PRO B 1 107 ? -12.772 -41.300 -8.929 1.00 36.30 107 PRO B CA 1
ATOM 2187 C C . PRO B 1 107 ? -13.909 -40.393 -9.338 1.00 37.50 107 PRO B C 1
ATOM 2188 O O . PRO B 1 107 ? -13.772 -39.636 -10.318 1.00 36.30 107 PRO B O 1
ATOM 2192 N N . VAL B 1 108 ? -14.999 -40.488 -8.578 1.00 37.15 108 VAL B N 1
ATOM 2193 C CA . VAL B 1 108 ? -16.135 -39.605 -8.691 1.00 37.07 108 VAL B CA 1
ATOM 2194 C C . VAL B 1 108 ? -15.951 -38.564 -7.560 1.00 39.47 108 VAL B C 1
ATOM 2195 O O . VAL B 1 108 ? -15.887 -38.924 -6.389 1.00 37.63 108 VAL B O 1
ATOM 2199 N N . ILE B 1 109 ? -15.821 -37.289 -7.942 1.00 40.92 109 ILE B N 1
ATOM 2200 C CA . ILE B 1 109 ? -15.483 -36.243 -7.007 1.00 44.66 109 ILE B CA 1
ATOM 2201 C C . ILE B 1 109 ? -16.533 -35.169 -7.094 1.00 45.84 109 ILE B C 1
ATOM 2202 O O . ILE B 1 109 ? -16.916 -34.777 -8.173 1.00 44.26 109 ILE B O 1
ATOM 2207 N N . GLN B 1 110 ? -16.937 -34.682 -5.931 1.00 49.92 110 GLN B N 1
ATOM 2208 C CA . GLN B 1 110 ? -17.764 -33.477 -5.816 1.00 53.88 110 GLN B CA 1
ATOM 2209 C C . GLN B 1 110 ? -17.080 -32.468 -4.899 1.00 50.99 110 GLN B C 1
ATOM 2210 O O . GLN B 1 110 ? -16.911 -32.738 -3.707 1.00 49.84 110 GLN B O 1
ATOM 2216 N N . GLY B 1 111 ? -16.674 -31.325 -5.463 1.00 49.23 111 GLY B N 1
ATOM 2217 C CA . GLY B 1 111 ? -15.856 -30.360 -4.775 1.00 48.13 111 GLY B CA 1
ATOM 2218 C C . GLY B 1 111 ? -14.515 -30.984 -4.474 1.00 47.63 111 GLY B C 1
ATOM 2219 O O . GLY B 1 111 ? -13.755 -31.222 -5.365 1.00 46.50 111 GLY B O 1
ATOM 2220 N N . LYS B 1 112 ? -14.254 -31.272 -3.201 1.00 50.49 112 LYS B N 1
ATOM 2221 C CA . LYS B 1 112 ? -13.007 -31.906 -2.732 1.00 51.98 112 LYS B CA 1
ATOM 2222 C C . LYS B 1 112 ? -13.264 -33.301 -2.183 1.00 50.37 112 LYS B C 1
ATOM 2223 O O . LYS B 1 112 ? -12.373 -33.946 -1.626 1.00 50.12 112 LYS B O 1
ATOM 2229 N N . THR B 1 113 ? -14.487 -33.781 -2.365 1.00 48.75 113 THR B N 1
ATOM 2230 C CA . THR B 1 113 ? -14.969 -34.939 -1.663 1.00 48.28 113 THR B CA 1
ATOM 2231 C C . THR B 1 113 ? -15.052 -36.129 -2.602 1.00 44.99 113 THR B C 1
ATOM 2232 O O . THR B 1 113 ? -15.722 -36.043 -3.659 1.00 46.24 113 THR B O 1
ATOM 2236 N N . LEU B 1 114 ? -14.377 -37.204 -2.225 1.00 41.80 114 LEU B N 1
ATOM 2237 C CA . LEU B 1 114 ? -14.486 -38.498 -2.883 1.00 42.35 114 LEU B CA 1
ATOM 2238 C C . LEU B 1 114 ? -15.806 -39.219 -2.594 1.00 43.32 114 LEU B C 1
ATOM 2239 O O . LEU B 1 114 ? -16.096 -39.519 -1.466 1.00 46.33 114 LEU B O 1
ATOM 2244 N N . LEU B 1 115 ? -16.585 -39.528 -3.630 1.00 43.10 115 LEU B N 1
ATOM 2245 C CA . LEU B 1 115 ? -17.884 -40.182 -3.464 1.00 44.88 115 LEU B CA 1
ATOM 2246 C C . LEU B 1 115 ? -17.848 -41.646 -3.854 1.00 44.48 115 LEU B C 1
ATOM 2247 O O . LEU B 1 115 ? -18.705 -42.393 -3.457 1.00 45.70 115 LEU B O 1
ATOM 2252 N N . GLY B 1 116 ? -16.854 -42.057 -4.627 1.00 43.61 116 GLY B N 1
ATOM 2253 C CA . GLY B 1 116 ? -16.877 -43.371 -5.234 1.00 44.19 116 GLY B CA 1
ATOM 2254 C C . GLY B 1 116 ? -15.838 -43.475 -6.333 1.00 42.58 116 GLY B C 1
ATOM 2255 O O . GLY B 1 116 ? -14.978 -42.614 -6.491 1.00 41.26 116 GLY B O 1
ATOM 2256 N N . ILE B 1 117 ? -15.905 -44.572 -7.052 1.00 43.30 117 ILE B N 1
ATOM 2257 C CA . ILE B 1 117 ? -15.025 -44.824 -8.190 1.00 42.09 117 ILE B CA 1
ATOM 2258 C C . ILE B 1 117 ? -15.907 -45.419 -9.233 1.00 40.41 117 ILE B C 1
ATOM 2259 O O . ILE B 1 117 ? -16.824 -46.135 -8.884 1.00 40.07 117 ILE B O 1
ATOM 2264 N N . ILE B 1 118 ? -15.654 -45.069 -10.495 1.00 38.61 118 ILE B N 1
ATOM 2265 C CA . ILE B 1 118 ? -16.462 -45.541 -11.606 1.00 39.29 118 ILE B CA 1
ATOM 2266 C C . ILE B 1 118 ? -15.551 -46.118 -12.713 1.00 37.70 118 ILE B C 1
ATOM 2267 O O . ILE B 1 118 ? -14.512 -45.536 -13.073 1.00 37.56 118 ILE B O 1
ATOM 2272 N N . SER B 1 119 ? -15.948 -47.257 -13.247 1.00 37.93 119 SER B N 1
ATOM 2273 C CA . SER B 1 119 ? -15.153 -47.971 -14.248 1.00 37.79 119 SER B CA 1
ATOM 2274 C C . SER B 1 119 ? -15.928 -48.370 -15.473 1.00 38.17 119 SER B C 1
ATOM 2275 O O . SER B 1 119 ? -17.170 -48.260 -15.505 1.00 36.95 119 SER B O 1
ATOM 2278 N N . VAL B 1 120 ? -15.181 -48.831 -16.495 1.00 38.46 120 VAL B N 1
ATOM 2279 C CA . VAL B 1 120 ? -15.811 -49.440 -17.651 1.00 40.68 120 VAL B CA 1
ATOM 2280 C C . VAL B 1 120 ? -16.675 -50.657 -17.238 1.00 41.52 120 VAL B C 1
ATOM 2281 O O . VAL B 1 120 ? -17.714 -50.871 -17.812 1.00 43.19 120 VAL B O 1
ATOM 2285 N N . SER B 1 121 ? -16.257 -51.417 -16.237 1.00 41.65 121 SER B N 1
ATOM 2286 C CA . SER B 1 121 ? -17.074 -52.490 -15.694 1.00 43.34 121 SER B CA 1
ATOM 2287 C C . SER B 1 121 ? -18.435 -51.986 -15.175 1.00 44.45 121 SER B C 1
ATOM 2288 O O . SER B 1 121 ? -19.498 -52.563 -15.516 1.00 44.40 121 SER B O 1
ATOM 2291 N N . ASP B 1 122 ? -18.414 -50.933 -14.355 1.00 43.30 122 ASP B N 1
ATOM 2292 C CA . ASP B 1 122 ? -19.692 -50.299 -13.882 1.00 44.62 122 ASP B CA 1
ATOM 2293 C C . ASP B 1 122 ? -20.595 -49.913 -15.045 1.00 43.71 122 ASP B C 1
ATOM 2294 O O . ASP B 1 122 ? -21.774 -50.161 -15.026 1.00 44.34 122 ASP B O 1
ATOM 2299 N N . ILE B 1 123 ? -20.030 -49.326 -16.092 1.00 44.24 123 ILE B N 1
ATOM 2300 C CA . ILE B 1 123 ? -20.821 -48.982 -17.279 1.00 44.78 123 ILE B CA 1
ATOM 2301 C C . ILE B 1 123 ? -21.392 -50.256 -17.949 1.00 45.56 123 ILE B C 1
ATOM 2302 O O . ILE B 1 123 ? -22.596 -50.329 -18.260 1.00 45.22 123 ILE B O 1
ATOM 2307 N N . LEU B 1 124 ? -20.547 -51.257 -18.165 1.00 45.33 124 LEU B N 1
ATOM 2308 C CA . LEU B 1 124 ? -20.987 -52.515 -18.818 1.00 46.70 124 LEU B CA 1
ATOM 2309 C C . LEU B 1 124 ? -22.104 -53.214 -18.070 1.00 48.83 124 LEU B C 1
ATOM 2310 O O . LEU B 1 124 ? -23.099 -53.625 -18.675 1.00 51.81 124 LEU B O 1
ATOM 2315 N N . PHE B 1 125 ? -21.918 -53.350 -16.759 1.00 48.56 125 PHE B N 1
ATOM 2316 C CA . PHE B 1 125 ? -22.876 -54.029 -15.902 1.00 49.94 125 PHE B CA 1
ATOM 2317 C C . PHE B 1 125 ? -24.114 -53.252 -15.529 1.00 51.63 125 PHE B C 1
ATOM 2318 O O . PHE B 1 125 ? -25.163 -53.846 -15.402 1.00 50.77 125 PHE B O 1
ATOM 2326 N N . LYS B 1 126 ? -24.014 -51.946 -15.345 1.00 52.13 126 LYS B N 1
ATOM 2327 C CA . LYS B 1 126 ? -25.122 -51.187 -14.770 1.00 53.72 126 LYS B CA 1
ATOM 2328 C C . LYS B 1 126 ? -25.677 -50.087 -15.646 1.00 54.10 126 LYS B C 1
ATOM 2329 O O . LYS B 1 126 ? -26.708 -49.530 -15.312 1.00 55.62 126 LYS B O 1
ATOM 2335 N N . SER B 1 127 ? -25.013 -49.727 -16.742 1.00 54.67 127 SER B N 1
ATOM 2336 C CA . SER B 1 127 ? -25.537 -48.659 -17.585 1.00 54.54 127 SER B CA 1
ATOM 2337 C C . SER B 1 127 ? -26.748 -49.163 -18.352 1.00 56.50 127 SER B C 1
ATOM 2338 O O . SER B 1 127 ? -26.915 -50.359 -18.563 1.00 57.55 127 SER B O 1
ATOM 2341 N N . ASP B 1 128 ? -27.569 -48.219 -18.780 1.00 57.09 128 ASP B N 1
ATOM 2342 C CA . ASP B 1 128 ? -28.771 -48.486 -19.530 1.00 59.87 128 ASP B CA 1
ATOM 2343 C C . ASP B 1 128 ? -28.532 -48.363 -21.047 1.00 60.26 128 ASP B C 1
ATOM 2344 O O . ASP B 1 128 ? -29.484 -48.190 -21.803 1.00 61.50 128 ASP B O 1
ATOM 2349 N N . PHE B 1 129 ? -27.273 -48.474 -21.488 1.00 58.98 129 PHE B N 1
ATOM 2350 C CA . PHE B 1 129 ? -26.895 -48.239 -22.901 1.00 59.44 129 PHE B CA 1
ATOM 2351 C C . PHE B 1 129 ? -27.484 -49.208 -23.919 1.00 59.10 129 PHE B C 1
ATOM 2352 O O . PHE B 1 129 ? -27.475 -48.908 -25.120 1.00 58.08 129 PHE B O 1
ATOM 2360 N N . VAL B 1 130 ? -27.968 -50.367 -23.465 1.00 59.21 130 VAL B N 1
ATOM 2361 C CA . VAL B 1 130 ? -28.600 -51.331 -24.380 1.00 62.17 130 VAL B CA 1
ATOM 2362 C C . VAL B 1 130 ? -30.036 -50.938 -24.729 1.00 65.66 130 VAL B C 1
ATOM 2363 O O . VAL B 1 130 ? -30.448 -50.990 -25.908 1.00 66.90 130 VAL B O 1
ATOM 2367 N N . GLU B 1 131 ? -30.806 -50.588 -23.708 1.00 69.18 131 GLU B N 1
ATOM 2368 C CA . GLU B 1 131 ? -32.231 -50.325 -23.906 1.00 73.96 131 GLU B CA 1
ATOM 2369 C C . GLU B 1 131 ? -32.473 -48.838 -24.155 1.00 72.07 131 GLU B C 1
ATOM 2370 O O . GLU B 1 131 ? -33.500 -48.501 -24.691 1.00 70.69 131 GLU B O 1
ATOM 2376 N N . LYS B 1 132 ? -31.508 -47.969 -23.842 1.00 70.65 132 LYS B N 1
ATOM 2377 C CA . LYS B 1 132 ? -31.637 -46.548 -24.156 1.00 71.68 132 LYS B CA 1
ATOM 2378 C C . LYS B 1 132 ? -30.412 -45.987 -24.878 1.00 69.05 132 LYS B C 1
ATOM 2379 O O . LYS B 1 132 ? -29.752 -45.085 -24.365 1.00 67.14 132 LYS B O 1
ATOM 2385 N N . PRO B 1 133 ? -30.105 -46.496 -26.083 1.00 68.23 133 PRO B N 1
ATOM 2386 C CA . PRO B 1 133 ? -28.916 -45.981 -26.755 1.00 67.78 133 PRO B CA 1
ATOM 2387 C C . PRO B 1 133 ? -29.011 -44.472 -26.940 1.00 69.84 133 PRO B C 1
ATOM 2388 O O . PRO B 1 133 ? -30.035 -43.984 -27.382 1.00 68.00 133 PRO B O 1
ATOM 2392 N N . LYS B 1 134 ? -27.951 -43.768 -26.548 1.00 74.69 134 LYS B N 1
ATOM 2393 C CA . LYS B 1 134 ? -27.896 -42.291 -26.499 1.00 77.08 134 LYS B CA 1
ATOM 2394 C C . LYS B 1 134 ? -27.072 -41.758 -27.647 1.00 72.26 134 LYS B C 1
ATOM 2395 O O . LYS B 1 134 ? -25.853 -41.747 -27.567 1.00 70.21 134 LYS B O 1
ATOM 2401 N N . ARG B 1 135 ? -27.701 -41.273 -28.696 1.00 72.74 135 ARG B N 1
ATOM 2402 C CA . ARG B 1 135 ? -26.904 -40.663 -29.751 1.00 73.43 135 ARG B CA 1
ATOM 2403 C C . ARG B 1 135 ? -26.223 -39.374 -29.214 1.00 70.47 135 ARG B C 1
ATOM 2404 O O . ARG B 1 135 ? -26.868 -38.399 -28.794 1.00 64.44 135 ARG B O 1
ATOM 2412 N N . LEU B 1 136 ? -24.898 -39.423 -29.151 1.00 72.57 136 LEU B N 1
ATOM 2413 C CA . LEU B 1 136 ? -24.133 -38.340 -28.539 1.00 72.85 136 LEU B CA 1
ATOM 2414 C C . LEU B 1 136 ? -24.313 -37.104 -29.435 1.00 70.68 136 LEU B C 1
ATOM 2415 O O . LEU B 1 136 ? -24.283 -37.213 -30.702 1.00 70.30 136 LEU B O 1
ATOM 2420 N N . PHE B 1 137 ? -24.556 -35.962 -28.785 1.00 61.21 137 PHE B N 1
ATOM 2421 C CA . PHE B 1 137 ? -24.665 -34.660 -29.475 1.00 60.74 137 PHE B CA 1
ATOM 2422 C C . PHE B 1 137 ? -25.905 -34.516 -30.404 1.00 62.80 137 PHE B C 1
ATOM 2423 O O . PHE B 1 137 ? -25.965 -33.610 -31.240 1.00 59.72 137 PHE B O 1
ATOM 2431 N N . ILE B 1 138 ? -26.900 -35.388 -30.230 1.00 62.08 138 ILE B N 1
ATOM 2432 C CA . ILE B 1 138 ? -28.131 -35.325 -31.004 1.00 62.66 138 ILE B CA 1
ATOM 2433 C C . ILE B 1 138 ? -28.847 -33.990 -30.830 1.00 60.03 138 ILE B C 1
ATOM 2434 O O . ILE B 1 138 ? -29.449 -33.495 -31.781 1.00 59.90 138 ILE B O 1
ATOM 2439 N N . GLU B 1 139 ? -28.787 -33.413 -29.634 1.00 56.67 139 GLU B N 1
ATOM 2440 C CA . GLU B 1 139 ? -29.299 -32.056 -29.409 1.00 57.86 139 GLU B CA 1
ATOM 2441 C C . GLU B 1 139 ? -28.557 -30.993 -30.212 1.00 55.77 139 GLU B C 1
ATOM 2442 O O . GLU B 1 139 ? -29.171 -30.025 -30.654 1.00 55.14 139 GLU B O 1
ATOM 2448 N N . ASP B 1 140 ? -27.254 -31.155 -30.409 1.00 52.67 140 ASP B N 1
ATOM 2449 C CA . ASP B 1 140 ? -26.532 -30.230 -31.296 1.00 52.09 140 ASP B CA 1
ATOM 2450 C C . ASP B 1 140 ? -26.981 -30.388 -32.739 1.00 52.20 140 ASP B C 1
ATOM 2451 O O . ASP B 1 140 ? -27.131 -29.396 -33.419 1.00 51.12 140 ASP B O 1
ATOM 2456 N N . GLU B 1 141 ? -27.181 -31.623 -33.188 1.00 53.10 141 GLU B N 1
ATOM 2457 C CA . GLU B 1 141 ? -27.663 -31.889 -34.548 1.00 56.46 141 GLU B CA 1
ATOM 2458 C C . GLU B 1 141 ? -28.997 -31.222 -34.809 1.00 55.70 141 GLU B C 1
ATOM 2459 O O . GLU B 1 141 ? -29.222 -30.678 -35.864 1.00 59.29 141 GLU B O 1
ATOM 2465 N N . ILE B 1 142 ? -29.870 -31.259 -33.814 1.00 58.36 142 ILE B N 1
ATOM 2466 C CA . ILE B 1 142 ? -31.155 -30.584 -33.857 1.00 58.65 142 ILE B CA 1
ATOM 2467 C C . ILE B 1 142 ? -31.038 -29.086 -33.947 1.00 58.86 142 ILE B C 1
ATOM 2468 O O . ILE B 1 142 ? -31.750 -28.489 -34.740 1.00 60.29 142 ILE B O 1
ATOM 2473 N N . GLU B 1 143 ? -30.194 -28.443 -33.156 1.00 57.67 143 GLU B N 1
ATOM 2474 C CA . GLU B 1 143 ? -30.043 -26.987 -33.351 1.00 60.36 143 GLU B CA 1
ATOM 2475 C C . GLU B 1 143 ? -29.469 -26.642 -34.729 1.00 60.96 143 GLU B C 1
ATOM 2476 O O . GLU B 1 143 ? -29.808 -25.605 -35.293 1.00 62.97 143 GLU B O 1
ATOM 2482 N N . ALA B 1 144 ? -28.560 -27.473 -35.238 1.00 61.02 144 ALA B N 1
ATOM 2483 C CA . ALA B 1 144 ? -27.887 -27.198 -36.517 1.00 63.31 144 ALA B CA 1
ATOM 2484 C C . ALA B 1 144 ? -28.866 -27.361 -37.693 1.00 69.13 144 ALA B C 1
ATOM 2485 O O . ALA B 1 144 ? -28.783 -26.606 -38.667 1.00 73.21 144 ALA B O 1
ATOM 2487 N N . ALA B 1 145 ? -29.774 -28.341 -37.599 1.00 70.95 145 ALA B N 1
ATOM 2488 C CA . ALA B 1 145 ? -30.826 -28.538 -38.596 1.00 72.88 145 ALA B CA 1
ATOM 2489 C C . ALA B 1 145 ? -31.870 -27.401 -38.583 1.00 75.47 145 ALA B C 1
ATOM 2490 O O . ALA B 1 145 ? -32.403 -27.048 -39.637 1.00 77.25 145 ALA B O 1
ATOM 2492 N N . ARG B 1 146 ? -32.145 -26.833 -37.405 1.00 76.51 146 ARG B N 1
ATOM 2493 C CA . ARG B 1 146 ? -32.971 -25.612 -37.281 1.00 81.00 146 ARG B CA 1
ATOM 2494 C C . ARG B 1 146 ? -32.354 -24.398 -37.950 1.00 82.45 146 ARG B C 1
ATOM 2495 O O . ARG B 1 146 ? -33.029 -23.673 -38.674 1.00 87.69 146 ARG B O 1
ATOM 2503 N N . GLU B 1 147 ? -31.094 -24.143 -37.631 1.00 81.52 147 GLU B N 1
ATOM 2504 C CA . GLU B 1 147 ? -30.301 -23.089 -38.278 1.00 84.18 147 GLU B CA 1
ATOM 2505 C C . GLU B 1 147 ? -30.305 -23.325 -39.817 1.00 83.32 147 GLU B C 1
ATOM 2506 O O . GLU B 1 147 ? -30.548 -22.382 -40.586 1.00 84.66 147 GLU B O 1
ATOM 2512 N N . ASP B 1 148 ? -30.114 -24.583 -40.246 1.00 80.56 148 ASP B N 1
ATOM 2513 C CA . ASP B 1 148 ? -30.223 -24.968 -41.672 1.00 81.93 148 ASP B CA 1
ATOM 2514 C C . ASP B 1 148 ? -31.575 -24.624 -42.311 1.00 84.77 148 ASP B C 1
ATOM 2515 O O . ASP B 1 148 ? -31.623 -24.192 -43.465 1.00 88.02 148 ASP B O 1
ATOM 2520 N N . ALA B 1 149 ? -32.661 -24.824 -41.570 1.00 87.21 149 ALA B N 1
ATOM 2521 C CA . ALA B 1 149 ? -34.005 -24.507 -42.054 1.00 87.51 149 ALA B CA 1
ATOM 2522 C C . ALA B 1 149 ? -34.191 -23.016 -42.294 1.00 89.46 149 ALA B C 1
ATOM 2523 O O . ALA B 1 149 ? -34.616 -22.624 -43.378 1.00 89.80 149 ALA B O 1
ATOM 2525 N N . ARG B 1 150 ? -33.864 -22.196 -41.291 1.00 90.73 150 ARG B N 1
ATOM 2526 C CA . ARG B 1 150 ? -34.005 -20.726 -41.384 1.00 92.26 150 ARG B CA 1
ATOM 2527 C C . ARG B 1 150 ? -33.223 -20.104 -42.573 1.00 94.12 150 ARG B C 1
ATOM 2528 O O . ARG B 1 150 ? -33.717 -19.186 -43.236 1.00 92.51 150 ARG B O 1
ATOM 2530 N N . ALA B 1 151 ? -32.027 -20.620 -42.851 1.00 94.92 151 ALA B N 1
ATOM 2531 C CA . ALA B 1 151 ? -31.261 -20.251 -44.067 1.00 96.77 151 ALA B CA 1
ATOM 2532 C C . ALA B 1 151 ? -31.959 -20.634 -45.408 1.00 99.34 151 ALA B C 1
ATOM 2533 O O . ALA B 1 151 ? -31.841 -19.913 -46.423 1.00 94.48 151 ALA B O 1
ATOM 2535 N N . ILE B 1 152 ? -32.653 -21.774 -45.402 1.00 100.66 152 ILE B N 1
ATOM 2536 C CA . ILE B 1 152 ? -33.455 -22.232 -46.546 1.00 103.58 152 ILE B CA 1
ATOM 2537 C C . ILE B 1 152 ? -34.756 -21.388 -46.741 1.00 108.48 152 ILE B C 1
ATOM 2538 O O . ILE B 1 152 ? -35.149 -21.110 -47.890 1.00 110.85 152 ILE B O 1
ATOM 2543 N N . CYS B 1 153 ? -35.408 -20.971 -45.651 1.00 107.87 153 CYS B N 1
ATOM 2544 C CA . CYS B 1 153 ? -36.659 -20.185 -45.742 1.00 109.72 153 CYS B CA 1
ATOM 2545 C C . CYS B 1 153 ? -36.466 -18.711 -46.164 1.00 107.97 153 CYS B C 1
ATOM 2546 O O . CYS B 1 153 ? -37.296 -18.154 -46.897 1.00 105.72 153 CYS B O 1
ATOM 2549 N N . ALA B 1 154 ? -35.383 -18.091 -45.691 1.00 105.91 154 ALA B N 1
ATOM 2550 C CA . ALA B 1 154 ? -34.989 -16.731 -46.113 1.00 105.95 154 ALA B CA 1
ATOM 2551 C C . ALA B 1 154 ? -34.420 -16.672 -47.552 1.00 106.12 154 ALA B C 1
ATOM 2552 O O . ALA B 1 154 ? -34.557 -15.641 -48.212 1.00 102.15 154 ALA B O 1
ATOM 2554 N N . ALA B 1 155 ? -33.781 -17.764 -48.009 1.00 106.26 155 ALA B N 1
ATOM 2555 C CA . ALA B 1 155 ? -33.241 -17.893 -49.385 1.00 106.79 155 ALA B CA 1
ATOM 2556 C C . ALA B 1 155 ? -34.276 -18.402 -50.423 1.00 109.99 155 ALA B C 1
ATOM 2557 O O . ALA B 1 155 ? -34.478 -17.742 -51.443 1.00 112.02 155 ALA B O 1
ATOM 2559 N N . LYS B 1 156 ? -34.914 -19.556 -50.187 1.00 109.68 156 LYS B N 1
ATOM 2560 C CA . LYS B 1 156 ? -35.989 -20.032 -51.083 1.00 109.66 156 LYS B CA 1
ATOM 2561 C C . LYS B 1 156 ? -37.302 -19.238 -50.892 1.00 115.07 156 LYS B C 1
ATOM 2562 O O . LYS B 1 156 ? -37.822 -18.649 -51.841 1.00 115.66 156 LYS B O 1
ATOM 2568 N N . GLY B 1 157 ? -37.822 -19.229 -49.664 1.00 118.38 157 GLY B N 1
ATOM 2569 C CA . GLY B 1 157 ? -39.181 -18.744 -49.364 1.00 118.10 157 GLY B CA 1
ATOM 2570 C C . GLY B 1 157 ? -39.904 -19.781 -48.520 1.00 118.30 157 GLY B C 1
ATOM 2571 O O . GLY B 1 157 ? -39.481 -20.945 -48.461 1.00 112.49 157 GLY B O 1
ATOM 2572 N N . GLU B 1 158 ? -41.031 -19.379 -47.926 1.00 124.11 158 GLU B N 1
ATOM 2573 C CA . GLU B 1 158 ? -41.659 -20.124 -46.800 1.00 125.19 158 GLU B CA 1
ATOM 2574 C C . GLU B 1 158 ? -42.310 -21.511 -47.086 1.00 124.56 158 GLU B C 1
ATOM 2575 O O . GLU B 1 158 ? -42.895 -22.125 -46.184 1.00 120.88 158 GLU B O 1
ATOM 2581 N N . THR B 1 159 ? -42.212 -21.990 -48.325 1.00 124.45 159 THR B N 1
ATOM 2582 C CA . THR B 1 159 ? -42.456 -23.396 -48.664 1.00 121.06 159 THR B CA 1
ATOM 2583 C C . THR B 1 159 ? -41.426 -23.813 -49.733 1.00 119.88 159 THR B C 1
ATOM 2584 O O . THR B 1 159 ? -40.871 -22.958 -50.428 1.00 113.14 159 THR B O 1
ATOM 2588 N N . SER B 1 160 ? -41.149 -25.116 -49.824 1.00 122.95 160 SER B N 1
ATOM 2589 C CA . SER B 1 160 ? -40.283 -25.703 -50.871 1.00 124.79 160 SER B CA 1
ATOM 2590 C C . SER B 1 160 ? -40.278 -27.249 -50.822 1.00 125.44 160 SER B C 1
ATOM 2591 O O . SER B 1 160 ? -39.465 -27.885 -50.125 1.00 122.49 160 SER B O 1
ATOM 2594 N N . CYS B 1 163 ? -37.634 -25.142 -47.807 1.00 104.89 163 CYS B N 1
ATOM 2595 C CA . CYS B 1 163 ? -37.954 -24.608 -46.491 1.00 106.23 163 CYS B CA 1
ATOM 2596 C C . CYS B 1 163 ? -38.810 -25.587 -45.692 1.00 103.79 163 CYS B C 1
ATOM 2597 O O . CYS B 1 163 ? -38.520 -25.835 -44.541 1.00 100.40 163 CYS B O 1
ATOM 2600 N N . ALA B 1 164 ? -39.863 -26.133 -46.288 1.00 102.55 164 ALA B N 1
ATOM 2601 C CA . ALA B 1 164 ? -40.666 -27.151 -45.610 1.00 102.85 164 ALA B CA 1
ATOM 2602 C C . ALA B 1 164 ? -39.922 -28.484 -45.603 1.00 102.67 164 ALA B C 1
ATOM 2603 O O . ALA B 1 164 ? -40.024 -29.242 -44.637 1.00 99.04 164 ALA B O 1
ATOM 2605 N N . ALA B 1 165 ? -39.182 -28.756 -46.680 1.00 103.65 165 ALA B N 1
ATOM 2606 C CA . ALA B 1 165 ? -38.327 -29.947 -46.776 1.00 106.46 165 ALA B CA 1
ATOM 2607 C C . ALA B 1 165 ? -37.307 -30.020 -45.615 1.00 111.42 165 ALA B C 1
ATOM 2608 O O . ALA B 1 165 ? -37.039 -31.107 -45.062 1.00 112.54 165 ALA B O 1
ATOM 2610 N N . ALA B 1 166 ? -36.760 -28.855 -45.245 1.00 112.75 166 ALA B N 1
ATOM 2611 C CA . ALA B 1 166 ? -35.782 -28.730 -44.142 1.00 110.06 166 ALA B CA 1
ATOM 2612 C C . ALA B 1 166 ? -36.399 -29.044 -42.795 1.00 108.11 166 ALA B C 1
ATOM 2613 O O . ALA B 1 166 ? -35.883 -29.879 -42.038 1.00 106.91 166 ALA B O 1
ATOM 2615 N N . TRP B 1 167 ? -37.513 -28.368 -42.516 1.00 108.46 167 TRP B N 1
ATOM 2616 C CA . TRP B 1 167 ? -38.236 -28.523 -41.254 1.00 108.46 167 TRP B CA 1
ATOM 2617 C C . TRP B 1 167 ? -38.657 -29.957 -40.930 1.00 105.12 167 TRP B C 1
ATOM 2618 O O . TRP B 1 167 ? -38.863 -30.262 -39.762 1.00 105.35 167 TRP B O 1
ATOM 2629 N N . ASP B 1 168 ? -38.772 -30.840 -41.920 1.00 103.02 168 ASP B N 1
ATOM 2630 C CA . ASP B 1 168 ? -39.050 -32.239 -41.604 1.00 103.91 168 ASP B CA 1
ATOM 2631 C C . ASP B 1 168 ? -37.863 -32.934 -40.964 1.00 100.96 168 ASP B C 1
ATOM 2632 O O . ASP B 1 168 ? -38.044 -33.704 -40.013 1.00 102.01 168 ASP B O 1
ATOM 2637 N N . VAL B 1 169 ? -36.660 -32.671 -41.478 1.00 98.56 169 VAL B N 1
ATOM 2638 C CA . VAL B 1 169 ? -35.438 -33.340 -40.969 1.00 97.66 169 VAL B CA 1
ATOM 2639 C C . VAL B 1 169 ? -35.374 -33.221 -39.436 1.00 91.33 169 VAL B C 1
ATOM 2640 O O . VAL B 1 169 ? -35.145 -34.213 -38.722 1.00 88.46 169 VAL B O 1
ATOM 2644 N N . VAL B 1 170 ? -35.616 -31.988 -38.982 1.00 85.85 170 VAL B N 1
ATOM 2645 C CA . VAL B 1 170 ? -35.762 -31.615 -37.572 1.00 83.30 170 VAL B CA 1
ATOM 2646 C C . VAL B 1 170 ? -36.656 -32.590 -36.768 1.00 84.43 170 VAL B C 1
ATOM 2647 O O . VAL B 1 170 ? -36.208 -33.153 -35.757 1.00 84.66 170 VAL B O 1
ATOM 2651 N N . GLU B 1 171 ? -37.904 -32.773 -37.213 1.00 86.87 171 GLU B N 1
ATOM 2652 C CA . GLU B 1 171 ? -38.888 -33.652 -36.542 1.00 86.43 171 GLU B CA 1
ATOM 2653 C C . GLU B 1 171 ? -38.386 -35.096 -36.434 1.00 88.19 171 GLU B C 1
ATOM 2654 O O . GLU B 1 171 ? -38.560 -35.738 -35.393 1.00 86.64 171 GLU B O 1
ATOM 2656 N N . GLU B 1 172 ? -37.735 -35.596 -37.492 1.00 90.76 172 GLU B N 1
ATOM 2657 C CA . GLU B 1 172 ? -37.178 -36.975 -37.499 1.00 91.17 172 GLU B CA 1
ATOM 2658 C C . GLU B 1 172 ? -36.089 -37.174 -36.423 1.00 90.90 172 GLU B C 1
ATOM 2659 O O . GLU B 1 172 ? -35.969 -38.265 -35.854 1.00 92.79 172 GLU B O 1
ATOM 2665 N N . LEU B 1 173 ? -35.319 -36.114 -36.144 1.00 89.18 173 LEU B N 1
ATOM 2666 C CA . LEU B 1 173 ? -34.342 -36.102 -35.036 1.00 86.27 173 LEU B CA 1
ATOM 2667 C C . LEU B 1 173 ? -35.025 -35.953 -33.660 1.00 87.76 173 LEU B C 1
ATOM 2668 O O . LEU B 1 173 ? -34.727 -36.717 -32.735 1.00 87.89 173 LEU B O 1
ATOM 2673 N N . GLN B 1 174 ? -35.928 -34.975 -33.522 1.00 89.11 174 GLN B N 1
ATOM 2674 C CA . GLN B 1 174 ? -36.717 -34.806 -32.270 1.00 89.56 174 GLN B CA 1
ATOM 2675 C C . GLN B 1 174 ? -37.497 -36.073 -31.894 1.00 93.40 174 GLN B C 1
ATOM 2676 O O . GLN B 1 174 ? -37.535 -36.453 -30.715 1.00 95.65 174 GLN B O 1
ATOM 2682 N N . ALA B 1 175 ? -38.102 -36.721 -32.896 1.00 96.75 175 ALA B N 1
ATOM 2683 C CA . ALA B 1 175 ? -38.759 -38.023 -32.722 1.00 98.37 175 ALA B CA 1
ATOM 2684 C C . ALA B 1 175 ? -37.788 -39.019 -32.104 1.00 98.86 175 ALA B C 1
ATOM 2685 O O . ALA B 1 175 ? -38.116 -39.687 -31.120 1.00 102.59 175 ALA B O 1
ATOM 2687 N N . GLU B 1 176 ? -36.589 -39.080 -32.686 1.00 98.09 176 GLU B N 1
ATOM 2688 C CA . GLU B 1 176 ? -35.493 -39.946 -32.220 1.00 97.32 176 GLU B CA 1
ATOM 2689 C C . GLU B 1 176 ? -34.962 -39.595 -30.812 1.00 96.47 176 GLU B C 1
ATOM 2690 O O . GLU B 1 176 ? -34.552 -40.481 -30.070 1.00 95.07 176 GLU B O 1
ATOM 2696 N N . ALA B 1 177 ? -34.961 -38.315 -30.447 1.00 98.86 177 ALA B N 1
ATOM 2697 C CA . ALA B 1 177 ? -34.658 -37.911 -29.066 1.00 99.01 177 ALA B CA 1
ATOM 2698 C C . ALA B 1 177 ? -35.798 -38.305 -28.109 1.00 101.99 177 ALA B C 1
ATOM 2699 O O . ALA B 1 177 ? -35.581 -39.106 -27.197 1.00 106.10 177 ALA B O 1
ATOM 2701 N N . SER B 1 178 ? -37.000 -37.756 -28.351 1.00 102.82 178 SER B N 1
ATOM 2702 C CA . SER B 1 178 ? -38.245 -38.020 -27.577 1.00 100.89 178 SER B CA 1
ATOM 2703 C C . SER B 1 178 ? -38.094 -37.966 -26.048 1.00 100.44 178 SER B C 1
ATOM 2704 O O . SER B 1 178 ? -38.191 -38.978 -25.350 1.00 102.70 178 SER B O 1
ATOM 2707 N N . GLY C 1 1 ? 4.679 -71.850 -4.074 1.00 45.13 1 GLY C N 1
ATOM 2708 C CA . GLY C 1 1 ? 5.691 -72.937 -4.172 1.00 45.59 1 GLY C CA 1
ATOM 2709 C C . GLY C 1 1 ? 6.930 -72.386 -4.909 1.00 44.93 1 GLY C C 1
ATOM 2710 O O . GLY C 1 1 ? 6.866 -71.316 -5.571 1.00 42.43 1 GLY C O 1
ATOM 2711 N N . PRO C 1 2 ? 8.056 -73.114 -4.822 1.00 45.35 2 PRO C N 1
ATOM 2712 C CA . PRO C 1 2 ? 9.292 -72.558 -5.360 1.00 45.39 2 PRO C CA 1
ATOM 2713 C C . PRO C 1 2 ? 9.319 -72.409 -6.918 1.00 45.00 2 PRO C C 1
ATOM 2714 O O . PRO C 1 2 ? 10.004 -71.548 -7.407 1.00 43.95 2 PRO C O 1
ATOM 2718 N N . MET C 1 3 ? 8.507 -73.174 -7.630 1.00 45.76 3 MET C N 1
ATOM 2719 C CA . MET C 1 3 ? 8.410 -73.096 -9.059 1.00 46.49 3 MET C CA 1
ATOM 2720 C C . MET C 1 3 ? 7.716 -71.832 -9.525 1.00 44.96 3 MET C C 1
ATOM 2721 O O . MET C 1 3 ? 6.858 -71.268 -8.855 1.00 42.98 3 MET C O 1
ATOM 2726 N N . VAL C 1 4 ? 8.116 -71.379 -10.710 1.00 45.34 4 VAL C N 1
ATOM 2727 C CA . VAL C 1 4 ? 7.472 -70.224 -11.376 1.00 44.33 4 VAL C CA 1
ATOM 2728 C C . VAL C 1 4 ? 5.955 -70.471 -11.533 1.00 43.46 4 VAL C C 1
ATOM 2729 O O . VAL C 1 4 ? 5.499 -71.515 -11.987 1.00 43.21 4 VAL C O 1
ATOM 2733 N N . LEU C 1 5 ? 5.162 -69.529 -11.090 1.00 43.31 5 LEU C N 1
ATOM 2734 C CA . LEU C 1 5 ? 3.729 -69.678 -11.152 1.00 45.12 5 LEU C CA 1
ATOM 2735 C C . LEU C 1 5 ? 3.290 -69.541 -12.636 1.00 46.23 5 LEU C C 1
ATOM 2736 O O . LEU C 1 5 ? 3.757 -68.652 -13.351 1.00 46.57 5 LEU C O 1
ATOM 2741 N N . GLN C 1 6 ? 2.451 -70.451 -13.118 1.00 47.83 6 GLN C N 1
ATOM 2742 C CA . GLN C 1 6 ? 2.030 -70.440 -14.524 1.00 48.24 6 GLN C CA 1
ATOM 2743 C C . GLN C 1 6 ? 0.674 -69.815 -14.698 1.00 46.63 6 GLN C C 1
ATOM 2744 O O . GLN C 1 6 ? -0.122 -69.806 -13.784 1.00 46.77 6 GLN C O 1
ATOM 2750 N N . ALA C 1 7 ? 0.398 -69.381 -15.917 1.00 45.65 7 ALA C N 1
ATOM 2751 C CA . ALA C 1 7 ? -0.836 -68.707 -16.267 1.00 44.20 7 ALA C CA 1
ATOM 2752 C C . ALA C 1 7 ? -2.031 -69.576 -15.936 1.00 45.19 7 ALA C C 1
ATOM 2753 O O . ALA C 1 7 ? -3.004 -69.110 -15.323 1.00 43.34 7 ALA C O 1
ATOM 2755 N N . GLN C 1 8 ? -1.941 -70.862 -16.298 1.00 48.19 8 GLN C N 1
ATOM 2756 C CA . GLN C 1 8 ? -3.038 -71.787 -15.987 1.00 50.48 8 GLN C CA 1
ATOM 2757 C C . GLN C 1 8 ? -3.382 -71.905 -14.506 1.00 50.20 8 GLN C C 1
ATOM 2758 O O . GLN C 1 8 ? -4.501 -72.247 -14.215 1.00 51.61 8 GLN C O 1
ATOM 2764 N N . GLU C 1 9 ? -2.455 -71.598 -13.589 1.00 49.66 9 GLU C N 1
ATOM 2765 C CA . GLU C 1 9 ? -2.712 -71.678 -12.135 1.00 50.09 9 GLU C CA 1
ATOM 2766 C C . GLU C 1 9 ? -3.491 -70.484 -11.554 1.00 48.88 9 GLU C C 1
ATOM 2767 O O . GLU C 1 9 ? -4.082 -70.569 -10.444 1.00 47.83 9 GLU C O 1
ATOM 2773 N N . ILE C 1 10 ? -3.473 -69.360 -12.270 1.00 46.90 10 ILE C N 1
ATOM 2774 C CA . ILE C 1 10 ? -4.216 -68.187 -11.842 1.00 46.96 10 ILE C CA 1
ATOM 2775 C C . ILE C 1 10 ? -5.328 -67.754 -12.802 1.00 47.42 10 ILE C C 1
ATOM 2776 O O . ILE C 1 10 ? -6.087 -66.847 -12.457 1.00 46.85 10 ILE C O 1
ATOM 2781 N N . MET C 1 11 ? -5.421 -68.342 -13.996 1.00 48.52 11 MET C N 1
ATOM 2782 C CA . MET C 1 11 ? -6.475 -67.958 -14.932 1.00 49.58 11 MET C CA 1
ATOM 2783 C C . MET C 1 11 ? -7.851 -68.109 -14.302 1.00 52.92 11 MET C C 1
ATOM 2784 O O . MET C 1 11 ? -8.034 -68.899 -13.399 1.00 51.93 11 MET C O 1
ATOM 2789 N N . THR C 1 12 ? -8.817 -67.333 -14.786 1.00 55.44 12 THR C N 1
ATOM 2790 C CA . THR C 1 12 ? -10.223 -67.605 -14.468 1.00 58.04 12 THR C CA 1
ATOM 2791 C C . THR C 1 12 ? -10.625 -68.832 -15.310 1.00 61.73 12 THR C C 1
ATOM 2792 O O . THR C 1 12 ? -10.533 -68.817 -16.527 1.00 59.01 12 THR C O 1
ATOM 2796 N N . GLN C 1 13 ? -11.037 -69.901 -14.626 1.00 69.41 13 GLN C N 1
ATOM 2797 C CA . GLN C 1 13 ? -11.176 -71.215 -15.250 1.00 75.56 13 GLN C CA 1
ATOM 2798 C C . GLN C 1 13 ? -12.454 -71.384 -16.067 1.00 79.84 13 GLN C C 1
ATOM 2799 O O . GLN C 1 13 ? -12.509 -72.237 -16.953 1.00 80.33 13 GLN C O 1
ATOM 2805 N N . ASN C 1 14 ? -13.455 -70.550 -15.788 1.00 84.61 14 ASN C N 1
ATOM 2806 C CA . ASN C 1 14 ? -14.769 -70.657 -16.414 1.00 89.08 14 ASN C CA 1
ATOM 2807 C C . ASN C 1 14 ? -14.778 -69.853 -17.701 1.00 88.10 14 ASN C C 1
ATOM 2808 O O . ASN C 1 14 ? -14.461 -68.652 -17.699 1.00 87.94 14 ASN C O 1
ATOM 2813 N N . VAL C 1 15 ? -15.164 -70.509 -18.795 1.00 87.10 15 VAL C N 1
ATOM 2814 C CA . VAL C 1 15 ? -15.144 -69.869 -20.108 1.00 85.17 15 VAL C CA 1
ATOM 2815 C C . VAL C 1 15 ? -16.317 -70.257 -20.980 1.00 82.02 15 VAL C C 1
ATOM 2816 O O . VAL C 1 15 ? -16.348 -71.347 -21.567 1.00 82.04 15 VAL C O 1
ATOM 2820 N N . VAL C 1 16 ? -17.271 -69.337 -21.064 1.00 79.41 16 VAL C N 1
ATOM 2821 C CA . VAL C 1 16 ? -18.320 -69.409 -22.063 1.00 76.35 16 VAL C CA 1
ATOM 2822 C C . VAL C 1 16 ? -17.840 -68.628 -23.275 1.00 69.75 16 VAL C C 1
ATOM 2823 O O . VAL C 1 16 ? -17.165 -67.614 -23.128 1.00 71.65 16 VAL C O 1
ATOM 2827 N N . THR C 1 17 ? -18.141 -69.138 -24.465 1.00 64.66 17 THR C N 1
ATOM 2828 C CA . THR C 1 17 ? -17.877 -68.433 -25.697 1.00 62.47 17 THR C CA 1
ATOM 2829 C C . THR C 1 17 ? -19.139 -67.755 -26.223 1.00 60.38 17 THR C C 1
ATOM 2830 O O . THR C 1 17 ? -20.220 -67.921 -25.683 1.00 63.84 17 THR C O 1
ATOM 2834 N N . ILE C 1 18 ? -18.968 -66.952 -27.256 1.00 56.72 18 ILE C N 1
ATOM 2835 C CA . ILE C 1 18 ? -20.078 -66.394 -28.010 1.00 56.49 18 ILE C CA 1
ATOM 2836 C C . ILE C 1 18 ? -19.641 -66.407 -29.466 1.00 55.30 18 ILE C C 1
ATOM 2837 O O . ILE C 1 18 ? -18.440 -66.461 -29.765 1.00 53.26 18 ILE C O 1
ATOM 2842 N N . ARG C 1 19 ? -20.601 -66.393 -30.369 1.00 55.76 19 ARG C N 1
ATOM 2843 C CA . ARG C 1 19 ? -20.294 -66.350 -31.793 1.00 56.49 19 ARG C CA 1
ATOM 2844 C C . ARG C 1 19 ? -20.086 -64.924 -32.255 1.00 54.02 19 ARG C C 1
ATOM 2845 O O . ARG C 1 19 ? -20.674 -63.994 -31.698 1.00 51.15 19 ARG C O 1
ATOM 2853 N N . GLY C 1 20 ? -19.226 -64.772 -33.263 1.00 52.89 20 GLY C N 1
ATOM 2854 C CA . GLY C 1 20 ? -18.987 -63.492 -33.892 1.00 53.17 20 GLY C CA 1
ATOM 2855 C C . GLY C 1 20 ? -20.236 -62.876 -34.497 1.00 54.53 20 GLY C C 1
ATOM 2856 O O . GLY C 1 20 ? -20.331 -61.669 -34.586 1.00 55.41 20 GLY C O 1
ATOM 2857 N N . SER C 1 21 ? -21.192 -63.714 -34.888 1.00 56.35 21 SER C N 1
ATOM 2858 C CA . SER C 1 21 ? -22.436 -63.272 -35.504 1.00 57.31 21 SER C CA 1
ATOM 2859 C C . SER C 1 21 ? -23.499 -62.758 -34.520 1.00 56.76 21 SER C C 1
ATOM 2860 O O . SER C 1 21 ? -24.480 -62.188 -34.942 1.00 59.08 21 SER C O 1
ATOM 2863 N N . ALA C 1 22 ? -23.298 -62.928 -33.222 1.00 56.07 22 ALA C N 1
ATOM 2864 C CA . ALA C 1 22 ? -24.260 -62.488 -32.216 1.00 55.25 22 ALA C CA 1
ATOM 2865 C C . ALA C 1 22 ? -24.285 -61.003 -32.127 1.00 54.55 22 ALA C C 1
ATOM 2866 O O . ALA C 1 22 ? -23.317 -60.336 -32.462 1.00 54.91 22 ALA C O 1
ATOM 2868 N N . THR C 1 23 ? -25.394 -60.488 -31.629 1.00 56.16 23 THR C N 1
ATOM 2869 C CA . THR C 1 23 ? -25.536 -59.061 -31.394 1.00 54.93 23 THR C CA 1
ATOM 2870 C C . THR C 1 23 ? -24.686 -58.655 -30.200 1.00 53.31 23 THR C C 1
ATOM 2871 O O . THR C 1 23 ? -24.480 -59.445 -29.300 1.00 51.64 23 THR C O 1
ATOM 2875 N N . VAL C 1 24 ? -24.269 -57.394 -30.166 1.00 52.13 24 VAL C N 1
ATOM 2876 C CA . VAL C 1 24 ? -23.605 -56.849 -28.989 1.00 51.79 24 VAL C CA 1
ATOM 2877 C C . VAL C 1 24 ? -24.510 -56.999 -27.749 1.00 53.06 24 VAL C C 1
ATOM 2878 O O . VAL C 1 24 ? -24.039 -57.345 -26.672 1.00 52.05 24 VAL C O 1
ATOM 2882 N N . ALA C 1 25 ? -25.801 -56.739 -27.919 1.00 55.10 25 ALA C N 1
ATOM 2883 C CA . ALA C 1 25 ? -26.787 -56.901 -26.846 1.00 56.46 25 ALA C CA 1
ATOM 2884 C C . ALA C 1 25 ? -26.705 -58.277 -26.181 1.00 57.42 25 ALA C C 1
ATOM 2885 O O . ALA C 1 25 ? -26.779 -58.374 -24.959 1.00 59.07 25 ALA C O 1
ATOM 2887 N N . ASP C 1 26 ? -26.562 -59.340 -26.977 1.00 58.95 26 ASP C N 1
ATOM 2888 C CA . ASP C 1 26 ? -26.463 -60.717 -26.436 1.00 59.05 26 ASP C CA 1
ATOM 2889 C C . ASP C 1 26 ? -25.208 -60.856 -25.638 1.00 55.74 26 ASP C C 1
ATOM 2890 O O . ASP C 1 26 ? -25.204 -61.448 -24.571 1.00 54.45 26 ASP C O 1
ATOM 2895 N N . ALA C 1 27 ? -24.122 -60.322 -26.182 1.00 53.58 27 ALA C N 1
ATOM 2896 C CA . ALA C 1 27 ? -22.852 -60.317 -25.486 1.00 51.25 27 ALA C CA 1
ATOM 2897 C C . ALA C 1 27 ? -22.974 -59.620 -24.128 1.00 50.62 27 ALA C C 1
ATOM 2898 O O . ALA C 1 27 ? -22.603 -60.190 -23.102 1.00 50.93 27 ALA C O 1
ATOM 2900 N N . VAL C 1 28 ? -23.556 -58.425 -24.092 1.00 51.68 28 VAL C N 1
ATOM 2901 C CA . VAL C 1 28 ? -23.698 -57.696 -22.810 1.00 51.30 28 VAL C CA 1
ATOM 2902 C C . VAL C 1 28 ? -24.518 -58.506 -21.834 1.00 52.77 28 VAL C C 1
ATOM 2903 O O . VAL C 1 28 ? -24.131 -58.645 -20.674 1.00 52.76 28 VAL C O 1
ATOM 2907 N N . LYS C 1 29 ? -25.653 -59.029 -22.314 1.00 55.56 29 LYS C N 1
ATOM 2908 C CA . LYS C 1 29 ? -26.557 -59.908 -21.529 1.00 58.03 29 LYS C CA 1
ATOM 2909 C C . LYS C 1 29 ? -25.800 -61.039 -20.794 1.00 56.89 29 LYS C C 1
ATOM 2910 O O . LYS C 1 29 ? -25.879 -61.205 -19.587 1.00 56.72 29 LYS C O 1
ATOM 2916 N N . LEU C 1 30 ? -25.016 -61.768 -21.558 1.00 57.68 30 LEU C N 1
ATOM 2917 C CA . LEU C 1 30 ? -24.182 -62.837 -21.049 1.00 57.46 30 LEU C CA 1
ATOM 2918 C C . LEU C 1 30 ? -23.144 -62.263 -20.080 1.00 56.67 30 LEU C C 1
ATOM 2919 O O . LEU C 1 30 ? -22.941 -62.777 -18.980 1.00 55.68 30 LEU C O 1
ATOM 2924 N N . MET C 1 31 ? -22.497 -61.169 -20.467 1.00 55.69 31 MET C N 1
ATOM 2925 C CA . MET C 1 31 ? -21.488 -60.569 -19.584 1.00 54.60 31 MET C CA 1
ATOM 2926 C C . MET C 1 31 ? -22.083 -60.153 -18.253 1.00 55.28 31 MET C C 1
ATOM 2927 O O . MET C 1 31 ? -21.520 -60.481 -17.236 1.00 54.37 31 MET C O 1
ATOM 2932 N N . LYS C 1 32 ? -23.232 -59.491 -18.263 1.00 58.25 32 LYS C N 1
ATOM 2933 C CA . LYS C 1 32 ? -23.928 -59.126 -17.004 1.00 61.46 32 LYS C CA 1
ATOM 2934 C C . LYS C 1 32 ? -24.308 -60.337 -16.168 1.00 64.67 32 LYS C C 1
ATOM 2935 O O . LYS C 1 32 ? -24.114 -60.362 -14.951 1.00 62.30 32 LYS C O 1
ATOM 2941 N N . GLU C 1 33 ? -24.838 -61.353 -16.837 1.00 69.82 33 GLU C N 1
ATOM 2942 C CA . GLU C 1 33 ? -25.366 -62.513 -16.141 1.00 73.74 33 GLU C CA 1
ATOM 2943 C C . GLU C 1 33 ? -24.281 -63.157 -15.268 1.00 73.94 33 GLU C C 1
ATOM 2944 O O . GLU C 1 33 ? -24.505 -63.405 -14.087 1.00 73.35 33 GLU C O 1
ATOM 2950 N N . LYS C 1 34 ? -23.102 -63.372 -15.857 1.00 72.81 34 LYS C N 1
ATOM 2951 C CA . LYS C 1 34 ? -22.003 -64.121 -15.232 1.00 71.94 34 LYS C CA 1
ATOM 2952 C C . LYS C 1 34 ? -20.830 -63.204 -14.830 1.00 69.87 34 LYS C C 1
ATOM 2953 O O . LYS C 1 34 ? -19.741 -63.685 -14.564 1.00 69.45 34 LYS C O 1
ATOM 2957 N N . LYS C 1 35 ? -21.043 -61.889 -14.788 1.00 68.61 35 LYS C N 1
ATOM 2958 C CA . LYS C 1 35 ? -20.011 -60.941 -14.338 1.00 67.13 35 LYS C CA 1
ATOM 2959 C C . LYS C 1 35 ? -18.675 -60.999 -15.134 1.00 59.81 35 LYS C C 1
ATOM 2960 O O . LYS C 1 35 ? -17.601 -60.953 -14.567 1.00 57.09 35 LYS C O 1
ATOM 2966 N N . LEU C 1 36 ? -18.768 -61.091 -16.452 1.00 55.81 36 LEU C N 1
ATOM 2967 C CA . LEU C 1 36 ? -17.605 -61.266 -17.310 1.00 54.03 36 LEU C CA 1
ATOM 2968 C C . LEU C 1 36 ? -17.203 -59.945 -17.909 1.00 50.56 36 LEU C C 1
ATOM 2969 O O . LEU C 1 36 ? -18.071 -59.150 -18.295 1.00 49.35 36 LEU C O 1
ATOM 2974 N N . ARG C 1 37 ? -15.890 -59.712 -17.962 1.00 47.12 37 ARG C N 1
ATOM 2975 C CA . ARG C 1 37 ? -15.314 -58.540 -18.599 1.00 45.33 37 ARG C CA 1
ATOM 2976 C C . ARG C 1 37 ? -14.710 -58.846 -19.962 1.00 44.06 37 ARG C C 1
ATOM 2977 O O . ARG C 1 37 ? -14.328 -57.941 -20.669 1.00 42.01 37 ARG C O 1
ATOM 2985 N N . GLY C 1 38 ? -14.549 -60.120 -20.282 1.00 44.22 38 GLY C N 1
ATOM 2986 C CA . GLY C 1 38 ? -14.163 -60.555 -21.609 1.00 45.58 38 GLY C CA 1
ATOM 2987 C C . GLY C 1 38 ? -14.923 -61.804 -21.998 1.00 45.61 38 GLY C C 1
ATOM 2988 O O . GLY C 1 38 ? -15.222 -62.617 -21.136 1.00 47.06 38 GLY C O 1
ATOM 2989 N N . LEU C 1 39 ? -15.275 -61.925 -23.277 1.00 45.94 39 LEU C N 1
ATOM 2990 C CA . LEU C 1 39 ? -15.911 -63.111 -23.803 1.00 48.31 39 LEU C CA 1
ATOM 2991 C C . LEU C 1 39 ? -15.089 -63.606 -24.951 1.00 48.05 39 LEU C C 1
ATOM 2992 O O . LEU C 1 39 ? -14.773 -62.856 -25.908 1.00 49.19 39 LEU C O 1
ATOM 2997 N N . ILE C 1 40 ? -14.790 -64.880 -24.928 1.00 48.14 40 ILE C N 1
ATOM 2998 C CA . ILE C 1 40 ? -14.046 -65.470 -26.035 1.00 47.70 40 ILE C CA 1
ATOM 2999 C C . ILE C 1 40 ? -14.994 -65.750 -27.218 1.00 48.88 40 ILE C C 1
ATOM 3000 O O . ILE C 1 40 ? -16.077 -66.262 -27.020 1.00 50.39 40 ILE C O 1
ATOM 3005 N N . VAL C 1 41 ? -14.562 -65.399 -28.432 1.00 47.71 41 VAL C N 1
ATOM 3006 C CA . VAL C 1 41 ? -15.285 -65.659 -29.635 1.00 47.82 41 VAL C CA 1
ATOM 3007 C C . VAL C 1 41 ? -14.837 -67.009 -30.208 1.00 50.59 41 VAL C C 1
ATOM 3008 O O . VAL C 1 41 ? -13.637 -67.300 -30.370 1.00 51.55 41 VAL C O 1
ATOM 3012 N N . GLU C 1 42 ? -15.844 -67.802 -30.525 1.00 53.15 42 GLU C N 1
ATOM 3013 C CA . GLU C 1 42 ? -15.709 -69.204 -30.803 1.00 56.71 42 GLU C CA 1
ATOM 3014 C C . GLU C 1 42 ? -15.190 -69.366 -32.227 1.00 55.00 42 GLU C C 1
ATOM 3015 O O . GLU C 1 42 ? -15.767 -68.783 -33.124 1.00 53.98 42 GLU C O 1
ATOM 3021 N N . PRO C 1 43 ? -14.105 -70.130 -32.444 1.00 54.65 43 PRO C N 1
ATOM 3022 C CA . PRO C 1 43 ? -13.706 -70.430 -33.823 1.00 57.31 43 PRO C CA 1
ATOM 3023 C C . PRO C 1 43 ? -14.847 -71.078 -34.615 1.00 61.02 43 PRO C C 1
ATOM 3024 O O . PRO C 1 43 ? -15.609 -71.896 -34.059 1.00 63.34 43 PRO C O 1
ATOM 3028 N N . ARG C 1 44 ? -14.984 -70.685 -35.872 1.00 62.60 44 ARG C N 1
ATOM 3029 C CA . ARG C 1 44 ? -15.972 -71.279 -36.769 1.00 66.68 44 ARG C CA 1
ATOM 3030 C C . ARG C 1 44 ? -15.594 -72.708 -37.209 1.00 65.93 44 ARG C C 1
ATOM 3031 O O . ARG C 1 44 ? -16.432 -73.458 -37.691 1.00 66.35 44 ARG C O 1
ATOM 3039 N N . HIS C 1 45 ? -14.324 -73.049 -37.077 1.00 64.42 45 HIS C N 1
ATOM 3040 C CA . HIS C 1 45 ? -13.813 -74.343 -37.449 1.00 65.36 45 HIS C CA 1
ATOM 3041 C C . HIS C 1 45 ? -12.366 -74.495 -36.971 1.00 66.69 45 HIS C C 1
ATOM 3042 O O . HIS C 1 45 ? -11.742 -73.526 -36.505 1.00 64.74 45 HIS C O 1
ATOM 3049 N N . GLU C 1 46 ? -11.832 -75.702 -37.108 1.00 69.99 46 GLU C N 1
ATOM 3050 C CA . GLU C 1 46 ? -10.510 -76.046 -36.573 1.00 71.93 46 GLU C CA 1
ATOM 3051 C C . GLU C 1 46 ? -9.400 -75.076 -36.976 1.00 68.89 46 GLU C C 1
ATOM 3052 O O . GLU C 1 46 ? -8.488 -74.845 -36.216 1.00 69.85 46 GLU C O 1
ATOM 3058 N N . GLN C 1 47 ? -9.456 -74.544 -38.180 1.00 69.12 47 GLN C N 1
ATOM 3059 C CA . GLN C 1 47 ? -8.408 -73.620 -38.663 1.00 69.66 47 GLN C CA 1
ATOM 3060 C C . GLN C 1 47 ? -8.672 -72.087 -38.416 1.00 64.07 47 GLN C C 1
ATOM 3061 O O . GLN C 1 47 ? -7.851 -71.234 -38.782 1.00 62.86 47 GLN C O 1
ATOM 3067 N N . ASP C 1 48 ? -9.790 -71.754 -37.773 1.00 59.63 48 ASP C N 1
ATOM 3068 C CA . ASP C 1 48 ? -10.212 -70.372 -37.575 1.00 55.55 48 ASP C CA 1
ATOM 3069 C C . ASP C 1 48 ? -9.648 -69.935 -36.243 1.00 54.50 48 ASP C C 1
ATOM 3070 O O . ASP C 1 48 ? -9.757 -70.691 -35.253 1.00 56.11 48 ASP C O 1
ATOM 3075 N N . PRO C 1 49 ? -9.048 -68.733 -36.193 1.00 49.97 49 PRO C N 1
ATOM 3076 C CA . PRO C 1 49 ? -8.480 -68.272 -34.932 1.00 49.52 49 PRO C CA 1
ATOM 3077 C C . PRO C 1 49 ? -9.489 -67.976 -33.819 1.00 48.84 49 PRO C C 1
ATOM 3078 O O . PRO C 1 49 ? -10.654 -67.663 -34.068 1.00 48.17 49 PRO C O 1
ATOM 3082 N N . TYR C 1 50 ? -8.997 -68.034 -32.596 1.00 49.24 50 TYR C N 1
ATOM 3083 C CA . TYR C 1 50 ? -9.749 -67.489 -31.475 1.00 49.27 50 TYR C CA 1
ATOM 3084 C C . TYR C 1 50 ? -9.854 -65.978 -31.562 1.00 47.26 50 TYR C C 1
ATOM 3085 O O . TYR C 1 50 ? -8.979 -65.304 -32.105 1.00 45.74 50 TYR C O 1
ATOM 3094 N N . GLY C 1 51 ? -10.962 -65.466 -31.033 1.00 48.45 51 GLY C N 1
ATOM 3095 C CA . GLY C 1 51 ? -11.207 -64.022 -30.898 1.00 46.67 51 GLY C CA 1
ATOM 3096 C C . GLY C 1 51 ? -11.617 -63.684 -29.479 1.00 44.64 51 GLY C C 1
ATOM 3097 O O . GLY C 1 51 ? -11.836 -64.570 -28.671 1.00 45.03 51 GLY C O 1
ATOM 3098 N N . ILE C 1 52 ? -11.701 -62.400 -29.177 1.00 43.67 52 ILE C N 1
ATOM 3099 C CA . ILE C 1 52 ? -12.140 -61.920 -27.854 1.00 43.51 52 ILE C CA 1
ATOM 3100 C C . ILE C 1 52 ? -12.858 -60.579 -28.025 1.00 43.76 52 ILE C C 1
ATOM 3101 O O . ILE C 1 52 ? -12.446 -59.776 -28.879 1.00 42.23 52 ILE C O 1
ATOM 3106 N N . VAL C 1 53 ? -13.904 -60.376 -27.212 1.00 43.41 53 VAL C N 1
ATOM 3107 C CA . VAL C 1 53 ? -14.593 -59.091 -27.064 1.00 43.66 53 VAL C CA 1
ATOM 3108 C C . VAL C 1 53 ? -14.601 -58.717 -25.551 1.00 43.29 53 VAL C C 1
ATOM 3109 O O . VAL C 1 53 ? -14.884 -59.576 -24.687 1.00 43.48 53 VAL C O 1
ATOM 3113 N N . THR C 1 54 ? -14.250 -57.451 -25.246 1.00 41.25 54 THR C N 1
ATOM 3114 C CA . THR C 1 54 ? -14.076 -56.990 -23.874 1.00 40.29 54 THR C CA 1
ATOM 3115 C C . THR C 1 54 ? -15.002 -55.832 -23.504 1.00 41.19 54 THR C C 1
ATOM 3116 O O . THR C 1 54 ? -15.590 -55.137 -24.348 1.00 39.97 54 THR C O 1
ATOM 3120 N N . GLU C 1 55 ? -15.081 -55.629 -22.205 1.00 41.80 55 GLU C N 1
ATOM 3121 C CA . GLU C 1 55 ? -15.795 -54.498 -21.647 1.00 42.07 55 GLU C CA 1
ATOM 3122 C C . GLU C 1 55 ? -15.321 -53.195 -22.283 1.00 41.17 55 GLU C C 1
ATOM 3123 O O . GLU C 1 55 ? -16.125 -52.338 -22.571 1.00 41.21 55 GLU C O 1
ATOM 3129 N N . THR C 1 56 ? -14.029 -53.047 -22.500 1.00 40.27 56 THR C N 1
ATOM 3130 C CA . THR C 1 56 ? -13.523 -51.840 -23.148 1.00 42.91 56 THR C CA 1
ATOM 3131 C C . THR C 1 56 ? -14.011 -51.711 -24.601 1.00 41.65 56 THR C C 1
ATOM 3132 O O . THR C 1 56 ? -14.431 -50.642 -25.012 1.00 43.85 56 THR C O 1
ATOM 3136 N N . ASP C 1 57 ? -14.000 -52.789 -25.370 1.00 40.72 57 ASP C N 1
ATOM 3137 C CA . ASP C 1 57 ? -14.564 -52.745 -26.746 1.00 40.82 57 ASP C CA 1
ATOM 3138 C C . ASP C 1 57 ? -15.979 -52.210 -26.714 1.00 41.23 57 ASP C C 1
ATOM 3139 O O . ASP C 1 57 ? -16.336 -51.362 -27.492 1.00 43.73 57 ASP C O 1
ATOM 3144 N N . ILE C 1 58 ? -16.779 -52.698 -25.784 1.00 40.00 58 ILE C N 1
ATOM 3145 C CA . ILE C 1 58 ? -18.187 -52.370 -25.745 1.00 40.91 58 ILE C CA 1
ATOM 3146 C C . ILE C 1 58 ? -18.376 -50.936 -25.289 1.00 39.89 58 ILE C C 1
ATOM 3147 O O . ILE C 1 58 ? -19.089 -50.138 -25.923 1.00 39.84 58 ILE C O 1
ATOM 3152 N N . VAL C 1 59 ? -17.708 -50.582 -24.219 1.00 39.38 59 VAL C N 1
ATOM 3153 C CA . VAL C 1 59 ? -17.850 -49.232 -23.690 1.00 40.09 59 VAL C CA 1
ATOM 3154 C C . VAL C 1 59 ? -17.286 -48.193 -24.644 1.00 40.05 59 VAL C C 1
ATOM 3155 O O . VAL C 1 59 ? -17.956 -47.209 -24.884 1.00 40.31 59 VAL C O 1
ATOM 3159 N N . TYR C 1 60 ? -16.113 -48.420 -25.224 1.00 40.22 60 TYR C N 1
ATOM 3160 C CA . TYR C 1 60 ? -15.489 -47.398 -26.104 1.00 41.06 60 TYR C CA 1
ATOM 3161 C C . TYR C 1 60 ? -16.134 -47.346 -27.500 1.00 41.60 60 TYR C C 1
ATOM 3162 O O . TYR C 1 60 ? -16.284 -46.294 -28.059 1.00 41.22 60 TYR C O 1
ATOM 3171 N N . LYS C 1 61 ? -16.496 -48.489 -28.068 1.00 42.98 61 LYS C N 1
ATOM 3172 C CA . LYS C 1 61 ? -16.983 -48.508 -29.470 1.00 43.50 61 LYS C CA 1
ATOM 3173 C C . LYS C 1 61 ? -18.480 -48.495 -29.609 1.00 43.57 61 LYS C C 1
ATOM 3174 O O . LYS C 1 61 ? -18.963 -48.259 -30.687 1.00 45.09 61 LYS C O 1
ATOM 3180 N N . VAL C 1 62 ? -19.219 -48.746 -28.532 1.00 43.51 62 VAL C N 1
ATOM 3181 C CA . VAL C 1 62 ? -20.651 -48.800 -28.596 1.00 44.58 62 VAL C CA 1
ATOM 3182 C C . VAL C 1 62 ? -21.244 -47.709 -27.731 1.00 44.96 62 VAL C C 1
ATOM 3183 O O . VAL C 1 62 ? -21.869 -46.798 -28.254 1.00 45.03 62 VAL C O 1
ATOM 3187 N N . ALA C 1 63 ? -21.066 -47.801 -26.418 1.00 45.93 63 ALA C N 1
ATOM 3188 C CA . ALA C 1 63 ? -21.685 -46.855 -25.492 1.00 46.02 63 ALA C CA 1
ATOM 3189 C C . ALA C 1 63 ? -21.192 -45.432 -25.720 1.00 45.53 63 ALA C C 1
ATOM 3190 O O . ALA C 1 63 ? -21.987 -44.529 -25.808 1.00 46.95 63 ALA C O 1
ATOM 3192 N N . ALA C 1 64 ? -19.890 -45.249 -25.863 1.00 45.55 64 ALA C N 1
ATOM 3193 C CA . ALA C 1 64 ? -19.302 -43.936 -26.034 1.00 46.10 64 ALA C CA 1
ATOM 3194 C C . ALA C 1 64 ? -19.839 -43.181 -27.245 1.00 47.69 64 ALA C C 1
ATOM 3195 O O . ALA C 1 64 ? -19.764 -41.966 -27.265 1.00 47.69 64 ALA C O 1
ATOM 3197 N N . PHE C 1 65 ? -20.335 -43.885 -28.264 1.00 49.95 65 PHE C N 1
ATOM 3198 C CA . PHE C 1 65 ? -20.901 -43.236 -29.452 1.00 52.48 65 PHE C CA 1
ATOM 3199 C C . PHE C 1 65 ? -22.415 -43.335 -29.509 1.00 54.71 65 PHE C C 1
ATOM 3200 O O . PHE C 1 65 ? -23.012 -42.762 -30.373 1.00 56.46 65 PHE C O 1
ATOM 3208 N N . GLY C 1 66 ? -23.037 -44.066 -28.600 1.00 55.11 66 GLY C N 1
ATOM 3209 C CA . GLY C 1 66 ? -24.483 -44.195 -28.583 1.00 56.52 66 GLY C CA 1
ATOM 3210 C C . GLY C 1 66 ? -25.062 -45.153 -29.602 1.00 56.15 66 GLY C C 1
ATOM 3211 O O . GLY C 1 66 ? -26.242 -45.065 -29.896 1.00 55.50 66 GLY C O 1
ATOM 3212 N N . HIS C 1 67 ? -24.243 -46.072 -30.115 1.00 54.38 67 HIS C N 1
ATOM 3213 C CA . HIS C 1 67 ? -24.716 -47.059 -31.054 1.00 55.17 67 HIS C CA 1
ATOM 3214 C C . HIS C 1 67 ? -25.672 -48.020 -30.314 1.00 58.39 67 HIS C C 1
ATOM 3215 O O . HIS C 1 67 ? -25.595 -48.185 -29.102 1.00 57.87 67 HIS C O 1
ATOM 3222 N N . ASP C 1 68 ? -26.569 -48.627 -31.084 1.00 60.66 68 ASP C N 1
ATOM 3223 C CA . ASP C 1 68 ? -27.566 -49.540 -30.596 1.00 61.85 68 ASP C CA 1
ATOM 3224 C C . ASP C 1 68 ? -26.940 -50.914 -30.514 1.00 60.91 68 ASP C C 1
ATOM 3225 O O . ASP C 1 68 ? -26.695 -51.521 -31.554 1.00 60.79 68 ASP C O 1
ATOM 3230 N N . PRO C 1 69 ? -26.713 -51.424 -29.292 1.00 60.10 69 PRO C N 1
ATOM 3231 C CA . PRO C 1 69 ? -26.171 -52.772 -29.160 1.00 60.36 69 PRO C CA 1
ATOM 3232 C C . PRO C 1 69 ? -27.033 -53.850 -29.782 1.00 61.65 69 PRO C C 1
ATOM 3233 O O . PRO C 1 69 ? -26.506 -54.881 -30.194 1.00 61.04 69 PRO C O 1
ATOM 3237 N N . LYS C 1 70 ? -28.341 -53.611 -29.852 1.00 64.28 70 LYS C N 1
ATOM 3238 C CA . LYS C 1 70 ? -29.262 -54.577 -30.431 1.00 66.42 70 LYS C CA 1
ATOM 3239 C C . LYS C 1 70 ? -29.090 -54.716 -31.929 1.00 65.49 70 LYS C C 1
ATOM 3240 O O . LYS C 1 70 ? -29.490 -55.721 -32.473 1.00 68.48 70 LYS C O 1
ATOM 3246 N N . THR C 1 71 ? -28.507 -53.729 -32.600 1.00 64.25 71 THR C N 1
ATOM 3247 C CA . THR C 1 71 ? -28.242 -53.835 -34.037 1.00 65.29 71 THR C CA 1
ATOM 3248 C C . THR C 1 71 ? -26.771 -54.191 -34.361 1.00 63.42 71 THR C C 1
ATOM 3249 O O . THR C 1 71 ? -26.510 -54.789 -35.395 1.00 66.15 71 THR C O 1
ATOM 3253 N N . MET C 1 72 ? -25.821 -53.845 -33.507 1.00 59.94 72 MET C N 1
ATOM 3254 C CA . MET C 1 72 ? -24.415 -54.154 -33.810 1.00 58.45 72 MET C CA 1
ATOM 3255 C C . MET C 1 72 ? -24.091 -55.600 -33.528 1.00 57.48 72 MET C C 1
ATOM 3256 O O . MET C 1 72 ? -24.669 -56.196 -32.617 1.00 57.03 72 MET C O 1
ATOM 3261 N N . ARG C 1 73 ? -23.153 -56.157 -34.291 1.00 55.12 73 ARG C N 1
ATOM 3262 C CA . ARG C 1 73 ? -22.708 -57.511 -34.083 1.00 55.13 73 ARG C CA 1
ATOM 3263 C C . ARG C 1 73 ? -21.297 -57.540 -33.518 1.00 53.02 73 ARG C C 1
ATOM 3264 O O . ARG C 1 73 ? -20.511 -56.645 -33.739 1.00 50.31 73 ARG C O 1
ATOM 3272 N N . VAL C 1 74 ? -21.008 -58.615 -32.794 1.00 52.99 74 VAL C N 1
ATOM 3273 C CA . VAL C 1 74 ? -19.749 -58.825 -32.107 1.00 51.24 74 VAL C CA 1
ATOM 3274 C C . VAL C 1 74 ? -18.580 -58.671 -33.058 1.00 50.24 74 VAL C C 1
ATOM 3275 O O . VAL C 1 74 ? -17.580 -58.022 -32.727 1.00 46.19 74 VAL C O 1
ATOM 3279 N N . TYR C 1 75 ? -18.738 -59.229 -34.258 1.00 50.83 75 TYR C N 1
ATOM 3280 C CA . TYR C 1 75 ? -17.709 -59.137 -35.272 1.00 49.82 75 TYR C CA 1
ATOM 3281 C C . TYR C 1 75 ? -17.271 -57.682 -35.552 1.00 48.93 75 TYR C C 1
ATOM 3282 O O . TYR C 1 75 ? -16.129 -57.469 -35.913 1.00 46.70 75 TYR C O 1
ATOM 3291 N N . GLU C 1 76 ? -18.146 -56.697 -35.321 1.00 48.88 76 GLU C N 1
ATOM 3292 C CA . GLU C 1 76 ? -17.836 -55.292 -35.593 1.00 47.94 76 GLU C CA 1
ATOM 3293 C C . GLU C 1 76 ? -16.929 -54.642 -34.550 1.00 45.49 76 GLU C C 1
ATOM 3294 O O . GLU C 1 76 ? -16.320 -53.663 -34.851 1.00 43.14 76 GLU C O 1
ATOM 3300 N N . ILE C 1 77 ? -16.819 -55.206 -33.344 1.00 44.00 77 ILE C N 1
ATOM 3301 C CA . ILE C 1 77 ? -15.976 -54.655 -32.297 1.00 41.08 77 ILE C CA 1
ATOM 3302 C C . ILE C 1 77 ? -14.894 -55.583 -31.683 1.00 40.94 77 ILE C C 1
ATOM 3303 O O . ILE C 1 77 ? -13.997 -55.118 -30.923 1.00 40.14 77 ILE C O 1
ATOM 3308 N N . MET C 1 78 ? -14.965 -56.868 -31.986 1.00 40.30 78 MET C N 1
ATOM 3309 C CA . MET C 1 78 ? -14.032 -57.839 -31.448 1.00 40.45 78 MET C CA 1
ATOM 3310 C C . MET C 1 78 ? -12.630 -57.707 -32.033 1.00 39.64 78 MET C C 1
ATOM 3311 O O . MET C 1 78 ? -12.424 -57.086 -33.081 1.00 38.19 78 MET C O 1
ATOM 3316 N N . ALA C 1 79 ? -11.674 -58.310 -31.349 1.00 39.36 79 ALA C N 1
ATOM 3317 C CA . ALA C 1 79 ? -10.337 -58.530 -31.868 1.00 39.73 79 ALA C CA 1
ATOM 3318 C C . ALA C 1 79 ? -10.237 -60.024 -32.268 1.00 40.77 79 ALA C C 1
ATOM 3319 O O . ALA C 1 79 ? -10.343 -60.914 -31.398 1.00 42.25 79 ALA C O 1
ATOM 3321 N N . LYS C 1 80 ? -10.049 -60.282 -33.558 1.00 39.25 80 LYS C N 1
ATOM 3322 C CA . LYS C 1 80 ? -9.828 -61.627 -34.057 1.00 40.62 80 LYS C CA 1
ATOM 3323 C C . LYS C 1 80 ? -8.855 -61.504 -35.223 1.00 39.88 80 LYS C C 1
ATOM 3324 O O . LYS C 1 80 ? -9.146 -60.778 -36.147 1.00 39.03 80 LYS C O 1
ATOM 3330 N N . PRO C 1 81 ? -7.719 -62.192 -35.230 1.00 40.70 81 PRO C N 1
ATOM 3331 C CA . PRO C 1 81 ? -7.217 -63.066 -34.160 1.00 41.22 81 PRO C CA 1
ATOM 3332 C C . PRO C 1 81 ? -6.865 -62.280 -32.929 1.00 40.18 81 PRO C C 1
ATOM 3333 O O . PRO C 1 81 ? -6.455 -61.170 -33.049 1.00 40.68 81 PRO C O 1
ATOM 3337 N N . CYS C 1 82 ? -6.995 -62.862 -31.750 1.00 42.23 82 CYS C N 1
ATOM 3338 C CA . CYS C 1 82 ? -6.580 -62.156 -30.535 1.00 41.59 82 CYS C CA 1
ATOM 3339 C C . CYS C 1 82 ? -5.253 -62.722 -30.063 1.00 40.89 82 CYS C C 1
ATOM 3340 O O . CYS C 1 82 ? -4.904 -63.831 -30.390 1.00 42.26 82 CYS C O 1
ATOM 3343 N N . VAL C 1 83 ? -4.532 -61.947 -29.271 1.00 41.11 83 VAL C N 1
ATOM 3344 C CA . VAL C 1 83 ? -3.357 -62.438 -28.525 1.00 41.23 83 VAL C CA 1
ATOM 3345 C C . VAL C 1 83 ? -3.846 -63.570 -27.593 1.00 42.01 83 VAL C C 1
ATOM 3346 O O . VAL C 1 83 ? -4.882 -63.419 -26.938 1.00 40.76 83 VAL C O 1
ATOM 3350 N N . VAL C 1 84 ? -3.172 -64.725 -27.629 1.00 42.38 84 VAL C N 1
ATOM 3351 C CA . VAL C 1 84 ? -3.496 -65.869 -26.771 1.00 42.75 84 VAL C CA 1
ATOM 3352 C C . VAL C 1 84 ? -2.353 -66.148 -25.790 1.00 41.60 84 VAL C C 1
ATOM 3353 O O . VAL C 1 84 ? -1.229 -65.784 -26.041 1.00 39.84 84 VAL C O 1
ATOM 3357 N N . VAL C 1 85 ? -2.651 -66.890 -24.735 1.00 41.26 85 VAL C N 1
ATOM 3358 C CA . VAL C 1 85 ? -1.683 -67.259 -23.714 1.00 42.56 85 VAL C CA 1
ATOM 3359 C C . VAL C 1 85 ? -1.558 -68.777 -23.599 1.00 43.55 85 VAL C C 1
ATOM 3360 O O . VAL C 1 85 ? -2.544 -69.456 -23.431 1.00 44.00 85 VAL C O 1
ATOM 3364 N N . ASN C 1 86 ? -0.342 -69.289 -23.686 1.00 44.78 86 ASN C N 1
ATOM 3365 C CA . ASN C 1 86 ? -0.062 -70.699 -23.403 1.00 47.43 86 ASN C CA 1
ATOM 3366 C C . ASN C 1 86 ? -0.310 -70.949 -21.920 1.00 46.56 86 ASN C C 1
ATOM 3367 O O . ASN C 1 86 ? 0.188 -70.195 -21.114 1.00 45.73 86 ASN C O 1
ATOM 3372 N N . PRO C 1 87 ? -0.965 -72.052 -21.553 1.00 47.33 87 PRO C N 1
ATOM 3373 C CA . PRO C 1 87 ? -1.210 -72.382 -20.137 1.00 48.51 87 PRO C CA 1
ATOM 3374 C C . PRO C 1 87 ? 0.009 -72.353 -19.190 1.00 48.23 87 PRO C C 1
ATOM 3375 O O . PRO C 1 87 ? -0.148 -72.009 -18.027 1.00 46.08 87 PRO C O 1
ATOM 3379 N N . GLU C 1 88 ? 1.189 -72.665 -19.712 1.00 50.37 88 GLU C N 1
ATOM 3380 C CA . GLU C 1 88 ? 2.391 -72.803 -18.895 1.00 53.71 88 GLU C CA 1
ATOM 3381 C C . GLU C 1 88 ? 3.272 -71.540 -18.870 1.00 51.23 88 GLU C C 1
ATOM 3382 O O . GLU C 1 88 ? 4.316 -71.511 -18.232 1.00 52.61 88 GLU C O 1
ATOM 3388 N N . LEU C 1 89 ? 2.812 -70.480 -19.520 1.00 48.81 89 LEU C N 1
ATOM 3389 C CA . LEU C 1 89 ? 3.556 -69.235 -19.570 1.00 46.88 89 LEU C CA 1
ATOM 3390 C C . LEU C 1 89 ? 3.670 -68.663 -18.175 1.00 45.75 89 LEU C C 1
ATOM 3391 O O . LEU C 1 89 ? 2.673 -68.523 -17.492 1.00 46.36 89 LEU C O 1
ATOM 3396 N N . GLY C 1 90 ? 4.888 -68.347 -17.763 1.00 44.68 90 GLY C N 1
ATOM 3397 C CA . GLY C 1 90 ? 5.125 -67.737 -16.462 1.00 44.66 90 GLY C CA 1
ATOM 3398 C C . GLY C 1 90 ? 4.258 -66.517 -16.299 1.00 43.48 90 GLY C C 1
ATOM 3399 O O . GLY C 1 90 ? 4.099 -65.760 -17.248 1.00 41.78 90 GLY C O 1
ATOM 3400 N N . VAL C 1 91 ? 3.669 -66.356 -15.108 1.00 43.38 91 VAL C N 1
ATOM 3401 C CA . VAL C 1 91 ? 2.800 -65.225 -14.841 1.00 43.71 91 VAL C CA 1
ATOM 3402 C C . VAL C 1 91 ? 3.489 -63.849 -15.093 1.00 43.99 91 VAL C C 1
ATOM 3403 O O . VAL C 1 91 ? 2.801 -62.894 -15.475 1.00 42.64 91 VAL C O 1
ATOM 3407 N N . GLU C 1 92 ? 4.802 -63.737 -14.840 1.00 44.77 92 GLU C N 1
ATOM 3408 C CA . GLU C 1 92 ? 5.541 -62.502 -15.185 1.00 44.92 92 GLU C CA 1
ATOM 3409 C C . GLU C 1 92 ? 5.601 -62.251 -16.702 1.00 42.70 92 GLU C C 1
ATOM 3410 O O . GLU C 1 92 ? 5.508 -61.124 -17.134 1.00 40.18 92 GLU C O 1
ATOM 3416 N N . TYR C 1 93 ? 5.780 -63.293 -17.492 1.00 41.69 93 TYR C N 1
ATOM 3417 C CA . TYR C 1 93 ? 5.735 -63.141 -18.935 1.00 42.36 93 TYR C CA 1
ATOM 3418 C C . TYR C 1 93 ? 4.316 -62.778 -19.454 1.00 39.28 93 TYR C C 1
ATOM 3419 O O . TYR C 1 93 ? 4.178 -62.033 -20.396 1.00 36.58 93 TYR C O 1
ATOM 3428 N N . VAL C 1 94 ? 3.262 -63.268 -18.810 1.00 38.35 94 VAL C N 1
ATOM 3429 C CA . VAL C 1 94 ? 1.896 -62.848 -19.181 1.00 38.04 94 VAL C CA 1
ATOM 3430 C C . VAL C 1 94 ? 1.755 -61.352 -18.954 1.00 36.64 94 VAL C C 1
ATOM 3431 O O . VAL C 1 94 ? 1.149 -60.637 -19.768 1.00 34.87 94 VAL C O 1
ATOM 3435 N N . ALA C 1 95 ? 2.306 -60.877 -17.826 1.00 36.58 95 ALA C N 1
ATOM 3436 C CA . ALA C 1 95 ? 2.260 -59.457 -17.480 1.00 34.54 95 ALA C CA 1
ATOM 3437 C C . ALA C 1 95 ? 2.917 -58.653 -18.557 1.00 34.37 95 ALA C C 1
ATOM 3438 O O . ALA C 1 95 ? 2.395 -57.606 -18.971 1.00 34.71 95 ALA C O 1
ATOM 3440 N N . ARG C 1 96 ? 4.092 -59.113 -18.952 1.00 34.99 96 ARG C N 1
ATOM 3441 C CA . ARG C 1 96 ? 4.848 -58.471 -19.991 1.00 37.56 96 ARG C CA 1
ATOM 3442 C C . ARG C 1 96 ? 4.227 -58.524 -21.362 1.00 35.46 96 ARG C C 1
ATOM 3443 O O . ARG C 1 96 ? 4.267 -57.545 -22.083 1.00 33.94 96 ARG C O 1
ATOM 3451 N N . LEU C 1 97 ? 3.649 -59.654 -21.718 1.00 35.41 97 LEU C N 1
ATOM 3452 C CA . LEU C 1 97 ? 2.956 -59.757 -23.018 1.00 34.97 97 LEU C CA 1
ATOM 3453 C C . LEU C 1 97 ? 1.838 -58.720 -23.103 1.00 34.17 97 LEU C C 1
ATOM 3454 O O . LEU C 1 97 ? 1.637 -58.061 -24.134 1.00 34.87 97 LEU C O 1
ATOM 3459 N N . PHE C 1 98 ? 1.058 -58.669 -22.034 1.00 34.55 98 PHE C N 1
ATOM 3460 C CA . PHE C 1 98 ? -0.026 -57.706 -21.875 1.00 33.52 98 PHE C CA 1
ATOM 3461 C C . PHE C 1 98 ? 0.416 -56.253 -21.979 1.00 33.55 98 PHE C C 1
ATOM 3462 O O . PHE C 1 98 ? -0.221 -55.476 -22.654 1.00 31.68 98 PHE C O 1
ATOM 3470 N N . ALA C 1 99 ? 1.501 -55.879 -21.319 1.00 34.79 99 ALA C N 1
ATOM 3471 C CA . ALA C 1 99 ? 1.998 -54.511 -21.467 1.00 35.93 99 ALA C CA 1
ATOM 3472 C C . ALA C 1 99 ? 2.500 -54.242 -22.894 1.00 37.62 99 ALA C C 1
ATOM 3473 O O . ALA C 1 99 ? 2.274 -53.190 -23.420 1.00 37.71 99 ALA C O 1
ATOM 3475 N N . GLN C 1 100 ? 3.165 -55.183 -23.530 1.00 39.26 100 GLN C N 1
ATOM 3476 C CA . GLN C 1 100 ? 3.724 -54.912 -24.858 1.00 39.52 100 GLN C CA 1
ATOM 3477 C C . GLN C 1 100 ? 2.677 -54.901 -25.941 1.00 38.71 100 GLN C C 1
ATOM 3478 O O . GLN C 1 100 ? 2.882 -54.264 -26.960 1.00 39.47 100 GLN C O 1
ATOM 3484 N N . THR C 1 101 ? 1.590 -55.640 -25.767 1.00 38.36 101 THR C N 1
ATOM 3485 C CA . THR C 1 101 ? 0.489 -55.636 -26.735 1.00 38.21 101 THR C CA 1
ATOM 3486 C C . THR C 1 101 ? -0.652 -54.706 -26.274 1.00 38.92 101 THR C C 1
ATOM 3487 O O . THR C 1 101 ? -1.673 -54.569 -26.995 1.00 37.08 101 THR C O 1
ATOM 3491 N N . ARG C 1 102 ? -0.512 -54.089 -25.093 1.00 37.65 102 ARG C N 1
ATOM 3492 C CA . ARG C 1 102 ? -1.526 -53.172 -24.595 1.00 40.38 102 ARG C CA 1
ATOM 3493 C C . ARG C 1 102 ? -2.901 -53.791 -24.502 1.00 39.35 102 ARG C C 1
ATOM 3494 O O . ARG C 1 102 ? -3.892 -53.156 -24.884 1.00 39.26 102 ARG C O 1
ATOM 3502 N N . ILE C 1 103 ? -2.970 -55.041 -24.038 1.00 35.93 103 ILE C N 1
ATOM 3503 C CA . ILE C 1 103 ? -4.222 -55.683 -23.744 1.00 35.23 103 ILE C CA 1
ATOM 3504 C C . ILE C 1 103 ? -4.249 -55.962 -22.235 1.00 34.37 103 ILE C C 1
ATOM 3505 O O . ILE C 1 103 ? -3.221 -55.876 -21.578 1.00 34.15 103 ILE C O 1
ATOM 3510 N N . ARG C 1 104 ? -5.429 -56.316 -21.757 1.00 34.53 104 ARG C N 1
ATOM 3511 C CA . ARG C 1 104 ? -5.721 -56.582 -20.374 1.00 35.78 104 ARG C CA 1
ATOM 3512 C C . ARG C 1 104 ? -6.238 -58.006 -20.100 1.00 37.81 104 ARG C C 1
ATOM 3513 O O . ARG C 1 104 ? -6.337 -58.400 -18.930 1.00 38.13 104 ARG C O 1
ATOM 3521 N N . ARG C 1 105 ? -6.642 -58.734 -21.147 1.00 37.44 105 ARG C N 1
ATOM 3522 C CA . ARG C 1 105 ? -7.104 -60.084 -21.005 1.00 39.67 105 ARG C CA 1
ATOM 3523 C C . ARG C 1 105 ? -6.934 -60.897 -22.301 1.00 38.94 105 ARG C C 1
ATOM 3524 O O . ARG C 1 105 ? -6.761 -60.333 -23.378 1.00 39.69 105 ARG C O 1
ATOM 3532 N N . ALA C 1 106 ? -6.878 -62.212 -22.172 1.00 38.70 106 ALA C N 1
ATOM 3533 C CA . ALA C 1 106 ? -6.676 -63.104 -23.315 1.00 39.86 106 ALA C CA 1
ATOM 3534 C C . ALA C 1 106 ? -7.118 -64.522 -22.948 1.00 41.30 106 ALA C C 1
ATOM 3535 O O . ALA C 1 106 ? -7.060 -64.891 -21.784 1.00 42.52 106 ALA C O 1
ATOM 3537 N N . PRO C 1 107 ? -7.516 -65.328 -23.939 1.00 41.54 107 PRO C N 1
ATOM 3538 C CA . PRO C 1 107 ? -7.817 -66.724 -23.660 1.00 43.10 107 PRO C CA 1
ATOM 3539 C C . PRO C 1 107 ? -6.527 -67.498 -23.420 1.00 42.35 107 PRO C C 1
ATOM 3540 O O . PRO C 1 107 ? -5.488 -67.126 -23.951 1.00 41.28 107 PRO C O 1
ATOM 3544 N N . VAL C 1 108 ? -6.622 -68.519 -22.583 1.00 43.99 108 VAL C N 1
ATOM 3545 C CA . VAL C 1 108 ? -5.575 -69.495 -22.345 1.00 45.91 108 VAL C CA 1
ATOM 3546 C C . VAL C 1 108 ? -5.924 -70.714 -23.221 1.00 47.79 108 VAL C C 1
ATOM 3547 O O . VAL C 1 108 ? -6.930 -71.376 -23.001 1.00 48.02 108 VAL C O 1
ATOM 3551 N N . ILE C 1 109 ? -5.116 -70.943 -24.247 1.00 50.83 109 ILE C N 1
ATOM 3552 C CA . ILE C 1 109 ? -5.374 -71.915 -25.292 1.00 54.46 109 ILE C CA 1
ATOM 3553 C C . ILE C 1 109 ? -4.267 -72.955 -25.217 1.00 58.60 109 ILE C C 1
ATOM 3554 O O . ILE C 1 109 ? -3.087 -72.584 -25.197 1.00 58.29 109 ILE C O 1
ATOM 3559 N N . GLN C 1 110 ? -4.668 -74.231 -25.184 1.00 62.79 110 GLN C N 1
ATOM 3560 C CA . GLN C 1 110 ? -3.771 -75.398 -25.268 1.00 68.13 110 GLN C CA 1
ATOM 3561 C C . GLN C 1 110 ? -3.935 -76.081 -26.629 1.00 70.38 110 GLN C C 1
ATOM 3562 O O . GLN C 1 110 ? -4.799 -76.934 -26.792 1.00 73.26 110 GLN C O 1
ATOM 3568 N N . GLY C 1 111 ? -3.123 -75.688 -27.611 1.00 70.95 111 GLY C N 1
ATOM 3569 C CA . GLY C 1 111 ? -3.234 -76.218 -28.970 1.00 70.39 111 GLY C CA 1
ATOM 3570 C C . GLY C 1 111 ? -4.416 -75.577 -29.672 1.00 70.60 111 GLY C C 1
ATOM 3571 O O . GLY C 1 111 ? -4.341 -74.414 -30.079 1.00 70.12 111 GLY C O 1
ATOM 3572 N N . LYS C 1 112 ? -5.508 -76.331 -29.809 1.00 71.37 112 LYS C N 1
ATOM 3573 C CA . LYS C 1 112 ? -6.779 -75.807 -30.347 1.00 69.68 112 LYS C CA 1
ATOM 3574 C C . LYS C 1 112 ? -7.852 -75.668 -29.258 1.00 65.93 112 LYS C C 1
ATOM 3575 O O . LYS C 1 112 ? -8.984 -75.260 -29.539 1.00 63.79 112 LYS C O 1
ATOM 3581 N N . THR C 1 113 ? -7.462 -75.928 -28.012 1.00 63.04 113 THR C N 1
ATOM 3582 C CA . THR C 1 113 ? -8.395 -76.115 -26.918 1.00 62.84 113 THR C CA 1
ATOM 3583 C C . THR C 1 113 ? -8.374 -74.882 -26.000 1.00 60.98 113 THR C C 1
ATOM 3584 O O . THR C 1 113 ? -7.333 -74.483 -25.472 1.00 59.59 113 THR C O 1
ATOM 3588 N N . LEU C 1 114 ? -9.552 -74.310 -25.807 1.00 59.25 114 LEU C N 1
ATOM 3589 C CA . LEU C 1 114 ? -9.769 -73.246 -24.864 1.00 57.12 114 LEU C CA 1
ATOM 3590 C C . LEU C 1 114 ? -9.811 -73.763 -23.444 1.00 56.68 114 LEU C C 1
ATOM 3591 O O . LEU C 1 114 ? -10.667 -74.530 -23.136 1.00 56.51 114 LEU C O 1
ATOM 3596 N N . LEU C 1 115 ? -8.952 -73.250 -22.568 1.00 55.62 115 LEU C N 1
ATOM 3597 C CA . LEU C 1 115 ? -8.900 -73.652 -21.164 1.00 55.52 115 LEU C CA 1
ATOM 3598 C C . LEU C 1 115 ? -9.349 -72.632 -20.091 1.00 54.09 115 LEU C C 1
ATOM 3599 O O . LEU C 1 115 ? -9.490 -72.988 -18.926 1.00 56.35 115 LEU C O 1
ATOM 3604 N N . GLY C 1 116 ? -9.524 -71.374 -20.455 1.00 52.15 116 GLY C N 1
ATOM 3605 C CA . GLY C 1 116 ? -9.740 -70.320 -19.486 1.00 49.89 116 GLY C CA 1
ATOM 3606 C C . GLY C 1 116 ? -9.399 -68.957 -20.073 1.00 49.56 116 GLY C C 1
ATOM 3607 O O . GLY C 1 116 ? -9.121 -68.787 -21.281 1.00 48.01 116 GLY C O 1
ATOM 3608 N N . ILE C 1 117 ? -9.421 -67.971 -19.200 1.00 48.71 117 ILE C N 1
ATOM 3609 C CA . ILE C 1 117 ? -9.142 -66.613 -19.594 1.00 48.42 117 ILE C CA 1
ATOM 3610 C C . ILE C 1 117 ? -8.333 -66.008 -18.452 1.00 45.70 117 ILE C C 1
ATOM 3611 O O . ILE C 1 117 ? -8.604 -66.230 -17.276 1.00 45.19 117 ILE C O 1
ATOM 3616 N N . ILE C 1 118 ? -7.311 -65.280 -18.834 1.00 43.92 118 ILE C N 1
ATOM 3617 C CA . ILE C 1 118 ? -6.430 -64.660 -17.889 1.00 41.69 118 ILE C CA 1
ATOM 3618 C C . ILE C 1 118 ? -6.454 -63.151 -18.132 1.00 39.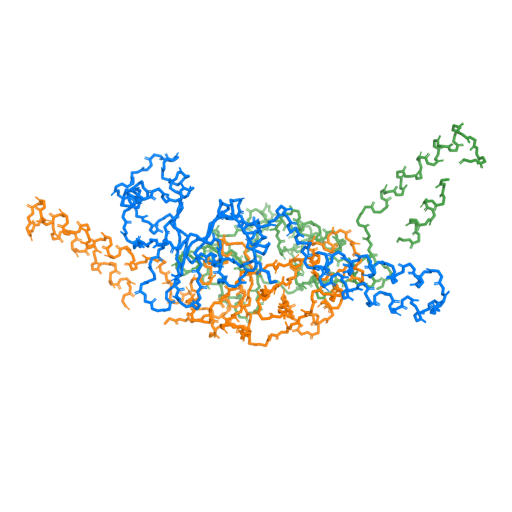70 118 ILE C C 1
ATOM 3619 O O . ILE C 1 118 ? -6.416 -62.723 -19.290 1.00 38.13 118 ILE C O 1
ATOM 3624 N N . SER C 1 119 ? -6.523 -62.372 -17.043 1.00 38.23 119 SER C N 1
ATOM 3625 C CA . SER C 1 119 ? -6.635 -60.897 -17.113 1.00 38.71 119 SER C CA 1
ATOM 3626 C C . SER C 1 119 ? -5.614 -60.224 -16.209 1.00 38.84 119 SER C C 1
ATOM 3627 O O . SER C 1 119 ? -5.028 -60.883 -15.336 1.00 37.63 119 SER C O 1
ATOM 3630 N N . VAL C 1 120 ? -5.444 -58.907 -16.390 1.00 38.22 120 VAL C N 1
ATOM 3631 C CA . VAL C 1 120 ? -4.688 -58.101 -15.413 1.00 38.27 120 VAL C CA 1
ATOM 3632 C C . VAL C 1 120 ? -5.227 -58.287 -13.966 1.00 36.85 120 VAL C C 1
ATOM 3633 O O . VAL C 1 120 ? -4.444 -58.224 -13.033 1.00 35.67 120 VAL C O 1
ATOM 3637 N N . SER C 1 121 ? -6.533 -58.502 -13.809 1.00 37.69 121 SER C N 1
ATOM 3638 C CA . SER C 1 121 ? -7.148 -58.773 -12.512 1.00 39.82 121 SER C CA 1
ATOM 3639 C C . SER C 1 121 ? -6.622 -60.098 -11.875 1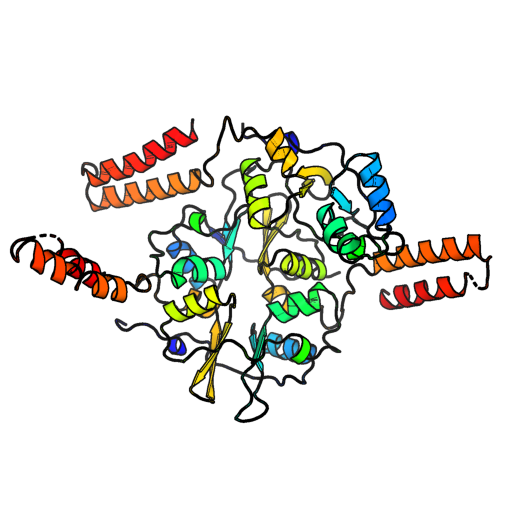.00 40.52 121 SER C C 1
ATOM 3640 O O . SER C 1 121 ? -6.293 -60.138 -10.703 1.00 42.83 121 SER C O 1
ATOM 3643 N N . ASP C 1 122 ? -6.581 -61.168 -12.653 1.00 40.76 122 ASP C N 1
ATOM 3644 C CA . ASP C 1 122 ? -5.994 -62.422 -12.227 1.00 40.93 122 ASP C CA 1
ATOM 3645 C C . ASP C 1 122 ? -4.558 -62.237 -11.758 1.00 40.15 122 ASP C C 1
ATOM 3646 O O . ASP C 1 122 ? -4.175 -62.727 -10.705 1.00 40.19 122 ASP C O 1
ATOM 3651 N N . ILE C 1 123 ? -3.778 -61.508 -12.528 1.00 38.43 123 ILE C N 1
ATOM 3652 C CA . ILE C 1 123 ? -2.390 -61.253 -12.176 1.00 38.36 123 ILE C CA 1
ATOM 3653 C C . ILE C 1 123 ? -2.320 -60.480 -10.848 1.00 38.69 123 ILE C C 1
ATOM 3654 O O . ILE C 1 123 ? -1.617 -60.910 -9.943 1.00 40.09 123 ILE C O 1
ATOM 3659 N N . LEU C 1 124 ? -3.053 -59.373 -10.740 1.00 37.89 124 LEU C N 1
ATOM 3660 C CA . LEU C 1 124 ? -3.020 -58.547 -9.538 1.00 38.45 124 LEU C CA 1
ATOM 3661 C C . LEU C 1 124 ? -3.428 -59.338 -8.313 1.00 40.25 124 LEU C C 1
ATOM 3662 O O . LEU C 1 124 ? -2.738 -59.271 -7.312 1.00 38.35 124 LEU C O 1
ATOM 3667 N N . PHE C 1 125 ? -4.528 -60.090 -8.399 1.00 42.09 125 PHE C N 1
ATOM 3668 C CA . PHE C 1 125 ? -5.100 -60.813 -7.235 1.00 43.36 125 PHE C CA 1
ATOM 3669 C C . PHE C 1 125 ? -4.420 -62.157 -6.896 1.00 45.00 125 PHE C C 1
ATOM 3670 O O . PHE C 1 125 ? -4.465 -62.577 -5.732 1.00 43.11 125 PHE C O 1
ATOM 3678 N N . LYS C 1 126 ? -3.787 -62.804 -7.878 1.00 45.14 126 LYS C N 1
ATOM 3679 C CA . LYS C 1 126 ? -3.263 -64.169 -7.690 1.00 47.20 126 LYS C CA 1
ATOM 3680 C C . LYS C 1 126 ? -1.773 -64.358 -8.008 1.00 47.98 126 LYS C C 1
ATOM 3681 O O . LYS C 1 126 ? -1.258 -65.451 -7.849 1.00 48.61 126 LYS C O 1
ATOM 3687 N N . SER C 1 127 ? -1.060 -63.313 -8.410 1.00 49.55 127 SER C N 1
ATOM 3688 C CA . SER C 1 127 ? 0.356 -63.495 -8.720 1.00 51.11 127 SER C CA 1
ATOM 3689 C C . SER C 1 127 ? 1.136 -63.497 -7.445 1.00 49.23 127 SER C C 1
ATOM 3690 O O . SER C 1 127 ? 0.747 -62.840 -6.478 1.00 47.66 127 SER C O 1
ATOM 3693 N N . ASP C 1 128 ? 2.289 -64.164 -7.493 1.00 48.68 128 ASP C N 1
ATOM 3694 C CA . ASP C 1 128 ? 3.203 -64.204 -6.360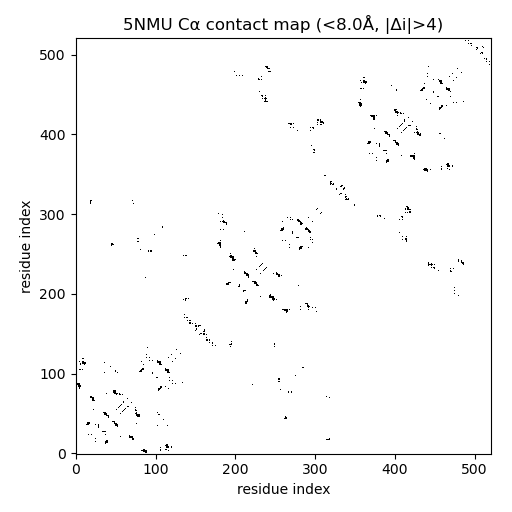 1.00 51.62 128 ASP C CA 1
ATOM 3695 C C . ASP C 1 128 ? 4.324 -63.126 -6.433 1.00 52.02 128 ASP C C 1
ATOM 3696 O O . ASP C 1 128 ? 5.249 -63.142 -5.644 1.00 52.87 128 ASP C O 1
ATOM 3701 N N . PHE C 1 129 ? 4.215 -62.171 -7.353 1.00 53.56 129 PHE C N 1
ATOM 3702 C CA . PHE C 1 129 ? 5.224 -61.085 -7.515 1.00 53.25 129 PHE C CA 1
ATOM 3703 C C . PHE C 1 129 ? 5.603 -60.288 -6.269 1.00 54.87 129 PHE C C 1
ATOM 3704 O O . PHE C 1 129 ? 6.699 -59.723 -6.226 1.00 61.83 129 PHE C O 1
ATOM 3712 N N . VAL C 1 130 ? 4.773 -60.298 -5.232 1.00 51.99 130 VAL C N 1
ATOM 3713 C CA . VAL C 1 130 ? 5.108 -59.589 -4.027 1.00 52.03 130 VAL C CA 1
ATOM 3714 C C . VAL C 1 130 ? 6.093 -60.403 -3.149 1.00 55.81 130 VAL C C 1
ATOM 3715 O O . VAL C 1 130 ? 7.054 -59.868 -2.595 1.00 54.49 130 VAL C O 1
ATOM 3719 N N . GLU C 1 131 ? 5.840 -61.696 -3.001 1.00 55.12 131 GLU C N 1
ATOM 3720 C CA . GLU C 1 131 ? 6.735 -62.536 -2.170 1.00 59.37 131 GLU C CA 1
ATOM 3721 C C . GLU C 1 131 ? 7.947 -63.047 -2.971 1.00 57.10 131 GLU C C 1
ATOM 3722 O O . GLU C 1 131 ? 9.027 -63.222 -2.415 1.00 61.91 131 GLU C O 1
ATOM 3728 N N . LYS C 1 132 ? 7.763 -63.259 -4.256 1.00 54.16 132 LYS C N 1
ATOM 3729 C CA . LYS C 1 132 ? 8.806 -63.742 -5.115 1.00 56.04 132 LYS C CA 1
ATOM 3730 C C . LYS C 1 132 ? 9.116 -62.812 -6.302 1.00 54.32 132 LYS C C 1
ATOM 3731 O O . LYS C 1 132 ? 9.101 -63.254 -7.417 1.00 53.83 132 LYS C O 1
ATOM 3737 N N . PRO C 1 133 ? 9.463 -61.533 -6.061 1.00 53.89 133 PRO C N 1
ATOM 3738 C CA . PRO C 1 133 ? 9.864 -60.734 -7.229 1.00 53.82 133 PRO C CA 1
ATOM 3739 C C . PRO C 1 133 ? 11.099 -61.345 -7.936 1.00 54.42 133 PRO C C 1
ATOM 3740 O O . PRO C 1 133 ? 11.968 -61.983 -7.297 1.00 52.46 133 PRO C O 1
ATOM 3744 N N . LYS C 1 134 ? 11.116 -61.224 -9.254 1.00 53.58 134 LYS C N 1
ATOM 3745 C CA . LYS C 1 134 ? 12.221 -61.741 -10.064 1.00 56.62 134 LYS C CA 1
ATOM 3746 C C . LYS C 1 134 ? 12.360 -60.940 -11.348 1.00 55.82 134 LYS C C 1
ATOM 3747 O O . LYS C 1 134 ? 11.505 -61.040 -12.236 1.00 54.72 134 LYS C O 1
ATOM 3753 N N . ARG C 1 135 ? 13.425 -60.146 -11.426 1.00 56.87 135 ARG C N 1
ATOM 3754 C CA . ARG C 1 135 ? 13.687 -59.328 -12.573 1.00 58.78 135 ARG C CA 1
ATOM 3755 C C . ARG C 1 135 ? 13.664 -60.138 -13.902 1.00 58.15 135 ARG C C 1
ATOM 3756 O O . ARG C 1 135 ? 14.360 -61.147 -14.039 1.00 57.37 135 ARG C O 1
ATOM 3764 N N . LEU C 1 136 ? 12.845 -59.690 -14.857 1.00 56.01 136 LEU C N 1
ATOM 3765 C CA . LEU C 1 136 ? 12.812 -60.293 -16.189 1.00 55.95 136 LEU C CA 1
ATOM 3766 C C . LEU C 1 136 ? 14.190 -60.289 -16.878 1.00 53.94 136 LEU C C 1
ATOM 3767 O O . LEU C 1 136 ? 14.943 -59.326 -16.826 1.00 51.31 136 LEU C O 1
ATOM 3772 N N . PHE C 1 137 ? 14.504 -61.431 -17.471 1.00 55.63 137 PHE C N 1
ATOM 3773 C CA . PHE C 1 137 ? 15.779 -61.674 -18.147 1.00 57.57 137 PHE C CA 1
ATOM 3774 C C . PHE C 1 137 ? 17.038 -61.645 -17.235 1.00 59.57 137 PHE C C 1
ATOM 3775 O O . PHE C 1 137 ? 18.147 -61.424 -17.729 1.00 58.86 137 PHE C O 1
ATOM 3783 N N . ILE C 1 138 ? 16.874 -61.829 -15.919 1.00 61.39 138 ILE C N 1
ATOM 3784 C CA . ILE C 1 138 ? 18.044 -61.996 -15.016 1.00 63.12 138 ILE C CA 1
ATOM 3785 C C . ILE C 1 138 ? 18.931 -63.176 -15.472 1.00 62.79 138 ILE C C 1
ATOM 3786 O O . ILE C 1 138 ? 20.144 -63.072 -15.504 1.00 64.71 138 ILE C O 1
ATOM 3791 N N . GLU C 1 139 ? 18.287 -64.246 -15.914 1.00 63.15 139 GLU C N 1
ATOM 3792 C CA . GLU C 1 139 ? 18.960 -65.464 -16.357 1.00 65.47 139 GLU C CA 1
ATOM 3793 C C . GLU C 1 139 ? 19.863 -65.185 -17.540 1.00 65.76 139 GLU C C 1
ATOM 3794 O O . GLU C 1 139 ? 20.906 -65.833 -17.695 1.00 66.16 139 GLU C O 1
ATOM 3800 N N . ASP C 1 140 ? 19.451 -64.248 -18.390 1.00 63.83 140 ASP C N 1
ATOM 3801 C CA . ASP C 1 140 ? 20.250 -63.868 -19.549 1.00 65.33 140 ASP C CA 1
ATOM 3802 C C . ASP C 1 140 ? 21.414 -62.955 -19.117 1.00 66.75 140 ASP C C 1
ATOM 3803 O O . ASP C 1 140 ? 22.493 -63.001 -19.734 1.00 66.09 140 ASP C O 1
ATOM 3808 N N . GLU C 1 141 ? 21.189 -62.121 -18.086 1.00 66.87 141 GLU C N 1
ATOM 3809 C CA . GLU C 1 141 ? 22.229 -61.217 -17.551 1.00 70.28 141 GLU C CA 1
ATOM 3810 C C . GLU C 1 141 ? 23.431 -62.027 -17.077 1.00 71.92 141 GLU C C 1
ATOM 3811 O O . GLU C 1 141 ? 24.600 -61.669 -17.341 1.00 67.93 141 GLU C O 1
ATOM 3817 N N . ILE C 1 142 ? 23.086 -63.116 -16.381 1.00 72.23 142 ILE C N 1
ATOM 3818 C CA . ILE C 1 142 ? 24.014 -64.121 -15.900 1.00 75.65 142 ILE C CA 1
ATOM 3819 C C . ILE C 1 142 ? 24.782 -64.736 -17.071 1.00 77.54 142 ILE C C 1
ATOM 3820 O O . ILE C 1 142 ? 25.984 -64.504 -17.199 1.00 80.03 142 ILE C O 1
ATOM 3825 N N . GLU C 1 143 ? 24.094 -65.483 -17.938 1.00 78.38 143 GLU C N 1
ATOM 3826 C CA . GLU C 1 143 ? 24.726 -66.067 -19.137 1.00 78.57 143 GLU C CA 1
ATOM 3827 C C . GLU C 1 143 ? 25.753 -65.122 -19.761 1.00 80.21 143 GLU C C 1
ATOM 3828 O O . GLU C 1 143 ? 26.878 -65.539 -20.057 1.00 81.10 143 GLU C O 1
ATOM 3834 N N . ALA C 1 144 ? 25.368 -63.856 -19.933 1.00 78.98 144 ALA C N 1
ATOM 3835 C CA . ALA C 1 144 ? 26.249 -62.848 -20.534 1.00 81.80 144 ALA C CA 1
ATOM 3836 C C . ALA C 1 144 ? 27.495 -62.607 -19.694 1.00 85.19 144 ALA C C 1
ATOM 3837 O O . ALA C 1 144 ? 28.600 -62.551 -20.238 1.00 86.60 144 ALA C O 1
ATOM 3839 N N . ALA C 1 145 ? 27.311 -62.469 -18.377 1.00 85.85 145 ALA C N 1
ATOM 3840 C CA . ALA C 1 145 ? 28.424 -62.214 -17.463 1.00 87.08 145 ALA C CA 1
ATOM 3841 C C . ALA C 1 145 ? 29.312 -63.470 -17.320 1.00 89.47 145 ALA C C 1
ATOM 3842 O O . ALA C 1 145 ? 30.518 -63.393 -17.530 1.00 89.42 145 ALA C O 1
ATOM 3844 N N . ARG C 1 146 ? 28.704 -64.621 -17.021 1.00 91.71 146 ARG C N 1
ATOM 3845 C CA . ARG C 1 146 ? 29.405 -65.916 -16.999 1.00 95.36 146 ARG C CA 1
ATOM 3846 C C . ARG C 1 146 ? 29.816 -66.296 -18.439 1.00 99.59 146 ARG C C 1
ATOM 3847 O O . ARG C 1 146 ? 29.259 -67.208 -19.037 1.00 100.59 146 ARG C O 1
ATOM 3849 N N . GLU C 1 147 ? 30.836 -65.600 -18.944 1.00 103.96 147 GLU C N 1
ATOM 3850 C CA . GLU C 1 147 ? 31.211 -65.536 -20.373 1.00 105.39 147 GLU C CA 1
ATOM 3851 C C . GLU C 1 147 ? 32.066 -64.290 -20.627 1.00 108.98 147 GLU C C 1
ATOM 3852 O O . GLU C 1 147 ? 33.044 -64.344 -21.380 1.00 110.30 147 GLU C O 1
ATOM 3858 N N . ASP C 1 148 ? 31.652 -63.162 -20.046 1.00 109.32 148 ASP C N 1
ATOM 3859 C CA . ASP C 1 148 ? 32.559 -62.023 -19.837 1.00 111.55 148 ASP C CA 1
ATOM 3860 C C . ASP C 1 148 ? 33.615 -62.445 -18.826 1.00 114.60 148 ASP C C 1
ATOM 3861 O O . ASP C 1 148 ? 34.801 -62.166 -19.003 1.00 119.57 148 ASP C O 1
ATOM 3866 N N . ALA C 1 149 ? 33.155 -63.095 -17.756 1.00 115.86 149 ALA C N 1
ATOM 3867 C CA . ALA C 1 149 ? 34.019 -63.701 -16.736 1.00 118.53 149 ALA C CA 1
ATOM 3868 C C . ALA C 1 149 ? 34.967 -64.791 -17.272 1.00 120.14 149 ALA C C 1
ATOM 3869 O O . ALA C 1 149 ? 36.051 -64.966 -16.722 1.00 124.28 149 ALA C O 1
ATOM 3871 N N . ARG C 1 150 ? 34.565 -65.516 -18.322 1.00 119.30 150 ARG C N 1
ATOM 3872 C CA . ARG C 1 150 ? 35.498 -66.360 -19.099 1.00 119.65 150 ARG C CA 1
ATOM 3873 C C . ARG C 1 150 ? 36.602 -65.531 -19.780 1.00 123.37 150 ARG C C 1
ATOM 3874 O O . ARG C 1 150 ? 37.785 -65.830 -19.614 1.00 129.94 150 ARG C O 1
ATOM 3878 N N . ALA C 1 151 ? 36.217 -64.490 -20.517 1.00 123.06 151 ALA C N 1
ATOM 3879 C CA . ALA C 1 151 ? 37.177 -63.655 -21.259 1.00 126.46 151 ALA C CA 1
ATOM 3880 C C . ALA C 1 151 ? 38.043 -62.713 -20.392 1.00 130.14 151 ALA C C 1
ATOM 3881 O O . ALA C 1 151 ? 39.154 -62.365 -20.801 1.00 133.51 151 ALA C O 1
ATOM 3883 N N . ILE C 1 152 ? 37.550 -62.297 -19.222 1.00 130.11 152 ILE C N 1
ATOM 3884 C CA . ILE C 1 152 ? 38.362 -61.495 -18.279 1.00 133.75 152 ILE C CA 1
ATOM 3885 C C . ILE C 1 152 ? 39.360 -62.375 -17.507 1.00 135.72 152 ILE C C 1
ATOM 3886 O O . ILE C 1 152 ? 40.503 -61.957 -17.305 1.00 143.53 152 ILE C O 1
ATOM 3891 N N . CYS C 1 153 ? 38.941 -63.569 -17.070 1.00 132.16 153 CYS C N 1
ATOM 3892 C CA . CYS C 1 153 ? 39.878 -64.546 -16.475 1.00 131.11 153 CYS C CA 1
ATOM 3893 C C . CYS C 1 153 ? 40.667 -65.352 -17.545 1.00 132.66 153 CYS C C 1
ATOM 3894 O O . CYS C 1 153 ? 41.547 -66.128 -17.182 1.00 137.49 153 CYS C O 1
ATOM 3897 N N . ALA C 1 154 ? 40.365 -65.166 -18.839 1.00 129.86 154 ALA C N 1
ATOM 3898 C CA . ALA C 1 154 ? 41.248 -65.623 -19.938 1.00 130.59 154 ALA C CA 1
ATOM 3899 C C . ALA C 1 154 ? 42.385 -64.627 -20.241 1.00 133.70 154 ALA C C 1
ATOM 3900 O O . ALA C 1 154 ? 43.544 -65.039 -20.331 1.00 137.34 154 ALA C O 1
ATOM 3902 N N . ALA C 1 155 ? 42.059 -63.337 -20.396 1.00 132.01 155 ALA C N 1
ATOM 3903 C CA . ALA C 1 155 ? 43.060 -62.287 -20.715 1.00 132.15 155 ALA C CA 1
ATOM 3904 C C . ALA C 1 155 ? 43.868 -61.792 -19.492 1.00 134.57 155 ALA C C 1
ATOM 3905 O O . ALA C 1 155 ? 45.101 -61.798 -19.527 1.00 135.51 155 ALA C O 1
ATOM 3907 N N . LYS C 1 156 ? 43.173 -61.384 -18.422 1.00 133.23 156 LYS C N 1
ATOM 3908 C CA . LYS C 1 156 ? 43.802 -60.788 -17.216 1.00 132.6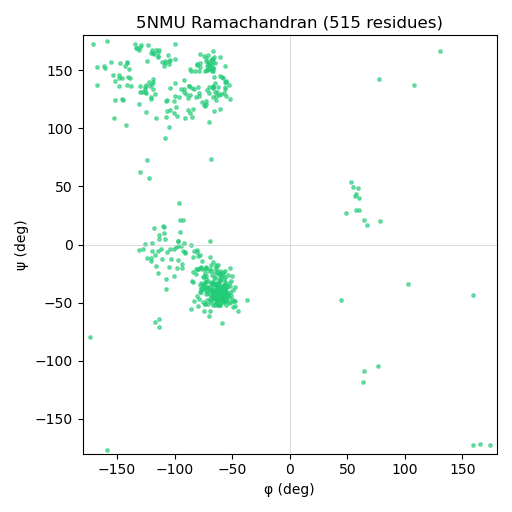6 156 LYS C CA 1
ATOM 3909 C C . LYS C 1 156 ? 44.051 -61.815 -16.085 1.00 132.31 156 LYS C C 1
ATOM 3910 O O . LYS C 1 156 ? 43.920 -61.485 -14.898 1.00 129.69 156 LYS C O 1
ATOM 3914 N N . GLY C 1 157 ? 44.407 -63.048 -16.455 1.00 133.16 157 GLY C N 1
ATOM 3915 C CA . GLY C 1 157 ? 44.820 -64.083 -15.498 1.00 134.10 157 GLY C CA 1
ATOM 3916 C C . GLY C 1 157 ? 43.680 -64.740 -14.741 1.00 131.66 157 GLY C C 1
ATOM 3917 O O . GLY C 1 157 ? 42.716 -64.070 -14.362 1.00 132.91 157 GLY C O 1
ATOM 3918 N N . GLU C 1 158 ? 43.792 -66.050 -14.507 1.00 129.69 158 GLU C N 1
ATOM 3919 C CA . GLU C 1 158 ? 42.794 -66.791 -13.712 1.00 126.69 158 GLU C CA 1
ATOM 3920 C C . GLU C 1 158 ? 42.721 -66.336 -12.240 1.00 128.34 158 GLU C C 1
ATOM 3921 O O . GLU C 1 158 ? 41.728 -66.614 -11.570 1.00 127.81 158 GLU C O 1
ATOM 3924 N N . THR C 1 159 ? 43.764 -65.657 -11.747 1.00 130.72 159 THR C N 1
ATOM 3925 C CA . THR C 1 159 ? 43.766 -65.044 -10.413 1.00 129.15 159 THR C CA 1
ATOM 3926 C C . THR C 1 159 ? 42.977 -63.724 -10.252 1.00 127.10 159 THR C C 1
ATOM 3927 O O . THR C 1 159 ? 42.739 -63.309 -9.116 1.00 126.02 159 THR C O 1
ATOM 3928 N N . SER C 1 160 ? 42.593 -63.066 -11.359 1.00 123.72 160 SER C N 1
ATOM 3929 C CA . SER C 1 160 ? 41.730 -61.848 -11.320 1.00 120.58 160 SER C CA 1
ATOM 3930 C C . SER C 1 160 ? 40.806 -61.696 -12.558 1.00 117.56 160 SER C C 1
ATOM 3931 O O . SER C 1 160 ? 39.581 -61.529 -12.443 1.00 110.28 160 SER C O 1
ATOM 3934 N N . ALA C 1 166 ? 35.713 -60.174 -10.606 1.00 115.93 166 ALA C N 1
ATOM 3935 C CA . ALA C 1 166 ? 34.435 -59.949 -11.295 1.00 112.85 166 ALA C CA 1
ATOM 3936 C C . ALA C 1 166 ? 33.428 -61.110 -11.153 1.00 112.84 166 ALA C C 1
ATOM 3937 O O . ALA C 1 166 ? 32.229 -60.869 -11.107 1.00 113.60 166 ALA C O 1
ATOM 3939 N N . TRP C 1 167 ? 33.920 -62.348 -11.097 1.00 114.82 167 TRP C N 1
ATOM 3940 C CA . TRP C 1 167 ? 33.090 -63.578 -11.017 1.00 115.58 167 TRP C CA 1
ATOM 3941 C C . TRP C 1 167 ? 31.964 -63.678 -9.961 1.00 112.79 167 TRP C C 1
ATOM 3942 O O . TRP C 1 167 ? 31.022 -64.447 -10.174 1.00 109.78 167 TRP C O 1
ATOM 3953 N N . ASP C 1 168 ? 32.062 -62.972 -8.826 1.00 111.45 168 ASP C N 1
ATOM 3954 C CA . ASP C 1 168 ? 31.006 -63.036 -7.777 1.00 107.39 168 ASP C CA 1
ATOM 3955 C C . ASP C 1 168 ? 29.648 -62.469 -8.295 1.00 105.78 168 ASP C C 1
ATOM 3956 O O . ASP C 1 168 ? 28.579 -62.786 -7.757 1.00 105.09 168 ASP C O 1
ATOM 3958 N N . VAL C 1 169 ? 29.708 -61.653 -9.354 1.00 102.94 169 VAL C N 1
ATOM 3959 C CA . VAL C 1 169 ? 28.522 -61.242 -10.143 1.00 98.84 169 VAL C CA 1
ATOM 3960 C C . VAL C 1 169 ? 27.645 -62.447 -10.542 1.00 95.15 169 VAL C C 1
ATOM 3961 O O . VAL C 1 169 ? 26.455 -62.451 -10.238 1.00 93.53 169 VAL C O 1
ATOM 3965 N N . VAL C 1 170 ? 28.226 -63.465 -11.184 1.00 94.74 170 VAL C N 1
ATOM 3966 C CA . VAL C 1 170 ? 27.489 -64.715 -11.509 1.00 97.80 170 VAL C CA 1
ATOM 3967 C C . VAL C 1 170 ? 26.955 -65.464 -10.248 1.00 102.52 170 VAL C C 1
ATOM 3968 O O . VAL C 1 170 ? 25.887 -66.109 -10.290 1.00 100.90 170 VAL C O 1
ATOM 3970 N N . GLU C 1 171 ? 27.695 -65.350 -9.137 1.00 105.43 171 GLU C N 1
ATOM 3971 C CA . GLU C 1 171 ? 27.248 -65.801 -7.816 1.00 106.08 171 GLU C CA 1
ATOM 3972 C C . GLU C 1 171 ? 26.094 -65.006 -7.157 1.00 104.60 171 GLU C C 1
ATOM 3973 O O . GLU C 1 171 ? 25.161 -65.627 -6.644 1.00 111.02 171 GLU C O 1
ATOM 3974 N N . GLU C 1 172 ? 26.154 -63.666 -7.148 1.00 99.04 172 GLU C N 1
ATOM 3975 C CA . GLU C 1 172 ? 25.166 -62.838 -6.422 1.00 95.21 172 GLU C CA 1
ATOM 3976 C C . GLU C 1 172 ? 23.826 -62.820 -7.160 1.00 93.85 172 GLU C C 1
ATOM 3977 O O . GLU C 1 172 ? 22.749 -63.093 -6.591 1.00 85.79 172 GLU C O 1
ATOM 3978 N N . LEU C 1 173 ? 23.930 -62.496 -8.449 1.00 94.10 173 LEU C N 1
ATOM 3979 C CA . LEU C 1 173 ? 22.828 -62.606 -9.396 1.00 95.32 173 LEU C CA 1
ATOM 3980 C C . LEU C 1 173 ? 22.114 -63.969 -9.298 1.00 97.66 173 LEU C C 1
ATOM 3981 O O . LEU C 1 173 ? 20.878 -64.025 -9.424 1.00 97.56 173 LEU C O 1
ATOM 3983 N N . GLN C 1 174 ? 22.874 -65.048 -9.050 1.00 97.74 174 GLN C N 1
ATOM 3984 C CA . GLN C 1 174 ? 22.299 -66.402 -8.914 1.00 96.44 174 GLN C CA 1
ATOM 3985 C C . GLN C 1 174 ? 21.327 -66.554 -7.712 1.00 94.95 174 GLN C C 1
ATOM 3986 O O . GLN C 1 174 ? 20.245 -67.124 -7.870 1.00 90.62 174 GLN C O 1
ATOM 3988 N N . ALA C 1 175 ? 21.705 -66.042 -6.533 1.00 97.11 175 ALA C N 1
ATOM 3989 C CA . ALA C 1 175 ? 20.838 -66.079 -5.321 1.00 94.14 175 ALA C CA 1
ATOM 3990 C C . ALA C 1 175 ? 19.589 -65.201 -5.483 1.00 91.40 175 ALA C C 1
ATOM 3991 O O . ALA C 1 175 ? 18.524 -65.502 -4.920 1.00 88.63 175 ALA C O 1
ATOM 3993 N N . GLU C 1 176 ? 19.759 -64.118 -6.248 1.00 88.44 176 GLU C N 1
ATOM 3994 C CA . GLU C 1 176 ? 18.677 -63.251 -6.707 1.00 84.53 176 GLU C CA 1
ATOM 3995 C C . GLU C 1 176 ? 17.971 -63.871 -7.896 1.00 80.04 176 GLU C C 1
ATOM 3996 O O . GLU C 1 176 ? 16.906 -64.436 -7.747 1.00 75.99 176 GLU C O 1
#

InterPro domains:
  IPR000644 CBS domain [PF00571] (5-59)
  IPR000644 CBS domain [PF00571] (71-122)
  IPR000644 CBS domain [PS51371] (8-66)
  IPR000644 CBS domain [PS51371] (75-133)
  IPR000644 CBS domain [SM00116] (11-60)
  IPR000644 CBS domain [SM00116] (78-125)
  IPR003823 CP12 domain [SM01093] (135-205)
  IPR046342 CBS domain superfamily [G3DSA:3.10.580.10] (1-160)
  IPR046342 CBS domain superfamily [SSF54631] (1-121)
  IPR051257 Diverse Function CBS-Domain-Containing Protein [PTHR43080] (3-127)

Nearest PDB structures (foldseek):
  5npl-assembly1_A  TM=9.946E-01  e=1.337E-34  Microcystis aeruginosa PCC 7806
  5nmu-assembly1_B-2  TM=9.949E-01  e=3.118E-33  Microcystis aeruginosa PCC 7806
  5nmu-assembly1_C-2  TM=9.913E-01  e=7.316E-33  Microcystis aeruginosa PCC 7806
  4fry-assembly1_A  TM=8.469E-01  e=1.939E-10  Burkholderia ambifaria MC40-6
  2rc3-assembly1_D  TM=8.982E-01  e=4.206E-08  Nitrosomonas europaea ATCC 19718